Protein AF-A0A7V8JIQ3-F1 (afdb_monomer_lite)

Structure (mmCIF, N/CA/C/O backbone):
data_AF-A0A7V8JIQ3-F1
#
_entry.id   AF-A0A7V8JIQ3-F1
#
loop_
_atom_site.group_PDB
_atom_site.id
_atom_site.type_symbol
_atom_site.label_atom_id
_atom_site.label_alt_id
_atom_site.label_comp_id
_atom_site.label_asym_id
_atom_site.label_entity_id
_atom_site.label_seq_id
_atom_site.pdbx_PDB_ins_code
_atom_site.Cartn_x
_atom_site.Cartn_y
_atom_site.Cartn_z
_atom_site.occupancy
_atom_site.B_iso_or_equiv
_atom_site.auth_seq_id
_atom_site.auth_comp_id
_atom_site.auth_asym_id
_atom_site.auth_atom_id
_atom_site.pdbx_PDB_model_num
ATOM 1 N N . MET A 1 1 ? 43.168 56.007 46.403 1.00 39.00 1 MET A N 1
ATOM 2 C CA . MET A 1 1 ? 43.952 54.823 45.977 1.00 39.00 1 MET A CA 1
ATOM 3 C C . MET A 1 1 ? 42.943 53.744 45.607 1.00 39.00 1 MET A C 1
ATOM 5 O O . MET A 1 1 ? 42.169 53.380 46.473 1.00 39.00 1 MET A O 1
ATOM 9 N N . ARG A 1 2 ? 42.655 53.545 44.307 1.00 34.22 2 ARG A N 1
ATOM 10 C CA . ARG A 1 2 ? 43.184 52.447 43.452 1.00 34.22 2 ARG A CA 1
ATOM 11 C C . ARG A 1 2 ? 42.888 51.069 44.084 1.00 34.22 2 ARG A C 1
ATOM 13 O O . ARG A 1 2 ? 43.347 50.851 45.189 1.00 34.22 2 ARG A O 1
ATOM 20 N N . LEU A 1 3 ? 42.189 50.108 43.475 1.00 30.83 3 LEU A N 1
ATOM 21 C CA . LEU A 1 3 ? 41.940 49.800 42.061 1.00 30.83 3 LEU A CA 1
ATOM 22 C C . LEU A 1 3 ? 40.731 48.849 41.920 1.00 30.83 3 LEU A C 1
ATOM 24 O O . LEU A 1 3 ? 40.393 48.116 42.843 1.00 30.83 3 LEU A O 1
ATOM 28 N N . HIS A 1 4 ? 40.137 48.879 40.726 1.00 35.62 4 HIS A N 1
ATOM 29 C CA . HIS A 1 4 ? 39.095 47.999 40.197 1.00 35.62 4 HIS A CA 1
ATOM 30 C C . HIS A 1 4 ? 39.450 46.502 40.232 1.00 35.62 4 HIS A C 1
ATOM 32 O O . HIS A 1 4 ? 40.595 46.133 39.983 1.00 35.62 4 HIS A O 1
ATOM 38 N N . GLY A 1 5 ? 38.430 45.653 40.398 1.00 30.41 5 GLY A N 1
ATOM 39 C CA . GLY A 1 5 ? 38.473 44.220 40.100 1.00 30.41 5 GLY A CA 1
ATOM 40 C C . GLY A 1 5 ? 37.258 43.813 39.265 1.00 30.41 5 GLY A C 1
ATOM 41 O O . GLY A 1 5 ? 36.171 43.621 39.797 1.00 30.41 5 GLY A O 1
ATOM 42 N N . PHE A 1 6 ? 37.452 43.749 37.948 1.00 33.34 6 PHE A N 1
ATOM 43 C CA . PHE A 1 6 ? 36.518 43.224 36.951 1.00 33.34 6 PHE A CA 1
ATOM 44 C C . PHE A 1 6 ? 36.363 41.703 37.132 1.00 33.34 6 PHE A C 1
ATOM 46 O O . PHE A 1 6 ? 37.362 40.987 37.145 1.00 33.34 6 PHE A O 1
ATOM 53 N N . VAL A 1 7 ? 35.128 41.202 37.218 1.00 39.03 7 VAL A N 1
ATOM 54 C CA . VAL A 1 7 ? 34.828 39.761 37.159 1.00 39.03 7 VAL A CA 1
ATOM 55 C C . VAL A 1 7 ? 34.500 39.408 35.708 1.00 39.03 7 VAL A C 1
ATOM 57 O O . VAL A 1 7 ? 33.417 39.715 35.211 1.00 39.03 7 VAL A O 1
ATOM 60 N N . ALA A 1 8 ? 35.458 38.797 35.014 1.00 34.97 8 ALA A N 1
ATOM 61 C CA . ALA A 1 8 ? 35.279 38.265 33.669 1.00 34.97 8 ALA A CA 1
ATOM 62 C C . ALA A 1 8 ? 34.504 36.936 33.726 1.00 34.97 8 ALA A C 1
ATOM 64 O O . ALA A 1 8 ? 34.953 35.974 34.346 1.00 34.97 8 ALA A O 1
ATOM 65 N N . HIS A 1 9 ? 33.341 36.883 33.072 1.00 33.09 9 HIS A N 1
ATOM 66 C CA . HIS A 1 9 ? 32.636 35.638 32.773 1.00 33.09 9 HIS A CA 1
ATOM 67 C C . HIS A 1 9 ? 33.259 35.012 31.520 1.00 33.09 9 HIS A C 1
ATOM 69 O O . HIS A 1 9 ? 32.965 35.422 30.399 1.00 33.09 9 HIS A O 1
ATOM 75 N N . SER A 1 10 ? 34.129 34.022 31.709 1.00 35.69 10 SER A N 1
ATOM 76 C CA . SER A 1 10 ? 34.614 33.171 30.622 1.00 35.69 10 SER A CA 1
ATOM 77 C C . SER A 1 10 ? 33.546 32.133 30.281 1.00 35.69 10 SER A C 1
ATOM 79 O O . SER A 1 10 ? 33.377 31.145 30.994 1.00 35.69 10 SER A O 1
ATOM 81 N N . ALA A 1 11 ? 32.819 32.357 29.188 1.00 33.62 11 ALA A N 1
ATOM 82 C CA . ALA A 1 11 ? 31.993 31.337 28.558 1.00 33.62 11 ALA A CA 1
ATOM 83 C C . ALA A 1 11 ? 32.911 30.297 27.893 1.00 33.62 11 ALA A C 1
ATOM 85 O O . ALA A 1 11 ? 33.552 30.571 26.879 1.00 33.62 11 ALA A O 1
ATOM 86 N N . PHE A 1 12 ? 32.998 29.104 28.480 1.00 31.66 12 PHE A N 1
ATOM 87 C CA . PHE A 1 12 ? 33.595 27.940 27.830 1.00 31.66 12 PHE A CA 1
ATOM 88 C C . PHE A 1 12 ? 32.641 27.452 26.732 1.00 31.66 12 PHE A C 1
ATOM 90 O O . PHE A 1 12 ? 31.640 26.796 27.010 1.00 31.66 12 PHE A O 1
ATOM 97 N N . VAL A 1 13 ? 32.949 27.774 25.475 1.00 35.22 13 VAL A N 1
ATOM 98 C CA . VAL A 1 13 ? 32.359 27.104 24.311 1.00 35.22 13 VAL A CA 1
ATOM 99 C C . VAL A 1 13 ? 33.071 25.762 24.162 1.00 35.22 13 VAL A C 1
ATOM 101 O O . VAL A 1 13 ? 34.193 25.686 23.665 1.00 35.22 13 VAL A O 1
ATOM 104 N N . ALA A 1 14 ? 32.436 24.697 24.647 1.00 31.36 14 ALA A N 1
ATOM 105 C CA . ALA A 1 14 ? 32.876 23.335 24.393 1.00 31.36 14 ALA A CA 1
ATOM 106 C C . ALA A 1 14 ? 32.576 22.983 22.926 1.00 31.36 14 ALA A C 1
ATOM 108 O O . ALA A 1 14 ? 31.446 22.658 22.569 1.00 31.36 14 ALA A O 1
ATOM 109 N N . PHE A 1 15 ? 33.594 23.057 22.069 1.00 31.73 15 PHE A N 1
ATOM 110 C CA . PHE A 1 15 ? 33.563 22.424 20.753 1.00 31.73 15 PHE A CA 1
ATOM 111 C C . PHE A 1 15 ? 33.629 20.906 20.948 1.00 31.73 15 PHE A C 1
ATOM 113 O O . PHE A 1 15 ? 34.700 20.338 21.161 1.00 31.73 15 PHE A O 1
ATOM 120 N N . ALA A 1 16 ? 32.475 20.241 20.891 1.00 34.62 16 ALA A N 1
ATOM 121 C CA . ALA A 1 16 ? 32.425 18.799 20.724 1.00 34.62 16 ALA A CA 1
ATOM 122 C C . ALA A 1 16 ? 32.855 18.470 19.286 1.00 34.62 16 ALA A C 1
ATOM 124 O O . ALA A 1 16 ? 32.097 18.655 18.335 1.00 34.62 16 ALA A O 1
ATOM 125 N N . PHE A 1 17 ? 34.092 18.001 19.126 1.00 33.41 17 PHE A N 1
ATOM 126 C CA . PHE A 1 17 ? 34.513 17.291 17.924 1.00 33.41 17 PHE A CA 1
ATOM 127 C C . PHE A 1 17 ? 33.683 16.006 17.827 1.00 33.41 17 PHE A C 1
ATOM 129 O O . PHE A 1 17 ? 33.948 15.033 18.531 1.00 33.41 17 PHE A O 1
ATOM 136 N N . VAL A 1 18 ? 32.660 16.011 16.970 1.00 38.38 18 VAL A N 1
ATOM 137 C CA . VAL A 1 18 ? 31.993 14.785 16.527 1.00 38.38 18 VAL A CA 1
ATOM 138 C C . VAL A 1 18 ? 32.979 14.068 15.615 1.00 38.38 18 VAL A C 1
ATOM 140 O O . VAL A 1 18 ? 33.124 14.384 14.436 1.00 38.38 18 VAL A O 1
ATOM 143 N N . SER A 1 19 ? 33.723 13.132 16.189 1.00 33.78 19 SER A N 1
ATOM 144 C CA . SER A 1 19 ? 34.455 12.137 15.427 1.00 33.78 19 SER A CA 1
ATOM 145 C C . SER A 1 19 ? 33.439 11.331 14.619 1.00 33.78 19 SER A C 1
ATOM 147 O O . SER A 1 19 ? 32.554 10.684 15.178 1.00 33.78 19 SER A O 1
ATOM 149 N N . ALA A 1 20 ? 33.566 11.390 13.292 1.00 36.44 20 ALA A N 1
ATOM 150 C CA . ALA A 1 20 ? 32.884 10.508 12.358 1.00 36.44 20 ALA A CA 1
ATOM 151 C C . ALA A 1 20 ? 33.397 9.077 12.577 1.00 36.44 20 ALA A C 1
ATOM 153 O O . ALA A 1 20 ? 34.266 8.577 11.866 1.00 36.44 20 ALA A O 1
ATOM 154 N N . GLY A 1 21 ? 32.905 8.434 13.633 1.00 32.94 21 GLY A N 1
ATOM 155 C CA . GLY A 1 21 ? 32.971 6.995 13.761 1.00 32.94 21 GLY A CA 1
ATOM 156 C C . GLY A 1 21 ? 32.093 6.423 12.663 1.00 32.94 21 GLY A C 1
ATOM 157 O O . GLY A 1 21 ? 30.888 6.664 12.660 1.00 32.94 21 GLY A O 1
ATOM 158 N N . SER A 1 22 ? 32.699 5.701 11.724 1.00 36.72 22 SER A N 1
ATOM 159 C CA . SER A 1 22 ? 31.987 4.840 10.790 1.00 36.72 22 SER A CA 1
ATOM 160 C C . SER A 1 22 ? 31.140 3.867 11.605 1.00 36.72 22 SER A C 1
ATOM 162 O O . SER A 1 22 ? 31.623 2.832 12.066 1.00 36.72 22 SER A O 1
ATOM 164 N N . THR A 1 23 ? 29.884 4.228 11.845 1.00 35.25 23 THR A N 1
ATOM 165 C CA . THR A 1 23 ? 28.885 3.324 12.383 1.00 35.25 23 THR A CA 1
ATOM 166 C C . THR A 1 23 ? 28.730 2.222 11.349 1.00 35.25 23 THR A C 1
ATOM 168 O O . THR A 1 23 ? 28.270 2.449 10.231 1.00 35.25 23 THR A O 1
ATOM 171 N N . LEU A 1 24 ? 29.195 1.021 11.695 1.00 35.50 24 LEU A N 1
ATOM 172 C CA . LEU A 1 24 ? 28.844 -0.194 10.974 1.00 35.50 24 LEU A CA 1
ATOM 173 C C . LEU A 1 24 ? 27.316 -0.229 10.917 1.00 35.50 24 LEU A C 1
ATOM 175 O O . LEU A 1 24 ? 26.660 -0.430 11.938 1.00 35.50 24 LEU A O 1
ATOM 179 N N . ALA A 1 25 ? 26.763 0.084 9.744 1.00 40.66 25 ALA A N 1
ATOM 180 C CA . ALA A 1 25 ? 25.330 0.123 9.533 1.00 40.66 25 ALA A CA 1
ATOM 181 C C . ALA A 1 25 ? 24.760 -1.239 9.932 1.00 40.66 25 ALA A C 1
ATOM 183 O O . ALA A 1 25 ? 25.227 -2.273 9.446 1.00 40.66 25 ALA A O 1
ATOM 184 N N . ALA A 1 26 ? 23.779 -1.234 10.836 1.00 41.09 26 ALA A N 1
ATOM 185 C CA . ALA A 1 26 ? 23.043 -2.437 11.184 1.00 41.09 26 ALA A CA 1
ATOM 186 C C . ALA A 1 26 ? 22.574 -3.139 9.891 1.00 41.09 26 ALA A C 1
ATOM 188 O O . ALA A 1 26 ? 22.238 -2.451 8.917 1.00 41.09 26 ALA A O 1
ATOM 189 N N . PRO A 1 27 ? 22.572 -4.484 9.843 1.00 44.41 27 PRO A N 1
ATOM 190 C CA . PRO A 1 27 ? 22.141 -5.214 8.659 1.00 44.41 27 PRO A CA 1
ATOM 191 C C . PRO A 1 27 ? 20.738 -4.747 8.255 1.00 44.41 27 PRO A C 1
ATOM 193 O O . PRO A 1 27 ? 19.785 -4.849 9.027 1.00 44.41 27 PRO A O 1
ATOM 196 N N . ARG A 1 28 ? 20.622 -4.178 7.049 1.00 52.56 28 ARG A N 1
ATOM 197 C CA . ARG A 1 28 ? 19.348 -3.679 6.521 1.00 52.56 28 ARG A CA 1
ATOM 198 C C . ARG A 1 28 ? 18.382 -4.853 6.373 1.00 52.56 28 ARG A C 1
ATOM 200 O O . ARG A 1 28 ? 18.661 -5.804 5.645 1.00 52.56 28 ARG A O 1
ATOM 207 N N . VAL A 1 29 ? 17.243 -4.782 7.058 1.00 63.47 29 VAL A N 1
ATOM 208 C CA . VAL A 1 29 ? 16.165 -5.772 6.943 1.00 63.47 29 VAL A CA 1
ATOM 209 C C . VAL A 1 29 ? 15.256 -5.355 5.785 1.00 63.47 29 VAL A C 1
ATOM 211 O O . VAL A 1 29 ? 14.253 -4.675 5.985 1.00 63.47 29 VAL A O 1
ATOM 214 N N . GLY A 1 30 ? 15.628 -5.738 4.565 1.00 72.56 30 GLY A N 1
ATOM 215 C CA . GLY A 1 30 ? 14.841 -5.492 3.353 1.00 72.56 30 GLY A CA 1
ATOM 216 C C . GLY A 1 30 ? 15.691 -5.076 2.148 1.00 72.56 30 GLY A C 1
ATOM 217 O O . GLY A 1 30 ? 16.905 -4.901 2.282 1.00 72.56 30 GLY A O 1
ATOM 218 N N . PRO A 1 31 ? 15.073 -4.925 0.961 1.00 85.19 31 PRO A N 1
ATOM 219 C CA . PRO A 1 31 ? 15.768 -4.418 -0.218 1.00 85.19 31 PRO A CA 1
ATOM 220 C C . PRO A 1 31 ? 16.254 -2.967 0.007 1.00 85.19 31 PRO A C 1
ATOM 222 O O . PRO A 1 31 ? 15.678 -2.252 0.827 1.00 85.19 31 PRO A O 1
ATOM 225 N N . PRO A 1 32 ? 17.311 -2.511 -0.688 1.00 88.31 32 PRO A N 1
ATOM 226 C CA . PRO A 1 32 ? 17.806 -1.138 -0.606 1.00 88.31 32 PRO A CA 1
ATOM 227 C C . PRO A 1 32 ? 16.821 -0.141 -1.246 1.00 88.31 32 PRO A C 1
ATOM 229 O O . PRO A 1 32 ? 15.883 -0.568 -1.928 1.00 88.31 32 PRO A O 1
ATOM 232 N N . PRO A 1 33 ? 17.046 1.174 -1.061 1.00 91.81 33 PRO A N 1
ATOM 233 C CA . PRO A 1 33 ? 16.274 2.201 -1.757 1.00 91.81 33 PRO A CA 1
ATOM 234 C C . PRO A 1 33 ? 16.517 2.220 -3.274 1.00 91.81 33 PRO A C 1
ATOM 236 O O . PRO A 1 33 ? 17.445 1.575 -3.765 1.00 91.81 33 PRO A O 1
ATOM 239 N N . GLY A 1 34 ? 15.677 2.970 -3.991 1.00 92.56 34 GLY A N 1
ATOM 240 C CA . GLY A 1 34 ? 15.725 3.205 -5.439 1.00 92.56 34 GLY A CA 1
ATOM 241 C C . GLY A 1 34 ? 14.527 2.597 -6.175 1.00 92.56 34 GLY A C 1
ATOM 242 O O . GLY A 1 34 ? 14.165 1.444 -5.923 1.00 92.56 34 GLY A O 1
ATOM 243 N N . ASP A 1 35 ? 13.895 3.353 -7.072 1.00 93.75 35 ASP A N 1
ATOM 244 C CA . ASP A 1 35 ? 12.695 2.917 -7.797 1.00 93.75 35 ASP A CA 1
ATOM 245 C C . ASP A 1 35 ? 13.052 2.170 -9.093 1.00 93.75 35 ASP A C 1
ATOM 247 O O . ASP A 1 35 ? 13.255 2.752 -10.162 1.00 93.75 35 ASP A O 1
ATOM 251 N N . LEU A 1 36 ? 13.137 0.842 -8.980 1.00 94.19 36 LEU A N 1
ATOM 252 C CA . LEU A 1 36 ? 13.494 -0.044 -10.085 1.00 94.19 36 LEU A CA 1
ATOM 253 C C . LEU A 1 36 ? 12.470 -0.007 -11.226 1.00 94.19 36 LEU A C 1
ATOM 255 O O . LEU A 1 36 ? 12.861 -0.085 -12.392 1.00 94.19 36 LEU A O 1
ATOM 259 N N . ILE A 1 37 ? 11.176 0.087 -10.903 1.00 93.31 37 ILE A N 1
ATOM 260 C CA . ILE A 1 37 ? 10.111 0.052 -11.908 1.00 93.31 37 ILE A CA 1
ATOM 261 C C . ILE A 1 37 ? 10.084 1.379 -12.666 1.00 93.31 37 ILE A C 1
ATOM 263 O O . ILE A 1 37 ? 10.083 1.355 -13.896 1.00 93.31 37 ILE A O 1
ATOM 267 N N . SER A 1 38 ? 10.171 2.519 -11.974 1.00 93.38 38 SER A N 1
ATOM 268 C CA . SER A 1 38 ? 10.233 3.834 -12.627 1.00 93.38 38 SER A CA 1
ATOM 269 C C . SER A 1 38 ? 11.461 3.992 -13.517 1.00 93.38 38 SER A C 1
ATOM 271 O O . SER A 1 38 ? 11.331 4.409 -14.670 1.00 93.38 38 SER A O 1
ATOM 273 N N . ALA A 1 39 ? 12.640 3.568 -13.052 1.00 93.00 39 ALA A N 1
ATOM 274 C CA . ALA A 1 39 ? 13.851 3.582 -13.872 1.00 93.00 39 ALA A CA 1
ATOM 275 C C . ALA A 1 39 ? 13.719 2.688 -15.123 1.00 93.00 39 ALA A C 1
ATOM 277 O O . ALA A 1 39 ? 14.183 3.041 -16.209 1.00 93.00 39 ALA A O 1
ATOM 278 N N . TRP A 1 40 ? 13.054 1.536 -15.014 1.00 91.81 40 TRP A N 1
ATOM 279 C CA . TRP A 1 40 ? 12.795 0.665 -16.161 1.00 91.81 40 TRP A CA 1
ATOM 280 C C . TRP A 1 40 ? 11.778 1.254 -17.145 1.00 91.81 40 TRP A C 1
ATOM 282 O O . TRP A 1 40 ? 12.050 1.284 -18.350 1.00 91.81 40 TRP A O 1
ATOM 292 N N . ILE A 1 41 ? 10.652 1.789 -16.662 1.00 90.69 41 ILE A N 1
ATOM 293 C CA . ILE A 1 41 ? 9.638 2.428 -17.513 1.00 90.69 41 ILE A CA 1
ATOM 294 C C . ILE A 1 41 ? 10.198 3.658 -18.228 1.00 90.69 41 ILE A C 1
ATOM 296 O O . ILE A 1 41 ? 9.953 3.814 -19.423 1.00 90.69 41 ILE A O 1
ATOM 300 N N . LYS A 1 42 ? 11.024 4.474 -17.563 1.00 91.12 42 LYS A N 1
ATOM 301 C CA . LYS A 1 42 ? 11.722 5.614 -18.180 1.00 91.12 42 LYS A CA 1
ATOM 302 C C . LYS A 1 42 ? 12.463 5.206 -19.458 1.00 91.12 42 LYS A C 1
ATOM 304 O O . LYS A 1 42 ? 12.284 5.822 -20.509 1.00 91.12 42 LYS A O 1
ATOM 309 N N . HIS A 1 43 ? 13.250 4.129 -19.415 1.00 89.19 43 HIS A N 1
ATOM 310 C CA . HIS A 1 43 ? 13.947 3.640 -20.611 1.00 89.19 43 HIS A CA 1
ATOM 311 C C . HIS A 1 43 ? 13.004 3.006 -21.636 1.00 89.19 43 HIS A C 1
ATOM 313 O O . HIS A 1 43 ? 13.249 3.120 -22.838 1.00 89.19 43 HIS A O 1
ATOM 319 N N . ARG A 1 44 ? 11.917 2.364 -21.194 1.00 86.81 44 ARG A N 1
ATOM 320 C CA . ARG A 1 44 ? 10.892 1.836 -22.105 1.00 86.81 44 ARG A CA 1
ATOM 321 C C . ARG A 1 44 ? 10.144 2.930 -22.854 1.00 86.81 44 ARG A C 1
ATOM 323 O O . ARG A 1 44 ? 9.815 2.709 -24.007 1.00 86.81 44 ARG A O 1
ATOM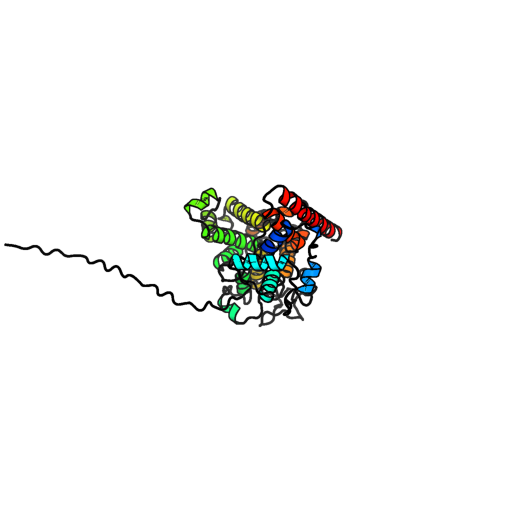 330 N N . LEU A 1 45 ? 9.883 4.084 -22.241 1.00 86.00 45 LEU A N 1
ATOM 331 C CA . LEU A 1 45 ? 9.273 5.232 -22.920 1.00 86.00 45 LEU A CA 1
ATOM 332 C C . LEU A 1 45 ? 10.236 5.861 -23.938 1.00 86.00 45 LEU A C 1
ATOM 334 O O . LEU A 1 45 ? 9.807 6.354 -24.983 1.00 86.00 45 LEU A O 1
ATOM 338 N N . ALA A 1 46 ? 11.545 5.809 -23.681 1.00 84.12 46 ALA A N 1
ATOM 339 C CA . ALA A 1 46 ? 12.557 6.313 -24.608 1.00 84.12 46 ALA A CA 1
ATOM 340 C C . ALA A 1 46 ? 12.709 5.440 -25.871 1.00 84.12 46 ALA A C 1
ATOM 342 O O . ALA A 1 46 ? 12.999 5.960 -26.950 1.00 84.12 46 ALA A O 1
ATOM 343 N N . VAL A 1 47 ? 12.485 4.128 -25.763 1.00 80.12 47 VAL A N 1
ATOM 344 C CA . VAL A 1 47 ? 12.549 3.177 -26.885 1.00 80.12 47 VAL A CA 1
ATOM 345 C C . VAL A 1 47 ? 11.146 2.934 -27.453 1.00 80.12 47 VAL A C 1
ATOM 347 O O . VAL A 1 47 ? 10.146 3.120 -26.773 1.00 80.12 47 VAL A O 1
ATOM 350 N N . ASP A 1 48 ? 11.036 2.575 -28.732 1.00 65.31 48 ASP A N 1
ATOM 351 C CA . ASP A 1 48 ? 9.734 2.233 -29.307 1.00 65.31 48 ASP A CA 1
ATOM 352 C C . ASP A 1 48 ? 9.172 0.972 -28.626 1.00 65.31 48 ASP A C 1
ATOM 354 O O . ASP A 1 48 ? 9.838 -0.071 -28.594 1.00 65.31 48 ASP A O 1
ATOM 358 N N . ALA A 1 49 ? 7.969 1.081 -28.055 1.00 54.28 49 ALA A N 1
ATOM 359 C CA . ALA A 1 49 ? 7.366 0.078 -27.171 1.00 54.28 49 ALA A CA 1
ATOM 360 C C . ALA A 1 49 ? 7.195 -1.298 -27.844 1.00 54.28 49 ALA A C 1
ATOM 362 O O . ALA A 1 49 ? 7.154 -2.324 -27.164 1.00 54.28 49 ALA A O 1
ATOM 363 N N . ASP A 1 50 ? 7.165 -1.326 -29.177 1.00 58.38 50 ASP A N 1
ATOM 364 C CA . ASP A 1 50 ? 6.992 -2.536 -29.983 1.00 58.38 50 ASP A CA 1
ATOM 365 C C . ASP A 1 50 ? 8.241 -3.446 -29.985 1.00 58.38 50 ASP A C 1
ATOM 367 O O . ASP A 1 50 ? 8.164 -4.608 -30.387 1.00 58.38 50 ASP A O 1
ATOM 371 N N . ARG A 1 51 ? 9.401 -2.957 -29.512 1.00 56.31 51 ARG A N 1
ATOM 372 C CA . ARG A 1 51 ? 10.657 -3.734 -29.444 1.00 56.31 51 ARG A CA 1
ATOM 373 C C . ARG A 1 51 ? 10.861 -4.520 -28.147 1.00 56.31 51 ARG A C 1
ATOM 375 O O . ARG A 1 51 ? 11.732 -5.388 -28.117 1.00 56.31 51 ARG A O 1
ATOM 382 N N . ASP A 1 52 ? 10.087 -4.243 -27.101 1.00 60.44 52 ASP A N 1
ATOM 383 C CA . ASP A 1 52 ? 10.144 -4.976 -25.832 1.00 60.44 52 ASP A CA 1
ATOM 384 C C . ASP A 1 52 ? 8.721 -5.149 -25.278 1.00 60.44 52 ASP A C 1
ATOM 386 O O . ASP A 1 52 ? 8.194 -4.226 -24.663 1.00 60.44 52 ASP A O 1
ATOM 390 N N . PRO A 1 53 ? 8.039 -6.283 -25.510 1.00 61.50 53 PRO A N 1
ATOM 391 C CA . PRO A 1 53 ? 6.664 -6.452 -25.062 1.00 61.50 53 PRO A CA 1
ATOM 392 C C . PRO A 1 53 ? 6.569 -6.414 -23.530 1.00 61.50 53 PRO A C 1
ATOM 394 O O . PRO A 1 53 ? 7.326 -7.066 -22.815 1.00 61.50 53 PRO A O 1
ATOM 397 N N . LEU A 1 54 ? 5.597 -5.654 -23.028 1.00 67.25 54 LEU A N 1
ATOM 398 C CA . LEU A 1 54 ? 5.262 -5.558 -21.603 1.00 67.25 54 LEU A CA 1
ATOM 399 C C . LEU A 1 54 ? 4.978 -6.944 -20.999 1.00 67.25 54 LEU A C 1
ATOM 401 O O . LEU A 1 54 ? 4.171 -7.716 -21.537 1.00 67.25 54 LEU A O 1
ATOM 405 N N . ILE A 1 55 ? 5.611 -7.242 -19.864 1.00 80.62 55 ILE A N 1
ATOM 406 C CA . ILE A 1 55 ? 5.526 -8.540 -19.189 1.00 80.62 55 ILE A CA 1
ATOM 407 C C . ILE A 1 55 ? 4.166 -8.641 -18.492 1.00 80.62 55 ILE A C 1
ATOM 409 O O . ILE A 1 55 ? 3.778 -7.755 -17.745 1.00 80.62 55 ILE A O 1
ATOM 413 N N . ALA A 1 56 ? 3.420 -9.719 -18.740 1.00 86.75 56 ALA A N 1
ATOM 414 C CA . ALA A 1 56 ? 2.175 -9.959 -18.011 1.00 86.75 56 ALA A CA 1
ATOM 415 C C . ALA A 1 56 ? 2.462 -10.248 -16.527 1.00 86.75 56 ALA A C 1
ATOM 417 O O . ALA A 1 56 ? 3.363 -11.038 -16.225 1.00 86.75 56 ALA A O 1
ATOM 418 N N . ASP A 1 57 ? 1.663 -9.701 -15.612 1.00 90.44 57 ASP A N 1
ATOM 419 C CA . ASP A 1 57 ? 1.855 -9.862 -14.164 1.00 90.44 57 ASP A CA 1
ATOM 420 C C . ASP A 1 57 ? 1.871 -11.336 -13.737 1.00 90.44 57 ASP A C 1
ATOM 422 O O . ASP A 1 57 ? 2.703 -11.753 -12.933 1.00 90.44 57 ASP A O 1
ATOM 426 N N . ALA A 1 58 ? 1.027 -12.168 -14.355 1.00 90.06 58 ALA A N 1
ATOM 427 C CA . ALA A 1 58 ? 1.006 -13.606 -14.102 1.00 90.06 58 ALA A CA 1
ATOM 428 C C . ALA A 1 58 ? 2.339 -14.283 -14.465 1.00 90.06 58 ALA A C 1
ATOM 430 O O . ALA A 1 58 ? 2.803 -15.176 -13.754 1.00 90.06 58 ALA A O 1
ATOM 431 N N . ARG A 1 59 ? 2.981 -13.861 -15.563 1.00 90.56 59 ARG A N 1
ATOM 432 C CA . ARG A 1 59 ? 4.294 -14.382 -15.9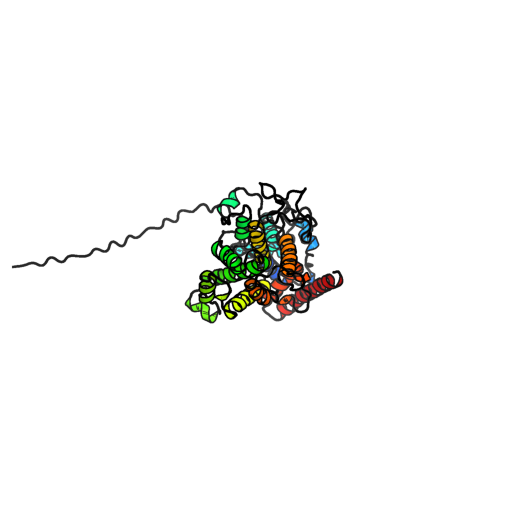64 1.00 90.56 59 ARG A CA 1
ATOM 433 C C . ARG A 1 59 ? 5.370 -13.918 -14.991 1.00 90.56 59 ARG A C 1
ATOM 435 O O . ARG A 1 59 ? 6.147 -14.743 -14.524 1.00 90.56 59 ARG A O 1
ATOM 442 N N . LEU A 1 60 ? 5.369 -12.630 -14.649 1.00 91.19 60 LEU A N 1
ATOM 443 C CA . LEU A 1 60 ? 6.308 -12.080 -13.678 1.00 91.19 60 LEU A CA 1
ATOM 444 C C . LEU A 1 60 ? 6.201 -12.802 -12.328 1.00 91.19 60 LEU A C 1
ATOM 446 O O . LEU A 1 60 ? 7.206 -13.225 -11.765 1.00 91.19 60 LEU A O 1
ATOM 450 N N . THR A 1 61 ? 4.977 -12.998 -11.842 1.00 92.56 61 THR A N 1
ATOM 451 C CA . THR A 1 61 ? 4.706 -13.691 -10.581 1.00 92.56 61 THR A CA 1
ATOM 452 C C . THR A 1 61 ? 5.249 -15.121 -10.621 1.00 92.56 61 THR A C 1
ATOM 454 O O . THR A 1 61 ? 5.978 -15.516 -9.715 1.00 92.56 61 THR A O 1
ATOM 457 N N . ASN A 1 62 ? 4.993 -15.882 -11.694 1.00 92.81 62 ASN A N 1
ATOM 458 C CA . ASN A 1 62 ? 5.554 -17.231 -11.877 1.00 92.81 62 ASN A CA 1
ATOM 459 C C . ASN A 1 62 ? 7.092 -17.261 -11.786 1.00 92.81 62 ASN A C 1
ATOM 461 O O . ASN A 1 62 ? 7.658 -18.188 -11.197 1.00 92.81 62 ASN A O 1
ATOM 465 N N . ASP A 1 63 ? 7.753 -16.242 -12.338 1.00 92.50 63 ASP A N 1
ATOM 466 C CA . ASP A 1 63 ? 9.213 -16.131 -12.358 1.00 92.50 63 ASP A CA 1
ATOM 467 C C . ASP A 1 63 ? 9.805 -15.675 -11.010 1.00 92.50 63 ASP A C 1
ATOM 469 O O . ASP A 1 63 ? 10.982 -15.932 -10.754 1.00 92.50 63 ASP A O 1
ATOM 473 N N . ILE A 1 64 ? 9.021 -15.024 -10.139 1.00 92.94 64 ILE A N 1
ATOM 474 C CA . ILE A 1 64 ? 9.489 -14.472 -8.854 1.00 92.94 64 ILE A CA 1
ATOM 475 C C . ILE A 1 64 ? 9.140 -15.369 -7.664 1.00 92.94 64 ILE A C 1
ATOM 477 O O . ILE A 1 64 ? 9.965 -15.505 -6.762 1.00 92.94 64 ILE A O 1
ATOM 481 N N . VAL A 1 65 ? 7.963 -15.999 -7.625 1.00 94.06 65 VAL A N 1
ATOM 482 C CA . VAL A 1 65 ? 7.516 -16.805 -6.470 1.00 94.06 65 VAL A CA 1
ATOM 483 C C . VAL A 1 65 ? 7.455 -18.299 -6.780 1.00 94.06 65 VAL A C 1
ATOM 485 O O . VAL A 1 65 ? 7.331 -18.703 -7.937 1.00 94.06 65 VAL A O 1
ATOM 488 N N . LEU A 1 66 ? 7.572 -19.145 -5.747 1.00 94.38 66 LEU A N 1
ATOM 489 C CA . LEU A 1 66 ? 7.565 -20.605 -5.918 1.00 94.38 66 LEU A CA 1
ATOM 490 C C . LEU A 1 66 ? 6.217 -21.150 -6.406 1.00 94.38 66 LEU A C 1
ATOM 492 O O . LEU A 1 66 ? 6.206 -22.004 -7.292 1.00 94.38 66 LEU A O 1
ATOM 496 N N . SER A 1 67 ? 5.109 -20.675 -5.835 1.00 94.69 67 SER A N 1
ATOM 497 C CA . SER A 1 67 ? 3.758 -21.155 -6.132 1.00 94.69 67 SER A CA 1
ATOM 498 C C . SER A 1 67 ? 2.773 -19.981 -6.166 1.00 94.69 67 SER A C 1
ATOM 500 O O . SER A 1 67 ? 2.256 -19.596 -5.123 1.00 94.69 67 SER A O 1
ATOM 502 N N . PRO A 1 68 ? 2.475 -19.397 -7.340 1.00 92.25 68 PRO A N 1
ATOM 503 C CA . PRO A 1 68 ? 1.619 -18.207 -7.436 1.00 92.25 68 PRO A CA 1
ATOM 504 C C . PRO A 1 68 ? 0.197 -18.359 -6.887 1.00 92.25 68 PRO A C 1
ATOM 506 O O . PRO A 1 68 ? -0.435 -17.359 -6.571 1.00 92.25 68 PRO A O 1
ATOM 509 N N . ALA A 1 69 ? -0.316 -19.589 -6.801 1.00 91.50 69 ALA A N 1
ATOM 510 C CA . ALA A 1 69 ? -1.637 -19.869 -6.238 1.00 91.50 69 ALA A CA 1
ATOM 511 C C . ALA A 1 69 ? -1.631 -19.969 -4.700 1.00 91.50 69 ALA A C 1
ATOM 513 O O . ALA A 1 69 ? -2.695 -19.961 -4.088 1.00 91.50 69 ALA A O 1
ATOM 514 N N . ASP A 1 70 ? -0.457 -20.094 -4.077 1.00 94.94 70 ASP A N 1
ATOM 515 C CA . ASP A 1 70 ? -0.313 -20.182 -2.626 1.00 94.94 70 ASP A CA 1
ATOM 516 C C . ASP A 1 70 ? -0.129 -18.781 -2.028 1.00 94.94 70 ASP A C 1
ATOM 518 O O . ASP A 1 70 ? 0.850 -18.089 -2.305 1.00 94.94 70 ASP A O 1
ATOM 522 N N . ILE A 1 71 ? -1.058 -18.372 -1.164 1.00 95.69 71 ILE A N 1
ATOM 523 C CA . ILE A 1 71 ? -1.061 -17.052 -0.516 1.00 95.69 71 ILE A CA 1
ATOM 524 C C . ILE A 1 71 ? 0.119 -16.850 0.451 1.00 95.69 71 ILE A C 1
ATOM 526 O O . ILE A 1 71 ? 0.425 -15.709 0.810 1.00 95.69 71 ILE A O 1
ATOM 530 N N . TYR A 1 72 ? 0.788 -17.941 0.843 1.00 95.19 72 TYR A N 1
ATOM 531 C CA . TYR A 1 72 ? 1.964 -17.986 1.71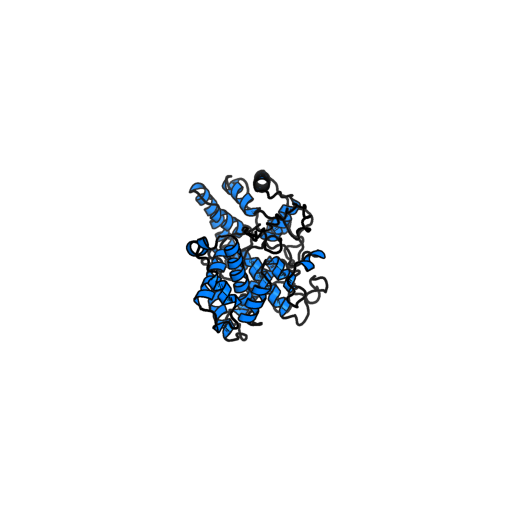7 1.00 95.19 72 TYR A CA 1
ATOM 532 C C . TYR A 1 72 ? 3.272 -18.236 0.954 1.00 95.19 72 TYR A C 1
ATOM 534 O O . TYR A 1 72 ? 4.321 -18.455 1.571 1.00 95.19 72 TYR A O 1
ATOM 542 N N . THR A 1 73 ? 3.232 -18.231 -0.384 1.00 93.81 73 THR A N 1
ATOM 543 C CA . THR A 1 73 ? 4.390 -18.579 -1.210 1.00 93.81 73 THR A CA 1
ATOM 544 C C . THR A 1 73 ? 5.601 -17.694 -0.900 1.00 93.81 73 THR A C 1
ATOM 546 O O . THR A 1 73 ? 5.495 -16.468 -0.899 1.00 93.81 73 THR A O 1
ATOM 549 N N . PRO A 1 74 ? 6.797 -18.275 -0.708 1.00 92.19 74 PRO A N 1
ATOM 550 C CA . PRO A 1 74 ? 8.010 -17.483 -0.618 1.00 92.19 74 PRO A CA 1
ATOM 551 C C . PRO A 1 74 ? 8.469 -17.026 -2.012 1.00 92.19 74 PRO A C 1
ATOM 553 O O . PRO A 1 74 ? 8.148 -17.632 -3.045 1.00 92.19 74 PRO A O 1
ATOM 556 N N . VAL A 1 75 ? 9.297 -15.983 -2.014 1.00 91.56 75 VAL A N 1
ATOM 557 C CA . VAL A 1 75 ? 10.079 -15.556 -3.181 1.00 91.56 75 VAL A CA 1
ATOM 558 C C . VAL A 1 75 ? 11.136 -16.619 -3.501 1.00 91.56 75 VAL A C 1
ATOM 560 O O . VAL A 1 75 ? 11.729 -17.223 -2.602 1.00 91.56 75 VAL A O 1
ATOM 563 N N . ARG A 1 76 ? 11.377 -16.865 -4.789 1.00 91.06 76 ARG A N 1
ATOM 564 C CA . ARG A 1 76 ? 12.418 -17.776 -5.276 1.00 91.06 76 ARG A CA 1
ATOM 565 C C . ARG A 1 76 ? 13.799 -17.285 -4.846 1.00 91.06 76 ARG A C 1
ATOM 567 O O . ARG A 1 76 ? 14.098 -16.097 -4.877 1.00 91.06 76 ARG A O 1
ATOM 574 N N . SER A 1 77 ? 14.678 -18.226 -4.514 1.00 85.81 77 SER A N 1
ATOM 575 C CA . SER A 1 77 ? 16.093 -17.930 -4.256 1.00 85.81 77 SER A CA 1
ATOM 576 C C . SER A 1 77 ? 16.865 -17.577 -5.530 1.00 85.81 77 SER A C 1
ATOM 578 O O . SER A 1 77 ? 17.878 -16.882 -5.468 1.00 85.81 77 SER A O 1
ATOM 580 N N . VAL A 1 78 ? 16.398 -18.058 -6.686 1.00 88.06 78 VAL A N 1
ATOM 581 C CA . VAL A 1 78 ? 16.972 -17.738 -7.994 1.00 88.06 78 VAL A CA 1
ATOM 582 C C . VAL A 1 78 ? 16.465 -16.361 -8.432 1.00 88.06 78 VAL A C 1
ATOM 584 O O . VAL A 1 78 ? 15.250 -16.183 -8.519 1.00 88.06 78 VAL A O 1
ATOM 587 N N . PRO A 1 79 ? 17.360 -15.401 -8.734 1.00 87.31 79 PRO A N 1
ATOM 588 C CA . PRO A 1 79 ? 16.956 -14.078 -9.189 1.00 87.31 79 PRO A CA 1
ATOM 589 C C . PRO A 1 79 ? 16.162 -14.113 -10.497 1.00 87.31 79 PRO A C 1
ATOM 591 O O . PRO A 1 79 ? 16.446 -14.921 -11.387 1.00 87.31 79 PRO A O 1
ATOM 594 N N . PHE A 1 80 ? 15.243 -13.161 -10.643 1.00 89.25 80 PHE A N 1
ATOM 595 C CA . PHE A 1 80 ? 14.540 -12.898 -11.890 1.00 89.25 80 PHE A CA 1
ATOM 596 C C . PHE A 1 80 ? 15.531 -12.647 -13.038 1.00 89.25 80 PHE A C 1
ATOM 598 O O . PHE A 1 80 ? 16.621 -12.084 -12.864 1.00 89.25 80 PHE A O 1
ATOM 605 N N . SER A 1 81 ? 15.160 -13.077 -14.244 1.00 88.50 81 SER A N 1
ATOM 606 C CA . SER A 1 81 ? 16.023 -12.953 -15.416 1.00 88.50 81 SER A CA 1
ATOM 607 C C . SER A 1 81 ? 15.895 -11.570 -16.058 1.00 88.50 81 SER A C 1
ATOM 609 O O . SER A 1 81 ? 15.234 -11.401 -17.077 1.00 88.50 81 SER A O 1
ATOM 611 N N . PHE A 1 82 ? 16.580 -10.581 -15.482 1.00 88.31 82 PHE A N 1
ATOM 612 C CA . PHE A 1 82 ? 16.739 -9.248 -16.074 1.00 88.31 82 PHE A CA 1
ATOM 613 C C . PHE A 1 82 ? 17.603 -9.336 -17.347 1.00 88.31 82 PHE A C 1
ATOM 615 O O . PHE A 1 82 ? 18.836 -9.369 -17.271 1.00 88.31 82 PHE A O 1
ATOM 622 N N . ARG A 1 83 ? 16.967 -9.456 -18.520 1.00 85.56 83 ARG A N 1
ATOM 623 C CA . ARG A 1 83 ? 17.629 -9.636 -19.827 1.00 85.56 83 ARG A CA 1
ATOM 624 C C . ARG A 1 83 ? 17.320 -8.492 -20.783 1.00 85.56 83 ARG A C 1
ATOM 626 O O . ARG A 1 83 ? 16.182 -8.062 -20.874 1.00 85.56 83 ARG A O 1
ATOM 633 N N . GLY A 1 84 ? 18.306 -8.112 -21.588 1.00 86.69 84 GLY A N 1
ATOM 634 C CA . GLY A 1 84 ? 18.141 -7.110 -22.641 1.00 86.69 84 GLY A CA 1
ATOM 635 C C . GLY A 1 84 ? 18.729 -5.753 -22.268 1.00 86.69 84 GLY A C 1
ATOM 636 O O . GLY A 1 84 ? 19.113 -5.510 -21.126 1.00 86.69 84 GLY A O 1
ATOM 637 N N . VAL A 1 85 ? 18.830 -4.883 -23.274 1.00 88.50 85 VAL A N 1
ATOM 638 C CA . VAL A 1 85 ? 19.512 -3.584 -23.166 1.00 88.50 85 VAL A CA 1
ATOM 639 C C . VAL A 1 85 ? 18.823 -2.629 -22.187 1.00 88.50 85 VAL A C 1
ATOM 641 O O . VAL A 1 85 ? 19.511 -1.892 -21.489 1.00 88.50 85 VAL A O 1
ATOM 644 N N . LEU A 1 86 ? 17.489 -2.686 -22.072 1.00 88.88 86 LEU A N 1
ATOM 645 C CA . LEU A 1 86 ? 16.743 -1.794 -21.180 1.00 88.88 86 LEU A CA 1
ATOM 646 C C . LEU A 1 86 ? 17.115 -2.023 -19.716 1.00 88.88 86 LEU A C 1
ATOM 648 O O . LEU A 1 86 ? 17.455 -1.067 -19.036 1.00 88.88 86 LEU A O 1
ATOM 652 N N . TRP A 1 87 ? 17.158 -3.278 -19.257 1.00 91.12 87 TRP A N 1
ATOM 653 C CA . TRP A 1 87 ? 17.577 -3.593 -17.887 1.00 91.12 87 TRP A CA 1
ATOM 654 C C . TRP A 1 87 ? 19.029 -3.207 -17.603 1.00 91.12 87 TRP A C 1
ATOM 656 O O . TRP A 1 87 ? 19.345 -2.802 -16.487 1.00 91.12 87 TRP A O 1
ATOM 666 N N . THR A 1 88 ? 19.916 -3.308 -18.599 1.00 92.25 88 THR A N 1
ATOM 667 C CA . THR A 1 88 ? 21.292 -2.814 -18.460 1.00 92.25 88 THR A CA 1
ATOM 668 C C . THR A 1 88 ? 21.299 -1.313 -18.192 1.00 92.25 88 THR A C 1
ATOM 670 O O . THR A 1 88 ? 21.960 -0.883 -17.253 1.00 92.25 88 THR A O 1
ATOM 673 N N . HIS A 1 89 ? 20.548 -0.528 -18.971 1.00 93.25 89 HIS A N 1
ATOM 674 C CA . HIS A 1 89 ? 20.437 0.913 -18.744 1.00 93.25 89 HIS A CA 1
ATOM 675 C C . HIS A 1 89 ? 19.787 1.223 -17.394 1.00 93.25 89 HIS A C 1
ATOM 677 O O . HIS A 1 89 ? 20.348 2.002 -16.638 1.00 93.25 89 HIS A O 1
ATOM 683 N N . THR A 1 90 ? 18.713 0.518 -17.023 1.00 93.44 90 THR A N 1
ATOM 684 C CA . THR A 1 90 ? 18.063 0.665 -15.712 1.00 93.44 90 THR A CA 1
ATOM 685 C C . THR A 1 90 ? 19.053 0.504 -14.560 1.00 93.44 90 THR A C 1
ATOM 687 O O . THR A 1 90 ? 19.057 1.310 -13.635 1.00 93.44 90 THR A O 1
ATOM 690 N N . PHE A 1 91 ? 19.914 -0.519 -14.597 1.00 95.31 91 PHE A N 1
ATOM 691 C CA . PHE A 1 91 ? 20.914 -0.709 -13.544 1.00 95.31 91 PHE A CA 1
ATOM 692 C C . PHE A 1 91 ? 22.018 0.352 -13.558 1.00 95.31 91 PHE A C 1
ATOM 694 O O . PHE A 1 91 ? 22.533 0.679 -12.492 1.00 95.31 91 PHE A O 1
ATOM 701 N N . VAL A 1 92 ? 22.383 0.886 -14.727 1.00 94.75 92 VAL A N 1
ATOM 702 C CA . VAL A 1 92 ? 23.348 1.991 -14.837 1.00 94.75 92 VAL A CA 1
ATOM 703 C C . VAL A 1 92 ? 22.763 3.295 -14.292 1.00 94.75 92 VAL A C 1
ATOM 705 O O . VAL A 1 92 ? 23.455 3.984 -13.542 1.00 94.75 92 VAL A O 1
ATOM 708 N N . ASP A 1 93 ? 21.506 3.611 -14.609 1.00 93.69 93 ASP A N 1
ATOM 709 C CA . ASP A 1 93 ? 20.804 4.790 -14.087 1.00 93.69 93 ASP A CA 1
ATOM 710 C C . ASP A 1 93 ? 20.689 4.696 -12.558 1.00 93.69 93 ASP A C 1
ATOM 712 O O . ASP A 1 93 ? 21.181 5.572 -11.854 1.00 93.69 93 ASP A O 1
ATOM 716 N N . LEU A 1 94 ? 20.188 3.573 -12.024 1.00 94.00 94 LEU A N 1
ATOM 717 C CA . LEU A 1 94 ? 20.086 3.367 -10.572 1.00 94.00 94 LEU A CA 1
ATOM 718 C C . LEU A 1 94 ? 21.446 3.438 -9.869 1.00 94.00 94 LEU A C 1
ATOM 720 O O . LEU A 1 94 ? 21.550 3.999 -8.781 1.00 94.00 94 LEU A O 1
ATOM 724 N N . LEU A 1 95 ? 22.505 2.893 -10.478 1.00 94.50 95 LEU A N 1
ATOM 725 C CA . LEU A 1 95 ? 23.864 3.026 -9.953 1.00 94.50 95 LEU A CA 1
ATOM 726 C C . LEU A 1 95 ? 24.306 4.495 -9.901 1.00 94.50 95 LEU A C 1
ATOM 728 O O . LEU A 1 95 ? 24.910 4.906 -8.911 1.00 94.50 95 LEU A O 1
ATOM 732 N N . SER A 1 96 ? 24.010 5.265 -10.949 1.00 93.94 96 SER A N 1
ATOM 733 C CA . SER A 1 96 ? 24.351 6.690 -11.044 1.00 93.94 96 SER A CA 1
ATOM 734 C C . SER A 1 96 ? 23.591 7.528 -10.014 1.00 93.94 96 SER A C 1
ATOM 736 O O . SER A 1 96 ? 24.170 8.443 -9.435 1.00 93.94 96 SER A O 1
ATOM 738 N N . ASP A 1 97 ? 22.352 7.142 -9.705 1.00 90.94 97 ASP A N 1
ATOM 739 C CA . ASP A 1 97 ? 21.519 7.746 -8.660 1.00 90.94 97 ASP A CA 1
ATOM 740 C C . ASP A 1 97 ? 21.930 7.314 -7.233 1.00 90.94 97 ASP A C 1
ATOM 742 O O . ASP A 1 97 ? 21.316 7.712 -6.245 1.00 90.94 97 ASP A O 1
ATOM 746 N N . GLY A 1 98 ? 22.988 6.504 -7.091 1.00 92.00 98 GLY A N 1
ATOM 747 C CA . GLY A 1 98 ? 23.511 6.059 -5.795 1.00 92.00 98 GLY A CA 1
ATOM 748 C C . GLY A 1 98 ? 22.815 4.822 -5.218 1.00 92.00 98 GLY A C 1
ATOM 749 O O . GLY A 1 98 ? 23.029 4.478 -4.052 1.00 92.00 98 GLY A O 1
ATOM 750 N N . TYR A 1 99 ? 22.030 4.114 -6.029 1.00 91.44 99 TYR A N 1
ATOM 751 C CA . TYR A 1 99 ? 21.278 2.915 -5.664 1.00 91.44 99 TYR A CA 1
ATOM 752 C C . TYR A 1 99 ? 21.797 1.674 -6.416 1.00 91.44 99 TYR A C 1
ATOM 754 O O . TYR A 1 99 ? 21.138 1.159 -7.319 1.00 91.44 99 TYR A O 1
ATOM 762 N N . PRO A 1 100 ? 22.986 1.138 -6.085 1.00 91.56 100 PRO A N 1
ATOM 763 C CA . PRO A 1 100 ? 23.527 -0.027 -6.779 1.00 91.56 100 PRO A CA 1
ATOM 764 C C . PRO A 1 100 ? 22.685 -1.286 -6.515 1.00 91.56 100 PRO A C 1
ATOM 766 O O . PRO A 1 100 ? 22.636 -1.800 -5.394 1.00 91.56 100 PRO A O 1
ATOM 769 N N . PHE A 1 101 ? 22.079 -1.841 -7.567 1.00 92.50 101 PHE A N 1
ATOM 770 C CA . PHE A 1 101 ? 21.328 -3.096 -7.499 1.00 92.50 101 PHE A CA 1
ATOM 771 C C . PHE A 1 101 ? 22.121 -4.277 -8.066 1.00 92.50 101 PHE A C 1
ATOM 773 O O . PHE A 1 101 ? 22.508 -4.299 -9.233 1.00 92.50 101 PHE A O 1
ATOM 780 N N . SER A 1 102 ? 22.282 -5.332 -7.261 1.00 92.12 102 SER A N 1
ATOM 781 C CA . SER A 1 102 ? 22.550 -6.669 -7.806 1.00 92.12 102 SER A CA 1
ATOM 782 C C . SER A 1 102 ? 21.256 -7.270 -8.368 1.00 92.12 102 SER A C 1
ATOM 784 O O . SER A 1 102 ? 20.165 -6.887 -7.952 1.00 92.12 102 SER A O 1
ATOM 786 N N . ARG A 1 103 ? 21.335 -8.284 -9.241 1.00 92.06 103 ARG A N 1
ATOM 787 C CA . ARG A 1 103 ? 20.128 -8.983 -9.738 1.00 92.06 103 ARG A CA 1
ATOM 788 C C . ARG A 1 103 ? 19.288 -9.599 -8.615 1.00 92.06 103 ARG A C 1
ATOM 790 O O . ARG A 1 103 ? 18.062 -9.569 -8.675 1.00 92.06 103 ARG A O 1
ATOM 797 N N . SER A 1 104 ? 19.935 -10.153 -7.589 1.00 91.62 104 SER A N 1
ATOM 798 C CA . SER A 1 104 ? 19.235 -10.709 -6.423 1.00 91.62 104 SER A CA 1
ATOM 799 C C . SER A 1 104 ? 18.475 -9.611 -5.683 1.00 91.62 104 SER A C 1
ATOM 801 O O . SER A 1 104 ? 17.276 -9.715 -5.448 1.00 91.62 104 SER A O 1
ATOM 803 N N . THR A 1 105 ? 19.155 -8.498 -5.425 1.00 91.50 105 THR A N 1
ATOM 804 C CA . THR A 1 105 ? 18.587 -7.331 -4.755 1.00 91.50 105 THR A CA 1
ATOM 805 C C . THR A 1 105 ? 17.450 -6.694 -5.556 1.00 91.50 105 THR A C 1
ATOM 807 O O . THR A 1 105 ? 16.429 -6.334 -4.982 1.00 91.50 105 THR A O 1
ATOM 810 N N . ALA A 1 106 ? 17.588 -6.616 -6.881 1.00 93.88 106 ALA A N 1
ATOM 811 C CA . ALA A 1 106 ? 16.550 -6.130 -7.784 1.00 93.88 106 ALA A CA 1
ATOM 812 C C . ALA A 1 106 ? 15.321 -7.047 -7.779 1.00 93.88 106 ALA A C 1
ATOM 814 O O . ALA A 1 106 ? 14.196 -6.565 -7.749 1.00 93.88 106 ALA A O 1
ATOM 815 N N . THR A 1 107 ? 15.525 -8.369 -7.732 1.00 93.88 107 THR A N 1
ATOM 816 C CA . THR A 1 107 ? 14.424 -9.340 -7.592 1.00 93.88 107 THR A CA 1
ATOM 817 C C . THR A 1 107 ? 13.683 -9.135 -6.275 1.00 93.88 107 THR A C 1
ATOM 819 O O . THR A 1 107 ? 12.458 -9.146 -6.255 1.00 93.88 107 THR A O 1
ATOM 822 N N . GLN A 1 108 ? 14.412 -8.918 -5.176 1.00 92.50 108 GLN A N 1
ATOM 823 C CA . GLN A 1 108 ? 13.811 -8.668 -3.866 1.00 92.50 108 GLN A CA 1
ATOM 824 C C . GLN A 1 108 ? 13.052 -7.338 -3.823 1.00 92.50 108 GLN A C 1
ATOM 826 O O . GLN A 1 108 ? 11.963 -7.300 -3.264 1.00 92.50 108 GLN A O 1
ATOM 831 N N . ALA A 1 109 ? 13.594 -6.271 -4.419 1.00 93.12 109 ALA A N 1
ATOM 832 C CA . ALA A 1 109 ? 12.904 -4.985 -4.526 1.00 93.12 109 ALA A CA 1
ATOM 833 C C . ALA A 1 109 ? 11.630 -5.104 -5.367 1.00 93.12 109 ALA A C 1
ATOM 835 O O . ALA A 1 109 ? 10.569 -4.700 -4.911 1.00 93.12 109 ALA A O 1
ATOM 836 N N . LEU A 1 110 ? 11.704 -5.767 -6.524 1.00 94.06 110 LEU A N 1
ATOM 837 C CA . LEU A 1 110 ? 10.541 -6.000 -7.377 1.00 94.06 110 LEU A CA 1
ATOM 838 C C . LEU A 1 110 ? 9.462 -6.825 -6.662 1.00 94.06 110 LEU A C 1
ATOM 840 O O . LEU A 1 110 ? 8.285 -6.480 -6.702 1.00 94.06 110 LEU A O 1
ATOM 844 N N . ALA A 1 111 ? 9.864 -7.888 -5.961 1.00 94.69 111 ALA A N 1
ATOM 845 C CA . ALA A 1 111 ? 8.955 -8.686 -5.148 1.00 94.69 111 ALA A CA 1
ATOM 846 C C . ALA A 1 111 ? 8.336 -7.869 -4.001 1.00 94.69 111 ALA A C 1
ATOM 848 O O . ALA A 1 111 ? 7.171 -8.072 -3.673 1.00 94.69 111 ALA A O 1
ATOM 849 N N . TRP A 1 112 ? 9.098 -6.967 -3.380 1.00 94.69 112 TRP A N 1
ATOM 850 C CA . TRP A 1 112 ? 8.624 -6.105 -2.298 1.00 94.69 112 TRP A CA 1
ATOM 851 C C . TRP A 1 112 ? 7.589 -5.097 -2.793 1.00 94.69 112 TRP A C 1
ATOM 853 O O . TRP A 1 112 ? 6.479 -5.053 -2.268 1.00 94.69 112 TRP A O 1
ATOM 863 N N . ASP A 1 113 ? 7.927 -4.350 -3.842 1.00 94.38 113 ASP A N 1
ATOM 864 C CA . ASP A 1 113 ? 7.090 -3.286 -4.398 1.00 94.38 113 ASP A CA 1
ATOM 865 C C . ASP A 1 113 ? 5.785 -3.841 -4.965 1.00 94.38 113 ASP A C 1
ATOM 867 O O . ASP A 1 113 ? 4.716 -3.270 -4.786 1.00 94.38 113 ASP A O 1
ATOM 871 N N . LEU A 1 114 ? 5.843 -5.011 -5.596 1.00 94.62 114 LEU A N 1
ATOM 872 C CA . LEU A 1 114 ? 4.652 -5.671 -6.112 1.00 94.62 114 LEU A CA 1
ATOM 873 C C . LEU A 1 114 ? 3.908 -6.477 -5.044 1.00 94.62 114 LEU A C 1
ATOM 875 O O . LEU A 1 114 ? 2.895 -7.091 -5.352 1.00 94.62 114 LEU A O 1
ATOM 879 N N . GLY A 1 115 ? 4.363 -6.499 -3.792 1.00 95.12 115 GLY A N 1
ATOM 880 C CA . GLY A 1 115 ? 3.652 -7.154 -2.698 1.00 95.12 115 GLY A CA 1
ATOM 881 C C . GLY A 1 115 ? 3.695 -8.686 -2.706 1.00 95.12 115 GLY A C 1
ATOM 882 O O . GLY A 1 115 ? 2.813 -9.350 -2.162 1.00 95.12 115 GLY A O 1
ATOM 883 N N . MET A 1 116 ? 4.719 -9.268 -3.319 1.00 95.31 116 MET A N 1
ATOM 884 C CA . MET A 1 116 ? 4.982 -10.711 -3.358 1.00 95.31 116 MET A CA 1
ATOM 885 C C . MET A 1 116 ? 5.770 -11.205 -2.131 1.00 95.31 116 MET A C 1
ATOM 887 O O . MET A 1 116 ? 6.225 -12.346 -2.104 1.00 95.31 116 MET A O 1
ATOM 891 N N . THR A 1 117 ? 5.974 -10.349 -1.126 1.00 94.44 117 THR A N 1
ATOM 892 C CA . THR A 1 117 ? 6.728 -10.674 0.094 1.00 94.44 117 THR A CA 1
ATOM 893 C C . THR A 1 117 ? 5.813 -10.760 1.315 1.00 94.44 117 THR A C 1
ATOM 895 O O . THR A 1 117 ? 4.721 -10.197 1.340 1.00 94.44 117 THR A O 1
ATOM 898 N N . ASN A 1 118 ? 6.260 -11.450 2.362 1.00 93.06 118 ASN A N 1
ATOM 899 C CA . ASN A 1 118 ? 5.458 -11.685 3.569 1.00 93.06 118 ASN A CA 1
ATOM 900 C C . ASN A 1 118 ? 5.746 -10.607 4.627 1.00 93.06 118 ASN A C 1
ATOM 902 O O . ASN A 1 118 ? 6.730 -9.870 4.520 1.00 93.06 118 ASN A O 1
ATOM 906 N N . GLY A 1 119 ? 4.907 -10.499 5.659 1.00 83.56 119 GLY A N 1
ATOM 907 C CA . GLY A 1 119 ? 5.101 -9.556 6.769 1.00 83.56 119 GLY A CA 1
ATOM 908 C C . GLY A 1 119 ? 6.364 -9.864 7.575 1.00 83.56 119 GLY A C 1
ATOM 909 O O . GLY A 1 119 ? 7.075 -8.952 7.991 1.00 83.56 119 GLY A O 1
ATOM 910 N N . TYR A 1 120 ? 6.683 -11.152 7.718 1.00 75.81 120 TYR A N 1
ATOM 911 C CA . TYR A 1 120 ? 7.862 -11.655 8.415 1.00 75.81 120 TYR A CA 1
ATOM 912 C C . TYR A 1 120 ? 8.721 -12.534 7.489 1.00 75.81 120 TYR A C 1
ATOM 914 O O . TYR A 1 120 ? 8.329 -13.656 7.171 1.00 75.81 120 TYR A O 1
ATOM 922 N N . PRO A 1 121 ? 9.917 -12.084 7.061 1.00 60.78 121 PRO A N 1
ATOM 923 C CA . PRO A 1 121 ? 10.780 -12.874 6.180 1.00 60.78 121 PRO A CA 1
ATOM 924 C C . PRO A 1 121 ? 11.544 -14.003 6.903 1.00 60.78 121 PRO A C 1
ATOM 926 O O . PRO A 1 121 ? 12.447 -14.594 6.318 1.00 60.78 121 PRO A O 1
ATOM 929 N N . GLY A 1 122 ? 11.231 -14.315 8.168 1.00 56.78 122 GLY A N 1
ATOM 930 C CA . GLY A 1 122 ? 11.900 -15.388 8.918 1.00 56.78 122 GLY A CA 1
ATOM 931 C C . GLY A 1 122 ? 13.282 -15.036 9.482 1.00 56.78 122 GLY A C 1
ATOM 932 O O . GLY A 1 122 ? 13.917 -15.892 10.092 1.00 56.78 122 GLY A O 1
ATOM 933 N N . ALA A 1 123 ? 13.766 -13.802 9.299 1.00 53.59 123 ALA A N 1
ATOM 934 C CA . ALA A 1 123 ? 15.038 -13.351 9.861 1.00 53.59 123 ALA A CA 1
ATOM 935 C C . ALA A 1 123 ? 14.863 -12.932 11.333 1.00 53.59 123 ALA A C 1
ATOM 937 O O . ALA A 1 123 ? 14.122 -11.993 11.642 1.00 53.59 123 ALA A O 1
ATOM 938 N N . VAL A 1 124 ? 15.567 -13.636 12.222 1.00 45.09 124 VAL A N 1
ATOM 939 C CA . VAL A 1 124 ? 15.500 -13.533 13.693 1.00 45.09 124 VAL A CA 1
ATOM 940 C C . VAL A 1 124 ? 15.759 -12.105 14.210 1.00 45.09 124 VAL A C 1
ATOM 942 O O . VAL A 1 124 ? 15.114 -11.685 15.166 1.00 45.09 124 VAL A O 1
ATOM 945 N N . ASP A 1 125 ? 16.582 -11.309 13.520 1.00 46.97 125 ASP A N 1
ATOM 946 C CA . ASP A 1 125 ? 16.941 -9.941 13.941 1.00 46.97 125 ASP A CA 1
ATOM 947 C C . ASP A 1 125 ? 15.886 -8.867 13.625 1.00 46.97 125 ASP A C 1
ATOM 949 O O . ASP A 1 125 ? 15.977 -7.728 14.081 1.00 46.97 125 ASP A O 1
ATOM 953 N N . SER A 1 126 ? 14.836 -9.203 12.869 1.00 48.25 126 SER A N 1
ATOM 954 C CA . SER A 1 126 ? 13.800 -8.231 12.485 1.00 48.25 126 SER A CA 1
ATOM 955 C C . SER A 1 126 ? 12.838 -7.855 13.622 1.00 48.25 126 SER A C 1
ATOM 957 O O . SER A 1 126 ? 12.104 -6.871 13.492 1.00 48.25 126 SER A O 1
ATOM 959 N N . ALA A 1 127 ? 12.857 -8.604 14.732 1.00 50.88 127 ALA A N 1
ATOM 960 C CA . ALA A 1 127 ? 12.006 -8.380 15.899 1.00 50.88 127 ALA A CA 1
ATOM 961 C C . ALA A 1 127 ? 12.438 -7.170 16.746 1.00 50.88 127 ALA A C 1
ATOM 963 O O . ALA A 1 127 ? 11.599 -6.569 17.403 1.00 50.88 127 ALA A O 1
ATOM 964 N N . HIS A 1 128 ? 13.717 -6.774 16.718 1.00 50.53 128 HIS A N 1
ATOM 965 C CA . HIS A 1 128 ? 14.233 -5.687 17.571 1.00 50.53 128 HIS A CA 1
ATOM 966 C C . HIS A 1 128 ? 13.856 -4.276 17.090 1.00 50.53 128 HIS A C 1
ATOM 968 O O . HIS A 1 128 ? 14.027 -3.312 17.828 1.00 50.53 128 HIS A O 1
ATOM 974 N N . LEU A 1 129 ? 13.327 -4.149 15.868 1.00 60.38 129 LEU A N 1
ATOM 975 C CA . LEU A 1 129 ? 12.853 -2.878 15.300 1.00 60.38 129 LEU A CA 1
ATOM 976 C C . LEU A 1 129 ? 11.322 -2.791 15.229 1.00 60.38 129 LEU A C 1
ATOM 978 O O . LEU A 1 129 ? 10.786 -1.798 14.743 1.00 60.38 129 LEU A O 1
ATOM 982 N N . ALA A 1 130 ? 10.613 -3.841 15.646 1.00 67.94 130 ALA A N 1
ATOM 983 C CA . ALA A 1 130 ? 9.162 -3.881 15.589 1.00 67.94 130 ALA A CA 1
ATOM 984 C C . ALA A 1 130 ? 8.559 -3.177 16.819 1.00 67.94 130 ALA A C 1
ATOM 986 O O . ALA A 1 130 ? 8.970 -3.483 17.938 1.00 67.94 130 ALA A O 1
ATOM 987 N N . PRO A 1 131 ? 7.576 -2.277 16.642 1.00 77.38 131 PRO A N 1
ATOM 988 C CA . PRO A 1 131 ? 6.771 -1.754 17.743 1.00 77.38 131 PRO A CA 1
ATOM 989 C C . PRO A 1 131 ? 6.180 -2.857 18.622 1.00 77.38 131 PRO A C 1
ATOM 991 O O . PRO A 1 131 ? 5.682 -3.854 18.094 1.00 77.38 131 PRO A O 1
ATOM 994 N N . ASP A 1 132 ? 6.158 -2.671 19.940 1.00 80.19 132 ASP A N 1
ATOM 995 C CA . ASP A 1 132 ? 5.457 -3.604 20.822 1.00 80.19 132 ASP A CA 1
ATOM 996 C C . ASP A 1 132 ? 3.998 -3.176 20.949 1.00 80.19 132 ASP A C 1
ATOM 998 O O . ASP A 1 132 ? 3.671 -2.244 21.673 1.00 80.19 132 ASP A O 1
ATOM 1002 N N . LEU A 1 133 ? 3.103 -3.870 20.247 1.00 80.75 133 LEU A N 1
ATOM 1003 C CA . LEU A 1 133 ? 1.660 -3.637 20.320 1.00 80.75 133 LEU A CA 1
ATOM 1004 C C . LEU A 1 133 ? 0.928 -4.547 21.317 1.00 80.75 133 LEU A C 1
ATOM 1006 O O . LEU A 1 133 ? -0.300 -4.485 21.394 1.00 80.75 133 LEU A O 1
ATOM 1010 N N . GLY A 1 134 ? 1.641 -5.381 22.079 1.00 79.56 134 GLY A N 1
ATOM 1011 C CA . GLY A 1 134 ? 1.037 -6.408 22.934 1.00 79.56 134 GLY A CA 1
ATOM 1012 C C . GLY A 1 134 ? 0.484 -7.615 22.162 1.00 79.56 134 GLY A C 1
ATOM 1013 O O . GLY A 1 134 ? -0.166 -8.475 22.749 1.00 79.56 134 GLY A O 1
ATOM 1014 N N . ALA A 1 135 ? 0.752 -7.698 20.855 1.00 83.81 135 ALA A N 1
ATOM 1015 C CA . ALA A 1 135 ? 0.418 -8.833 20.001 1.00 83.81 135 ALA A CA 1
ATOM 1016 C C . ALA A 1 135 ? 1.639 -9.238 19.174 1.00 83.81 135 ALA A C 1
ATOM 1018 O O . ALA A 1 135 ? 2.286 -8.392 18.553 1.00 83.81 135 ALA A O 1
ATOM 1019 N N . ARG A 1 136 ? 1.936 -10.545 19.164 1.00 80.50 136 ARG A N 1
ATOM 1020 C CA . ARG A 1 136 ? 3.221 -11.113 18.715 1.00 80.50 136 ARG A CA 1
ATOM 1021 C C . ARG A 1 136 ? 3.669 -10.625 17.334 1.00 80.50 136 ARG A C 1
ATOM 1023 O O . ARG A 1 136 ? 4.854 -10.382 17.142 1.00 80.50 136 ARG A O 1
ATOM 1030 N N . TRP A 1 137 ? 2.737 -10.484 16.393 1.00 89.44 137 TRP A N 1
ATOM 1031 C CA . TRP A 1 137 ? 3.048 -10.178 14.992 1.00 89.44 137 TRP A CA 1
ATOM 1032 C C . TRP A 1 137 ? 2.658 -8.770 14.547 1.00 89.44 137 TRP A C 1
ATOM 1034 O O . TRP A 1 137 ? 3.157 -8.292 13.527 1.00 89.44 137 TRP A O 1
ATOM 1044 N N . ALA A 1 138 ? 1.840 -8.068 15.334 1.00 92.31 138 ALA A N 1
ATOM 1045 C CA . ALA A 1 138 ? 1.316 -6.761 14.957 1.00 92.31 138 ALA A CA 1
ATOM 1046 C C . ALA A 1 138 ? 2.436 -5.725 14.751 1.00 92.31 138 ALA A C 1
ATOM 1048 O O . ALA A 1 138 ? 2.399 -4.941 13.803 1.00 92.31 138 ALA A O 1
ATOM 1049 N N . GLY A 1 139 ? 3.486 -5.779 15.575 1.00 91.38 139 GLY A N 1
ATOM 1050 C CA . GLY A 1 139 ? 4.667 -4.929 15.428 1.00 91.38 139 GLY A CA 1
ATOM 1051 C C . GLY A 1 139 ? 5.392 -5.112 14.096 1.00 91.38 139 GLY A C 1
ATOM 1052 O O . GLY A 1 139 ? 5.753 -4.140 13.437 1.00 91.38 139 GLY A O 1
ATOM 1053 N N . THR A 1 140 ? 5.592 -6.357 13.655 1.00 89.75 140 THR A N 1
ATOM 1054 C CA . THR A 1 140 ? 6.280 -6.637 12.386 1.00 89.75 140 THR A CA 1
ATOM 1055 C C . THR A 1 140 ? 5.483 -6.103 11.196 1.00 89.75 140 THR A C 1
ATOM 1057 O O . THR A 1 140 ? 6.064 -5.528 10.274 1.00 89.75 140 THR A O 1
ATOM 1060 N N . GLN A 1 141 ? 4.157 -6.239 11.248 1.00 93.81 141 GLN A N 1
ATOM 1061 C CA . GLN A 1 141 ? 3.247 -5.709 10.235 1.00 93.81 141 GLN A CA 1
ATOM 1062 C C . GLN A 1 141 ? 3.326 -4.175 10.162 1.00 93.81 141 GLN A C 1
ATOM 1064 O O . GLN A 1 141 ? 3.493 -3.631 9.071 1.00 93.81 141 GLN A O 1
ATOM 1069 N N . LEU A 1 142 ? 3.297 -3.478 11.309 1.00 94.00 142 LEU A N 1
ATOM 1070 C CA . LEU A 1 142 ? 3.460 -2.018 11.363 1.00 94.00 142 LEU A CA 1
ATOM 1071 C C . LEU A 1 142 ? 4.828 -1.550 10.865 1.00 94.00 142 LEU A C 1
ATOM 1073 O O . LEU A 1 142 ? 4.907 -0.603 10.084 1.00 94.00 142 LEU A O 1
ATOM 1077 N N . ALA A 1 143 ? 5.900 -2.229 11.278 1.00 92.00 143 ALA A N 1
ATOM 1078 C CA . ALA A 1 143 ? 7.253 -1.895 10.846 1.00 92.00 143 ALA A CA 1
ATOM 1079 C C . ALA A 1 143 ? 7.411 -2.037 9.326 1.00 92.00 143 ALA A C 1
ATOM 1081 O O . ALA A 1 143 ? 8.101 -1.241 8.689 1.00 92.00 143 ALA A O 1
ATOM 1082 N N . LYS A 1 144 ? 6.749 -3.036 8.728 1.00 92.88 144 LYS A N 1
ATOM 1083 C CA . LYS A 1 144 ? 6.712 -3.203 7.273 1.00 92.88 144 LYS A CA 1
ATOM 1084 C C . LYS A 1 144 ? 5.854 -2.136 6.590 1.00 92.88 144 LYS A C 1
ATOM 1086 O O . LYS A 1 144 ? 6.264 -1.601 5.567 1.00 92.88 144 LYS A O 1
ATOM 1091 N N . ALA A 1 145 ? 4.707 -1.791 7.172 1.00 95.19 145 ALA A N 1
ATOM 1092 C CA . ALA A 1 145 ? 3.855 -0.710 6.680 1.00 95.19 145 ALA A CA 1
ATOM 1093 C C . ALA A 1 145 ? 4.492 0.684 6.830 1.00 95.19 145 ALA A C 1
ATOM 1095 O O . ALA A 1 145 ? 4.018 1.639 6.219 1.00 95.19 145 ALA A O 1
ATOM 1096 N N . GLY A 1 146 ? 5.536 0.812 7.655 1.00 94.44 146 GLY A N 1
ATOM 1097 C CA . GLY A 1 146 ? 6.178 2.088 7.944 1.00 94.44 146 GLY A CA 1
ATOM 1098 C C . GLY A 1 146 ? 5.246 3.042 8.679 1.00 94.44 146 GLY A C 1
ATOM 1099 O O . GLY A 1 146 ? 5.155 4.195 8.282 1.00 94.44 146 GLY A O 1
ATOM 1100 N N . VAL A 1 147 ? 4.513 2.555 9.687 1.00 96.44 147 VAL A N 1
ATOM 1101 C CA . VAL A 1 147 ? 3.624 3.373 10.529 1.00 96.44 147 VAL A CA 1
ATOM 1102 C C . VAL A 1 147 ? 4.064 3.288 11.985 1.00 96.44 147 VAL A C 1
ATOM 1104 O O . VAL A 1 147 ? 4.263 2.190 12.507 1.00 96.44 147 VAL A O 1
ATOM 1107 N N . THR A 1 148 ? 4.189 4.442 12.646 1.00 95.25 148 THR A N 1
ATOM 1108 C CA . THR A 1 148 ? 4.559 4.503 14.065 1.00 95.25 148 THR A CA 1
ATOM 1109 C C . THR A 1 148 ? 3.535 3.822 14.961 1.00 95.25 148 THR A C 1
ATOM 1111 O O . THR A 1 148 ? 2.323 3.878 14.733 1.00 95.25 148 THR A O 1
ATOM 1114 N N . GLU A 1 149 ? 4.019 3.270 16.073 1.00 95.19 149 GLU A N 1
ATOM 1115 C CA . GLU A 1 149 ? 3.162 2.719 17.122 1.00 95.19 149 GLU A CA 1
ATOM 1116 C C . GLU A 1 149 ? 2.137 3.739 17.631 1.00 95.19 149 GLU A C 1
ATOM 1118 O O . GLU A 1 149 ? 0.963 3.413 17.799 1.00 95.19 149 GLU A O 1
ATOM 1123 N N . ALA A 1 150 ? 2.571 4.984 17.852 1.00 96.38 150 ALA A N 1
ATOM 1124 C CA . ALA A 1 150 ? 1.731 6.038 18.407 1.00 96.38 150 ALA A CA 1
ATOM 1125 C C . ALA A 1 150 ? 0.533 6.344 17.496 1.00 96.38 150 ALA A C 1
ATOM 1127 O O . ALA A 1 150 ? -0.607 6.361 17.969 1.00 96.38 150 ALA A O 1
ATOM 1128 N N . ILE A 1 151 ? 0.774 6.529 16.193 1.00 97.81 151 ILE A N 1
ATOM 1129 C CA . ILE A 1 151 ? -0.287 6.769 15.206 1.00 97.81 151 ILE A CA 1
ATOM 1130 C C . ILE A 1 151 ? -1.189 5.541 15.096 1.00 97.81 151 ILE A C 1
ATOM 1132 O O . ILE A 1 151 ? -2.415 5.673 15.139 1.00 97.81 151 ILE A O 1
ATOM 1136 N N . ALA A 1 152 ? -0.602 4.344 15.027 1.00 96.38 152 ALA A N 1
ATOM 1137 C CA . ALA A 1 152 ? -1.368 3.114 14.915 1.00 96.38 152 ALA A CA 1
ATOM 1138 C C . ALA A 1 152 ? -2.307 2.912 16.117 1.00 96.38 152 ALA A C 1
ATOM 1140 O O . ALA A 1 152 ? -3.499 2.669 15.924 1.00 96.38 152 ALA A O 1
ATOM 1141 N N . ARG A 1 153 ? -1.816 3.070 17.352 1.00 95.50 153 ARG A N 1
ATOM 1142 C CA . ARG A 1 153 ? -2.639 2.977 18.570 1.00 95.50 153 ARG A CA 1
ATOM 1143 C C . ARG A 1 153 ? -3.712 4.056 18.624 1.00 95.50 153 ARG A C 1
ATOM 1145 O O . ARG A 1 153 ? -4.844 3.763 19.004 1.00 95.50 153 ARG A O 1
ATOM 1152 N N . LYS A 1 154 ? -3.379 5.290 18.235 1.00 96.62 154 LYS A N 1
ATOM 1153 C CA . LYS A 1 154 ? -4.342 6.395 18.214 1.00 96.62 154 LYS A CA 1
ATOM 1154 C C . LYS A 1 154 ? -5.493 6.103 17.255 1.00 96.62 154 LYS A C 1
ATOM 1156 O O . LYS A 1 154 ? -6.648 6.204 17.657 1.00 96.62 154 LYS A O 1
ATOM 1161 N N . ALA A 1 155 ? -5.196 5.688 16.027 1.00 95.62 155 ALA A N 1
ATOM 1162 C CA . ALA A 1 155 ? -6.218 5.434 15.019 1.00 95.62 155 ALA A CA 1
ATOM 1163 C C . ALA A 1 155 ? -7.173 4.292 15.415 1.00 95.62 155 ALA A C 1
ATOM 1165 O O . ALA A 1 155 ? -8.389 4.470 15.332 1.00 95.62 155 ALA A O 1
ATOM 1166 N N . ILE A 1 156 ? -6.660 3.157 15.915 1.00 93.25 156 ILE A N 1
ATOM 1167 C CA . ILE A 1 156 ? -7.529 2.057 16.374 1.00 93.25 156 ILE A CA 1
ATOM 1168 C C . ILE A 1 156 ? -8.295 2.413 17.653 1.00 93.25 156 ILE A C 1
ATOM 1170 O O . ILE A 1 156 ? -9.448 2.016 17.804 1.00 93.25 156 ILE A O 1
ATOM 1174 N N . GLY A 1 157 ? -7.699 3.207 18.549 1.00 93.00 157 GLY A N 1
ATOM 1175 C CA . GLY A 1 157 ? -8.374 3.718 19.743 1.00 93.00 157 GLY A CA 1
ATOM 1176 C C . GLY A 1 157 ? -9.560 4.628 19.409 1.00 93.00 157 GLY A C 1
ATOM 1177 O O . GLY A 1 157 ? -10.613 4.505 20.027 1.00 93.00 157 GLY A O 1
ATOM 1178 N N . LEU A 1 158 ? -9.419 5.494 18.398 1.00 92.44 158 LEU A N 1
ATOM 1179 C CA . LEU A 1 158 ? -10.488 6.391 17.941 1.00 92.44 158 LEU A CA 1
ATOM 1180 C C . LEU A 1 158 ? -11.601 5.657 17.182 1.00 92.44 158 LEU A C 1
ATOM 1182 O O . LEU A 1 158 ? -12.776 5.980 17.360 1.00 92.44 158 LEU A O 1
ATOM 1186 N N . ALA A 1 159 ? -11.243 4.694 16.329 1.00 88.31 159 ALA A N 1
ATOM 1187 C CA . ALA A 1 159 ? -12.206 3.934 15.531 1.00 88.31 159 ALA A CA 1
ATOM 1188 C C . ALA A 1 159 ? -12.951 2.865 16.352 1.00 88.31 159 ALA A C 1
ATOM 1190 O O . ALA A 1 159 ? -14.101 2.539 16.056 1.00 88.31 159 ALA A O 1
ATOM 1191 N N . GLY A 1 160 ? -12.304 2.332 17.390 1.00 83.44 160 GLY A N 1
ATOM 1192 C CA . GLY A 1 160 ? -12.774 1.182 18.151 1.00 83.44 160 GLY A CA 1
ATOM 1193 C C . GLY A 1 160 ? -12.340 -0.150 17.531 1.00 83.44 160 GLY A C 1
ATOM 1194 O O . GLY A 1 160 ? -12.030 -0.252 16.344 1.00 83.44 160 GLY A O 1
ATOM 1195 N N . GLN A 1 161 ? -12.339 -1.204 18.351 1.00 76.56 161 GLN A N 1
ATOM 1196 C CA . GLN A 1 161 ? -11.789 -2.512 17.971 1.00 76.56 161 GLN A CA 1
ATOM 1197 C C . GLN A 1 161 ? -12.504 -3.154 16.767 1.00 76.56 161 GLN A C 1
ATOM 1199 O O . GLN A 1 161 ? -11.864 -3.855 15.995 1.00 76.56 161 GLN A O 1
ATOM 1204 N N . GLY A 1 162 ? -13.796 -2.889 16.551 1.00 80.00 162 GLY A N 1
ATOM 1205 C CA . GLY A 1 162 ? -14.564 -3.473 15.440 1.00 80.00 162 GLY A CA 1
ATOM 1206 C C . GLY A 1 162 ? -14.312 -2.852 14.058 1.00 80.00 162 GLY A C 1
ATOM 1207 O O . GLY A 1 162 ? -14.723 -3.435 13.061 1.00 80.00 162 GLY A O 1
ATOM 1208 N N . ALA A 1 163 ? -13.638 -1.700 13.979 1.00 87.25 163 ALA A N 1
ATOM 1209 C CA . ALA A 1 163 ? -13.496 -0.908 12.751 1.00 87.25 163 ALA A CA 1
ATOM 1210 C C . ALA A 1 163 ? -12.037 -0.822 12.273 1.00 87.25 163 ALA A C 1
ATOM 1212 O O . ALA A 1 163 ? -11.549 0.228 11.856 1.00 87.25 163 ALA A O 1
ATOM 1213 N N . TYR A 1 164 ? -11.302 -1.926 12.377 1.00 91.31 164 TYR A N 1
ATOM 1214 C CA . TYR A 1 164 ? -9.863 -1.954 12.129 1.00 91.31 164 TYR A CA 1
ATOM 1215 C C . TYR A 1 164 ? -9.463 -1.684 10.672 1.00 91.31 164 TYR A C 1
ATOM 1217 O O . TYR A 1 164 ? -8.441 -1.041 10.441 1.00 91.31 164 TYR A O 1
ATOM 1225 N N . ALA A 1 165 ? -10.257 -2.101 9.682 1.00 92.12 165 ALA A N 1
ATOM 1226 C CA . ALA A 1 165 ? -9.972 -1.775 8.285 1.00 92.12 165 ALA A CA 1
ATOM 1227 C C . ALA A 1 165 ? -10.134 -0.264 8.046 1.00 92.12 165 ALA A C 1
ATOM 1229 O O . ALA A 1 165 ? -9.294 0.372 7.412 1.00 92.12 165 ALA A O 1
ATOM 1230 N N . VAL A 1 166 ? -11.159 0.346 8.648 1.00 91.44 166 VAL A N 1
ATOM 1231 C CA . VAL A 1 166 ? -11.369 1.802 8.629 1.00 91.44 166 VAL A CA 1
ATOM 1232 C C . VAL A 1 166 ? -10.224 2.530 9.339 1.00 91.44 166 VAL A C 1
ATOM 1234 O O . VAL A 1 166 ? -9.653 3.463 8.777 1.00 91.44 166 VAL A O 1
ATOM 1237 N N . ALA A 1 167 ? -9.834 2.082 10.535 1.00 94.56 167 ALA A N 1
ATOM 1238 C CA . ALA A 1 167 ? -8.736 2.663 11.307 1.00 94.56 167 ALA A CA 1
ATOM 1239 C C . ALA A 1 167 ? -7.411 2.678 10.527 1.00 94.56 167 ALA A C 1
ATOM 1241 O O . ALA A 1 167 ? -6.671 3.658 10.593 1.00 94.56 167 ALA A O 1
ATOM 1242 N N . ALA A 1 168 ? -7.129 1.616 9.764 1.00 97.06 168 ALA A N 1
ATOM 1243 C CA . ALA A 1 168 ? -5.881 1.468 9.020 1.00 97.06 168 ALA A CA 1
ATOM 1244 C C . ALA A 1 168 ? -5.685 2.565 7.967 1.00 97.06 168 ALA A C 1
ATOM 1246 O O . ALA A 1 168 ? -4.579 3.084 7.824 1.00 97.06 168 ALA A O 1
ATOM 1247 N N . ASN A 1 169 ? -6.764 2.978 7.297 1.00 96.69 169 ASN A N 1
ATOM 1248 C CA . ASN A 1 169 ? -6.728 4.088 6.344 1.00 96.69 169 ASN A CA 1
ATOM 1249 C C . ASN A 1 169 ? -6.275 5.385 7.022 1.00 96.69 169 ASN A C 1
ATOM 1251 O O . ASN A 1 169 ? -5.388 6.074 6.526 1.00 96.69 169 ASN A O 1
ATOM 1255 N N . TYR A 1 170 ? -6.843 5.708 8.185 1.00 97.12 170 TYR A N 1
ATOM 1256 C CA . TYR A 1 170 ? -6.479 6.925 8.912 1.00 97.12 170 TYR A CA 1
ATOM 1257 C C . TYR A 1 170 ? -5.071 6.863 9.494 1.00 97.12 170 TYR A C 1
ATOM 1259 O O . TYR A 1 170 ? -4.366 7.865 9.456 1.00 97.12 170 TYR A O 1
ATOM 1267 N N . ALA A 1 171 ? -4.637 5.703 9.987 1.00 98.00 171 ALA A N 1
ATOM 1268 C CA . ALA A 1 171 ? -3.272 5.529 10.471 1.00 98.00 171 ALA A CA 1
ATOM 1269 C C . ALA A 1 171 ? -2.244 5.812 9.366 1.00 98.00 171 ALA A C 1
ATOM 1271 O O . ALA A 1 171 ? -1.314 6.588 9.572 1.00 98.00 171 ALA A O 1
ATOM 1272 N N . VAL A 1 172 ? -2.446 5.239 8.175 1.00 98.19 172 VAL A N 1
ATOM 1273 C CA . VAL A 1 172 ? -1.565 5.484 7.027 1.00 98.19 172 VAL A CA 1
ATOM 1274 C C . VAL A 1 172 ? -1.663 6.935 6.556 1.00 98.19 172 VAL A C 1
ATOM 1276 O O . VAL A 1 172 ? -0.632 7.556 6.333 1.00 98.19 172 VAL A O 1
ATOM 1279 N N . ALA A 1 173 ? -2.862 7.518 6.481 1.00 98.12 173 ALA A N 1
ATOM 1280 C CA . ALA A 1 173 ? -3.041 8.917 6.085 1.00 98.12 173 ALA A CA 1
ATOM 1281 C C . ALA A 1 173 ? -2.303 9.905 7.004 1.00 98.12 173 ALA A C 1
ATOM 1283 O O . ALA A 1 173 ? -1.663 10.842 6.532 1.00 98.12 173 ALA A O 1
ATOM 1284 N N . VAL A 1 174 ? -2.382 9.697 8.323 1.00 98.56 174 VAL A N 1
ATOM 1285 C CA . VAL A 1 174 ? -1.675 10.533 9.303 1.00 98.56 174 VAL A CA 1
ATOM 1286 C C . VAL A 1 174 ? -0.170 10.321 9.199 1.00 98.56 174 VAL A C 1
ATOM 1288 O O . VAL A 1 174 ? 0.575 11.294 9.265 1.00 98.56 174 VAL A O 1
ATOM 1291 N N . GLN A 1 175 ? 0.282 9.080 8.999 1.00 98.25 175 GLN A N 1
ATOM 1292 C CA . GLN A 1 175 ? 1.702 8.796 8.808 1.00 98.25 175 GLN A CA 1
ATOM 1293 C C . GLN A 1 175 ? 2.252 9.473 7.546 1.00 98.25 175 GLN A C 1
ATOM 1295 O O . GLN A 1 175 ? 3.259 10.157 7.646 1.00 98.25 175 GLN A O 1
ATOM 1300 N N . ILE A 1 176 ? 1.555 9.383 6.408 1.00 97.38 176 ILE A N 1
ATOM 1301 C CA . ILE A 1 176 ? 1.910 10.092 5.166 1.00 97.38 176 ILE A CA 1
ATOM 1302 C C . ILE A 1 176 ? 2.069 11.594 5.420 1.00 97.38 176 ILE A C 1
ATOM 1304 O O . ILE A 1 176 ? 3.026 12.206 4.953 1.00 97.38 176 ILE A O 1
ATOM 1308 N N . LEU A 1 177 ? 1.134 12.203 6.156 1.00 98.00 177 LEU A N 1
ATOM 1309 C CA . LEU A 1 177 ? 1.209 13.626 6.477 1.00 98.00 177 LEU A CA 1
ATOM 1310 C C . LEU A 1 177 ? 2.444 13.947 7.327 1.00 98.00 177 LEU A C 1
ATOM 1312 O O . LEU A 1 177 ? 3.125 14.927 7.049 1.00 98.00 177 LEU A O 1
ATOM 1316 N N . VAL A 1 178 ? 2.750 13.123 8.333 1.00 97.94 178 VAL A N 1
ATOM 1317 C CA . VAL A 1 178 ? 3.962 13.268 9.157 1.00 97.94 178 VAL A CA 1
ATOM 1318 C C . VAL A 1 178 ? 5.229 13.129 8.316 1.00 97.94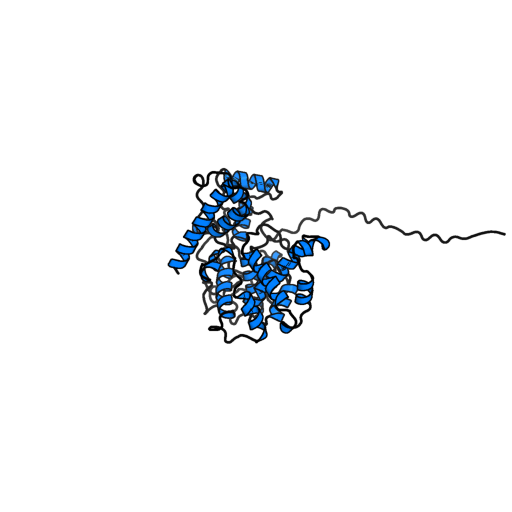 178 VAL A C 1
ATOM 1320 O O . VAL A 1 178 ? 6.122 13.962 8.445 1.00 97.94 178 VAL A O 1
ATOM 1323 N N . ASP A 1 179 ? 5.284 12.128 7.439 1.00 95.31 179 ASP A N 1
ATOM 1324 C CA . ASP A 1 179 ? 6.427 11.879 6.560 1.00 95.31 179 ASP A CA 1
ATOM 1325 C C . ASP A 1 179 ? 6.652 13.089 5.633 1.00 95.31 179 ASP A C 1
ATOM 1327 O O . ASP A 1 179 ? 7.751 13.637 5.587 1.00 95.31 179 ASP A O 1
ATOM 1331 N N . LYS A 1 180 ? 5.590 13.613 4.999 1.00 95.56 180 LYS A N 1
ATOM 1332 C CA . LYS A 1 180 ? 5.673 14.821 4.157 1.00 95.56 180 LYS A CA 1
ATOM 1333 C C . LYS A 1 180 ? 6.091 16.062 4.942 1.00 95.56 180 LYS A C 1
ATOM 1335 O O . LYS A 1 180 ? 6.919 16.824 4.457 1.00 95.56 180 LYS A O 1
ATOM 1340 N N . LEU A 1 181 ? 5.549 16.284 6.141 1.00 97.06 181 LEU A N 1
ATOM 1341 C CA . LEU A 1 181 ? 5.944 17.421 6.986 1.00 97.06 181 LEU A CA 1
ATOM 1342 C C . LEU A 1 181 ? 7.435 17.369 7.350 1.00 97.06 181 LEU A C 1
ATOM 1344 O O . LEU A 1 181 ? 8.056 18.418 7.479 1.00 97.06 181 LEU A O 1
ATOM 1348 N N . ALA A 1 182 ? 8.017 16.174 7.483 1.00 95.69 182 ALA A N 1
ATOM 1349 C CA . ALA A 1 182 ? 9.441 16.001 7.761 1.00 95.69 182 ALA A CA 1
ATOM 1350 C C . ALA A 1 182 ? 10.349 16.264 6.542 1.00 95.69 182 ALA A C 1
ATOM 1352 O O . ALA A 1 182 ? 11.545 16.488 6.721 1.00 95.69 182 ALA A O 1
ATOM 1353 N N . CYS A 1 183 ? 9.806 16.242 5.320 1.00 93.56 183 CYS A N 1
ATOM 1354 C CA . CYS A 1 183 ? 10.560 16.482 4.085 1.00 93.56 183 CYS A CA 1
ATOM 1355 C C . CYS A 1 183 ? 10.708 17.965 3.715 1.00 93.56 183 CYS A C 1
ATOM 1357 O O . CYS A 1 183 ? 11.560 18.286 2.889 1.00 93.56 183 CYS A O 1
ATOM 1359 N N . TYR A 1 184 ? 9.886 18.851 4.283 1.00 95.12 184 TYR A N 1
ATOM 1360 C CA . TYR A 1 184 ? 9.831 20.272 3.922 1.00 95.12 184 TYR A CA 1
ATOM 1361 C C . TYR A 1 184 ? 9.977 21.168 5.146 1.00 95.12 184 TYR A C 1
ATOM 1363 O O . TYR A 1 184 ? 9.552 20.810 6.246 1.00 95.12 184 TYR A O 1
ATOM 1371 N N . GLU A 1 185 ? 10.502 22.375 4.949 1.00 95.94 185 GLU A N 1
ATOM 1372 C CA . GLU A 1 185 ? 10.601 23.357 6.023 1.00 95.94 185 GLU A CA 1
ATOM 1373 C C . GLU A 1 185 ? 9.214 23.875 6.424 1.00 95.94 185 GLU A C 1
ATOM 1375 O O . GLU A 1 185 ? 8.312 24.026 5.596 1.00 95.94 185 GLU A O 1
ATOM 1380 N N . ALA A 1 186 ? 9.036 24.222 7.703 1.00 97.25 186 ALA A N 1
ATOM 1381 C CA . ALA A 1 186 ? 7.729 24.628 8.233 1.00 97.25 186 ALA A CA 1
ATOM 1382 C C . ALA A 1 186 ? 7.120 25.851 7.520 1.00 97.25 186 ALA A C 1
ATOM 1384 O O . ALA A 1 186 ? 5.898 25.990 7.443 1.00 97.25 186 ALA A O 1
ATOM 1385 N N . SER A 1 187 ? 7.955 26.733 6.961 1.00 97.50 187 SER A N 1
ATOM 1386 C CA . SER A 1 187 ? 7.496 27.874 6.161 1.00 97.50 187 SER A CA 1
ATOM 1387 C C . SER A 1 187 ? 6.897 27.483 4.804 1.00 97.50 187 SER A C 1
ATOM 1389 O O . SER A 1 187 ? 6.161 28.279 4.226 1.00 97.50 187 SER A O 1
ATOM 1391 N N . GLU A 1 188 ? 7.198 26.289 4.291 1.00 97.00 188 GLU A N 1
ATOM 1392 C CA . GLU A 1 188 ? 6.720 25.783 2.995 1.00 97.00 188 GLU A CA 1
ATOM 1393 C C . GLU A 1 188 ? 5.398 25.016 3.119 1.00 97.00 188 GLU A C 1
ATOM 1395 O O . GLU A 1 188 ? 4.650 24.887 2.150 1.00 97.00 188 GLU A O 1
ATOM 1400 N N . TRP A 1 189 ? 5.058 24.529 4.314 1.00 96.62 189 TRP A N 1
ATOM 1401 C CA . TRP A 1 189 ? 3.863 23.711 4.519 1.00 96.62 189 TRP A CA 1
ATOM 1402 C C . TRP A 1 189 ? 2.569 24.362 4.004 1.00 96.62 189 TRP A C 1
ATOM 1404 O O . TRP A 1 189 ? 1.818 23.677 3.305 1.00 96.62 189 TRP A O 1
ATOM 1414 N N . PRO A 1 190 ? 2.289 25.664 4.241 1.00 95.44 190 PRO A N 1
ATOM 1415 C CA . PRO A 1 190 ? 1.045 26.270 3.774 1.00 95.44 190 PRO A CA 1
ATOM 1416 C C . PRO A 1 190 ? 0.912 26.317 2.247 1.00 95.44 190 PRO A C 1
ATOM 1418 O O . PRO A 1 190 ? -0.188 26.103 1.739 1.00 95.44 190 PRO A O 1
ATOM 1421 N N . SER A 1 191 ? 2.000 26.577 1.509 1.00 95.19 191 SER A N 1
ATOM 1422 C CA . SER A 1 191 ? 1.966 26.640 0.038 1.00 95.19 191 SER A CA 1
ATOM 1423 C C . SER A 1 191 ? 1.823 25.257 -0.594 1.00 95.19 191 SER A C 1
ATOM 1425 O O . SER A 1 191 ? 1.208 25.130 -1.650 1.00 95.19 191 SER A O 1
ATOM 1427 N N . LEU A 1 192 ? 2.319 24.221 0.084 1.00 92.81 192 LEU A N 1
ATOM 1428 C CA . LEU A 1 192 ? 2.143 22.815 -0.285 1.00 92.81 192 LEU A CA 1
ATOM 1429 C C . LEU A 1 192 ? 0.820 22.219 0.231 1.00 92.81 192 LEU A C 1
ATOM 1431 O O . LEU A 1 192 ? 0.515 21.056 -0.027 1.00 92.81 192 LEU A O 1
ATOM 1435 N N . GLY A 1 193 ? 0.029 22.994 0.981 1.00 95.31 193 GLY A N 1
ATOM 1436 C CA . GLY A 1 193 ? -1.221 22.535 1.583 1.00 95.31 193 GLY A CA 1
ATOM 1437 C C . GLY A 1 193 ? -1.040 21.504 2.704 1.00 95.31 193 GLY A C 1
ATOM 1438 O O . GLY A 1 193 ? -2.002 20.810 3.038 1.00 95.31 193 GLY A O 1
ATOM 1439 N N . LEU A 1 194 ? 0.155 21.393 3.291 1.00 97.31 194 LEU A N 1
ATOM 1440 C CA . LEU A 1 194 ? 0.465 20.528 4.433 1.00 97.31 194 LEU A CA 1
ATOM 1441 C C . LEU A 1 194 ? 0.006 21.183 5.746 1.00 97.31 194 LEU A C 1
ATOM 1443 O O . LEU A 1 194 ? 0.143 22.391 5.939 1.00 97.31 194 LEU A O 1
ATOM 1447 N N . ARG A 1 195 ? -0.600 20.392 6.638 1.00 97.81 195 ARG A N 1
ATOM 1448 C CA . ARG A 1 195 ? -1.329 20.885 7.821 1.00 97.81 195 ARG A CA 1
ATOM 1449 C C . ARG A 1 195 ? -0.940 20.124 9.086 1.00 97.81 195 ARG A C 1
ATOM 1451 O O . ARG A 1 195 ? -1.579 19.137 9.448 1.00 97.81 195 ARG A O 1
ATOM 1458 N N . ASP A 1 196 ? 0.089 20.592 9.783 1.00 97.94 196 ASP A N 1
ATOM 1459 C CA . ASP A 1 196 ? 0.559 19.991 11.038 1.00 97.94 196 ASP A CA 1
ATOM 1460 C C . ASP A 1 196 ? -0.497 20.050 12.156 1.00 97.94 196 ASP A C 1
ATOM 1462 O O . ASP A 1 196 ? -0.635 19.113 12.945 1.00 97.94 196 ASP A O 1
ATOM 1466 N N . ASP A 1 197 ? -1.322 21.100 12.169 1.00 98.25 197 ASP A N 1
ATOM 1467 C CA . ASP A 1 197 ? -2.421 21.279 13.117 1.00 98.25 197 ASP A CA 1
ATOM 1468 C C . ASP A 1 197 ? -3.445 20.127 13.083 1.00 98.25 197 ASP A C 1
ATOM 1470 O O . ASP A 1 197 ? -4.092 19.838 14.094 1.00 98.25 197 ASP A O 1
ATOM 1474 N N . ILE A 1 198 ? -3.580 19.443 11.940 1.00 98.25 198 ILE A N 1
ATOM 1475 C CA . ILE A 1 198 ? -4.425 18.249 11.792 1.00 98.25 198 ILE A CA 1
ATOM 1476 C C . ILE A 1 198 ? -3.790 17.045 12.491 1.00 98.25 198 ILE A C 1
ATOM 1478 O O . ILE A 1 198 ? -4.496 16.336 13.210 1.00 98.25 198 ILE A O 1
ATOM 1482 N N . VAL A 1 199 ? -2.474 16.837 12.349 1.00 98.19 199 VAL A N 1
ATOM 1483 C CA . VAL A 1 199 ? -1.746 15.777 13.074 1.00 98.19 199 VAL A CA 1
ATOM 1484 C C . VAL A 1 199 ? -1.889 15.992 14.576 1.00 98.19 199 VAL A C 1
ATOM 1486 O O . VAL A 1 199 ? -2.257 15.070 15.300 1.00 98.19 199 VAL A O 1
ATOM 1489 N N . GLN A 1 200 ? -1.665 17.223 15.044 1.00 98.25 200 GLN A N 1
ATOM 1490 C CA . GLN A 1 200 ? -1.762 17.559 16.464 1.00 98.25 200 GLN A CA 1
ATOM 1491 C C . GLN A 1 200 ? -3.163 17.269 17.019 1.00 98.25 200 GLN A C 1
ATOM 1493 O O . GLN A 1 200 ? -3.283 16.599 18.045 1.00 98.25 200 GLN A O 1
ATOM 1498 N N . ARG A 1 201 ? -4.231 17.701 16.328 1.00 98.25 201 ARG A N 1
ATOM 1499 C CA . ARG A 1 201 ? -5.615 17.400 16.738 1.00 98.25 201 ARG A CA 1
ATOM 1500 C C . ARG A 1 201 ? -5.921 15.906 16.708 1.00 98.25 201 ARG A C 1
ATOM 1502 O O . ARG A 1 201 ? -6.527 15.407 17.652 1.00 98.25 201 ARG A O 1
ATOM 1509 N N . PHE A 1 202 ? -5.482 15.190 15.671 1.00 98.00 202 PHE A N 1
ATOM 1510 C CA . PHE A 1 202 ? -5.665 13.740 15.570 1.00 98.00 202 PHE A CA 1
ATOM 1511 C C . PHE A 1 202 ? -5.014 13.009 16.747 1.00 98.00 202 PHE A C 1
ATOM 1513 O O . PHE A 1 202 ? -5.643 12.166 17.385 1.00 98.00 202 PHE A O 1
ATOM 1520 N N . MET A 1 203 ? -3.774 13.371 17.078 1.00 98.38 203 MET A N 1
ATOM 1521 C CA . MET A 1 203 ? -3.020 12.750 18.166 1.00 98.38 203 MET A CA 1
ATOM 1522 C C . MET A 1 203 ? -3.529 13.155 19.554 1.00 98.38 203 MET A C 1
ATOM 1524 O O . MET A 1 203 ? -3.507 12.328 20.470 1.00 98.38 203 MET A O 1
ATOM 1528 N N . ALA A 1 204 ? -4.042 14.376 19.714 1.00 98.00 204 ALA A N 1
ATOM 1529 C CA . ALA A 1 204 ? -4.600 14.869 20.972 1.00 98.00 204 ALA A CA 1
ATOM 1530 C C . ALA A 1 204 ? -6.018 14.350 21.269 1.00 98.00 204 ALA A C 1
ATOM 1532 O O . ALA A 1 204 ? -6.405 14.314 22.434 1.00 98.00 204 ALA A O 1
ATOM 1533 N N . ALA A 1 205 ? -6.780 13.929 20.254 1.00 97.06 205 ALA A N 1
ATOM 1534 C CA . ALA A 1 205 ? -8.159 13.490 20.445 1.00 97.06 205 ALA A CA 1
ATOM 1535 C C . ALA A 1 205 ? -8.263 12.229 21.321 1.00 97.06 205 ALA A C 1
ATOM 1537 O O . ALA A 1 205 ? -7.556 11.233 21.112 1.00 97.06 205 ALA A O 1
ATOM 1538 N N . ASN A 1 206 ? -9.181 12.257 22.284 1.00 93.31 206 ASN A N 1
ATOM 1539 C CA . ASN A 1 206 ? -9.541 11.123 23.138 1.00 93.31 206 ASN A CA 1
ATOM 1540 C C . ASN A 1 206 ? -10.691 10.309 22.546 1.00 93.31 206 ASN A C 1
ATOM 1542 O O . ASN A 1 206 ? -10.792 9.106 22.777 1.00 93.31 206 ASN A O 1
ATOM 1546 N N . ALA A 1 207 ? -11.549 10.964 21.768 1.00 89.12 207 ALA A N 1
ATOM 1547 C CA . ALA A 1 207 ? -12.674 10.347 21.091 1.00 89.12 207 ALA A CA 1
ATOM 1548 C C . ALA A 1 207 ? -12.837 10.931 19.690 1.00 89.12 207 ALA A C 1
ATOM 1550 O O . ALA A 1 207 ? -12.539 12.096 19.434 1.00 89.12 207 ALA A O 1
ATOM 1551 N N . LEU A 1 208 ? -13.392 10.136 18.778 1.00 87.56 208 LEU A N 1
ATOM 1552 C CA . LEU A 1 208 ? -13.607 10.565 17.398 1.00 87.56 208 LEU A CA 1
ATOM 1553 C C . LEU A 1 208 ? -14.510 11.807 17.275 1.00 87.56 208 LEU A C 1
ATOM 1555 O O . LEU A 1 208 ? -14.371 12.574 16.325 1.00 87.56 208 LEU A O 1
ATOM 1559 N N . GLY A 1 209 ? -15.427 12.019 18.226 1.00 86.19 209 GLY A N 1
ATOM 1560 C CA . GLY A 1 209 ? -16.303 13.196 18.257 1.00 86.19 209 GLY A CA 1
ATOM 1561 C C . GLY A 1 209 ? -15.561 14.529 18.413 1.00 86.19 209 GLY A C 1
ATOM 1562 O O . GLY A 1 209 ? -16.110 15.565 18.055 1.00 86.19 209 GLY A O 1
ATOM 1563 N N . GLU A 1 210 ? -14.314 14.509 18.889 1.00 92.25 210 GLU A N 1
ATOM 1564 C CA . GLU A 1 210 ? -13.474 15.704 19.051 1.00 92.25 210 GLU A CA 1
ATOM 1565 C C . GLU A 1 210 ? -12.810 16.141 17.734 1.00 92.25 210 GLU A C 1
ATOM 1567 O O . GLU A 1 210 ? -12.381 17.288 17.597 1.00 92.25 210 GLU A O 1
ATOM 1572 N N . LEU A 1 211 ? -12.743 15.246 16.741 1.00 95.00 211 LEU A N 1
ATOM 1573 C CA . LEU A 1 211 ? -12.189 15.551 15.423 1.00 95.00 211 LEU A CA 1
ATOM 1574 C C . LEU A 1 211 ? -13.217 16.245 14.539 1.00 95.00 211 LEU A C 1
ATOM 1576 O O . LEU A 1 211 ? -14.403 15.915 14.559 1.00 95.00 211 LEU A O 1
ATOM 1580 N N . ARG A 1 212 ? -12.767 17.181 13.703 1.00 95.06 212 ARG A N 1
ATOM 1581 C CA . ARG A 1 212 ? -13.630 17.890 12.746 1.00 95.06 212 ARG A CA 1
ATOM 1582 C C . ARG A 1 212 ? -13.798 17.070 11.469 1.00 95.06 212 ARG A C 1
ATOM 1584 O O . ARG A 1 212 ? -12.895 16.332 11.087 1.00 95.06 212 ARG A O 1
ATOM 1591 N N . ASP A 1 213 ? -14.925 17.237 10.771 1.00 93.25 213 ASP A N 1
ATOM 1592 C CA . ASP A 1 213 ? -15.145 16.547 9.485 1.00 93.25 213 ASP A CA 1
ATOM 1593 C C . ASP A 1 213 ? -14.073 16.940 8.474 1.00 93.25 213 ASP A C 1
ATOM 1595 O O . ASP A 1 213 ? -13.564 16.094 7.749 1.00 93.25 213 ASP A O 1
ATOM 1599 N N . TYR A 1 214 ? -13.681 18.215 8.495 1.00 95.62 214 TYR A N 1
ATOM 1600 C CA . TYR A 1 214 ? -12.585 18.733 7.691 1.00 95.62 214 TYR A CA 1
ATOM 1601 C C . TYR A 1 214 ? -11.283 17.943 7.891 1.00 95.62 214 TYR A C 1
ATOM 1603 O O . TYR A 1 214 ? -10.656 17.571 6.905 1.00 95.62 214 TYR A O 1
ATOM 1611 N N . ASP A 1 215 ? -10.905 17.641 9.138 1.00 97.19 215 ASP A N 1
ATOM 1612 C CA . ASP A 1 215 ? -9.663 16.921 9.450 1.00 97.19 215 ASP A CA 1
ATOM 1613 C C . ASP A 1 215 ? -9.704 15.503 8.859 1.00 97.19 215 ASP A C 1
ATOM 1615 O O . ASP A 1 215 ? -8.762 15.054 8.208 1.00 97.19 215 ASP A O 1
ATOM 1619 N N . LEU A 1 216 ? -10.839 14.815 9.021 1.00 95.56 216 LEU A N 1
ATOM 1620 C CA . LEU A 1 216 ? -11.033 13.466 8.495 1.00 95.56 216 LEU A CA 1
ATOM 1621 C C . LEU A 1 216 ? -11.065 13.444 6.960 1.00 95.56 216 LEU A C 1
ATOM 1623 O O . LEU A 1 216 ? -10.471 12.556 6.351 1.00 95.56 216 LEU A O 1
ATOM 1627 N N . ILE A 1 217 ? -11.740 14.411 6.333 1.00 95.50 217 ILE A N 1
ATOM 1628 C CA . ILE A 1 217 ? -11.799 14.552 4.873 1.00 95.50 217 ILE A CA 1
ATOM 1629 C C . ILE A 1 217 ? -10.410 14.850 4.316 1.00 95.50 217 ILE A C 1
ATOM 1631 O O . ILE A 1 217 ? -10.013 14.227 3.336 1.00 95.50 217 ILE A O 1
ATOM 1635 N N . TYR A 1 218 ? -9.665 15.765 4.937 1.00 97.12 218 TYR A N 1
ATOM 1636 C CA . TYR A 1 218 ? -8.309 16.113 4.525 1.00 97.12 218 TYR A CA 1
ATOM 1637 C C . TYR A 1 218 ? -7.404 14.875 4.495 1.00 97.12 218 TYR A C 1
ATOM 1639 O O . TYR A 1 218 ? -6.793 14.586 3.468 1.00 97.12 218 TYR A O 1
ATOM 1647 N N . LEU A 1 219 ? -7.393 14.093 5.581 1.00 97.50 219 LEU A N 1
ATOM 1648 C CA . LEU A 1 219 ? -6.603 12.862 5.673 1.00 97.50 219 LEU A CA 1
ATOM 1649 C C . LEU A 1 219 ? -7.007 11.842 4.597 1.00 97.50 219 LEU A C 1
ATOM 1651 O O . LEU A 1 219 ? -6.150 11.260 3.937 1.00 97.50 219 LEU A O 1
ATOM 1655 N N . MET A 1 220 ? -8.306 11.654 4.360 1.00 95.94 220 MET A N 1
ATOM 1656 C CA . MET A 1 220 ? -8.788 10.731 3.326 1.00 95.94 220 MET A CA 1
ATOM 1657 C C . MET A 1 220 ? -8.485 11.203 1.902 1.00 95.94 220 MET A C 1
ATOM 1659 O O . MET A 1 220 ? -8.210 10.375 1.037 1.00 95.94 220 MET A O 1
ATOM 1663 N N . ARG A 1 221 ? -8.480 12.516 1.641 1.00 94.38 221 ARG A N 1
ATOM 1664 C CA . ARG A 1 221 ? -8.053 13.070 0.347 1.00 94.38 221 ARG A CA 1
ATOM 1665 C C . ARG A 1 221 ? -6.557 12.899 0.120 1.00 94.38 221 ARG A C 1
ATOM 1667 O O . ARG A 1 221 ? -6.167 12.548 -0.988 1.00 94.38 221 ARG A O 1
ATOM 1674 N N . MET A 1 222 ? -5.749 13.082 1.161 1.00 94.81 222 MET A N 1
ATOM 1675 C CA . MET A 1 222 ? -4.315 12.808 1.104 1.00 94.81 222 MET A CA 1
ATOM 1676 C C . MET A 1 222 ? -4.048 11.331 0.800 1.00 94.81 222 MET A C 1
ATOM 1678 O O . MET A 1 222 ? -3.318 11.026 -0.136 1.00 94.81 222 MET A O 1
ATOM 1682 N N . LEU A 1 223 ? -4.720 10.416 1.505 1.00 95.62 223 LEU A N 1
ATOM 1683 C CA . LEU A 1 223 ? -4.622 8.984 1.224 1.00 95.62 223 LEU A CA 1
ATOM 1684 C C . LEU A 1 223 ? -5.083 8.639 -0.197 1.00 95.62 223 LEU A C 1
ATOM 1686 O O . LEU A 1 223 ? -4.432 7.862 -0.883 1.00 95.62 223 LEU A O 1
ATOM 1690 N N . GLN A 1 224 ? -6.196 9.215 -0.657 1.00 93.19 224 GLN A N 1
ATOM 1691 C CA . GLN A 1 224 ? -6.693 9.003 -2.014 1.00 93.19 224 GLN A CA 1
ATOM 1692 C C . GLN A 1 224 ? -5.674 9.433 -3.077 1.00 93.19 224 GLN A C 1
ATOM 1694 O O . GLN A 1 224 ? -5.496 8.716 -4.063 1.00 93.19 224 GLN A O 1
ATOM 1699 N N . ALA A 1 225 ? -5.007 10.573 -2.885 1.00 91.31 225 ALA A N 1
ATOM 1700 C CA . ALA A 1 225 ? -3.938 11.017 -3.773 1.00 91.31 225 ALA A CA 1
ATOM 1701 C C . ALA A 1 225 ? -2.785 10.000 -3.786 1.00 91.31 225 ALA A C 1
ATOM 1703 O O . ALA A 1 225 ? -2.421 9.525 -4.855 1.00 91.31 225 ALA A O 1
ATOM 1704 N N . GLU A 1 226 ? -2.320 9.568 -2.610 1.00 92.94 226 GLU A N 1
ATOM 1705 C CA . GLU A 1 226 ? -1.234 8.584 -2.472 1.00 92.94 226 GLU A CA 1
ATOM 1706 C C . GLU A 1 226 ? -1.576 7.173 -2.971 1.00 92.94 226 GLU A C 1
ATOM 1708 O O . GLU A 1 226 ? -0.691 6.395 -3.313 1.00 92.94 226 GLU A O 1
ATOM 1713 N N . LEU A 1 227 ? -2.857 6.805 -3.013 1.00 91.69 227 LEU A N 1
ATOM 1714 C CA . LEU A 1 227 ? -3.320 5.566 -3.645 1.00 91.69 227 LEU A CA 1
ATOM 1715 C C . LEU A 1 227 ? -3.327 5.661 -5.178 1.00 91.69 227 LEU A C 1
ATOM 1717 O O . LEU A 1 227 ? -3.411 4.638 -5.859 1.00 91.69 227 LEU A O 1
ATOM 1721 N N . SER A 1 228 ? -3.309 6.880 -5.715 1.00 88.94 228 SER A N 1
ATOM 1722 C CA . SER A 1 228 ? -3.402 7.158 -7.151 1.00 88.94 228 SER A CA 1
ATOM 1723 C C . SER A 1 228 ? -2.046 7.333 -7.817 1.00 88.94 228 SER A C 1
ATOM 1725 O O . SER A 1 228 ? -1.979 7.365 -9.041 1.00 88.94 228 SER A O 1
ATOM 1727 N N . THR A 1 229 ? -0.990 7.450 -7.022 1.00 88.12 229 THR A N 1
ATOM 1728 C CA . THR A 1 229 ? 0.383 7.649 -7.466 1.00 88.12 229 THR A CA 1
ATOM 1729 C C . THR A 1 229 ? 1.197 6.392 -7.211 1.00 88.12 229 THR A C 1
ATOM 1731 O O . THR A 1 229 ? 0.949 5.652 -6.256 1.00 88.12 229 THR A O 1
ATOM 1734 N N . TRP A 1 230 ? 2.194 6.150 -8.056 1.00 90.31 230 TRP A N 1
ATOM 1735 C CA . TRP A 1 230 ? 3.228 5.186 -7.728 1.00 90.31 230 TRP A CA 1
ATOM 1736 C C . TRP A 1 230 ? 4.297 5.872 -6.877 1.00 90.31 230 TRP A C 1
ATOM 1738 O O . TRP A 1 230 ? 4.875 6.875 -7.292 1.00 90.31 230 TRP A O 1
ATOM 1748 N N . HIS A 1 231 ? 4.527 5.322 -5.687 1.00 85.94 231 HIS A N 1
ATOM 1749 C CA . HIS A 1 231 ? 5.634 5.667 -4.804 1.00 85.94 231 HIS A CA 1
ATOM 1750 C C . HIS A 1 231 ? 6.260 4.355 -4.330 1.00 85.94 231 HIS A C 1
ATOM 1752 O O . HIS A 1 231 ? 5.620 3.567 -3.627 1.00 85.94 231 HIS A O 1
ATOM 1758 N N . ALA A 1 232 ? 7.492 4.093 -4.760 1.00 87.75 232 ALA A N 1
ATOM 1759 C CA . ALA A 1 232 ? 8.255 2.927 -4.343 1.00 87.75 232 ALA A CA 1
ATOM 1760 C C . ALA A 1 232 ? 9.739 3.260 -4.219 1.00 87.75 232 ALA A C 1
ATOM 1762 O O . ALA A 1 232 ? 10.261 4.179 -4.841 1.00 87.75 232 ALA A O 1
ATOM 1763 N N . GLY A 1 233 ? 10.440 2.467 -3.416 1.00 85.88 233 GLY A N 1
ATOM 1764 C CA . GLY A 1 233 ? 11.886 2.583 -3.266 1.00 85.88 233 GLY A CA 1
ATOM 1765 C C . GLY A 1 233 ? 12.398 3.644 -2.319 1.00 85.88 233 GLY A C 1
ATOM 1766 O O . GLY A 1 233 ? 13.613 3.745 -2.153 1.00 85.88 233 GLY A O 1
ATOM 1767 N N . GLU A 1 234 ? 11.512 4.340 -1.626 1.00 91.50 234 GLU A N 1
ATOM 1768 C CA . GLU A 1 234 ? 11.879 5.116 -0.450 1.00 91.50 234 GLU A CA 1
ATOM 1769 C C . GLU A 1 234 ? 12.127 4.207 0.759 1.00 91.50 234 GLU A C 1
ATOM 1771 O O . GLU A 1 234 ? 11.774 3.022 0.771 1.00 91.50 234 GLU A O 1
ATOM 1776 N N . MET A 1 235 ? 12.791 4.756 1.775 1.00 91.31 235 MET A N 1
ATOM 1777 C CA . MET A 1 235 ? 13.007 4.073 3.045 1.00 91.31 235 MET A CA 1
ATOM 1778 C C . MET A 1 235 ? 12.051 4.642 4.080 1.00 91.31 235 MET A C 1
ATOM 1780 O O . MET A 1 235 ? 12.021 5.847 4.301 1.00 91.31 235 MET A O 1
ATOM 1784 N N . ASN A 1 236 ? 11.342 3.766 4.778 1.00 90.56 236 ASN A N 1
ATOM 1785 C CA . ASN A 1 236 ? 10.550 4.158 5.925 1.00 90.56 236 ASN A CA 1
ATOM 1786 C C . ASN A 1 236 ? 11.440 4.437 7.151 1.00 90.56 236 ASN A C 1
ATOM 1788 O O . ASN A 1 236 ? 12.629 4.104 7.198 1.00 90.56 236 ASN A O 1
ATOM 1792 N N . MET A 1 237 ? 10.828 4.979 8.203 1.00 88.62 237 MET A N 1
ATOM 1793 C CA . MET A 1 237 ? 11.513 5.322 9.455 1.00 88.62 237 MET A CA 1
ATOM 1794 C C . MET A 1 237 ? 12.158 4.140 10.204 1.00 88.62 237 MET A C 1
ATOM 1796 O O . MET A 1 237 ? 12.960 4.353 11.109 1.00 88.62 237 MET A O 1
ATOM 1800 N N . TYR A 1 238 ? 11.828 2.897 9.841 1.00 87.25 238 TYR A N 1
ATOM 1801 C CA . TYR A 1 238 ? 12.446 1.684 10.386 1.00 87.25 238 TYR A CA 1
ATOM 1802 C C . TYR A 1 238 ? 13.663 1.227 9.569 1.00 87.25 238 TYR A C 1
ATOM 1804 O O . TYR A 1 238 ? 14.169 0.123 9.782 1.00 87.25 238 TYR A O 1
ATOM 1812 N N . GLY A 1 239 ? 14.117 2.038 8.607 1.00 86.44 239 GLY A N 1
ATOM 1813 C CA . GLY A 1 239 ? 15.223 1.696 7.719 1.00 86.44 239 GLY A CA 1
ATOM 1814 C C . GLY A 1 239 ? 14.892 0.529 6.789 1.00 86.44 239 GLY A C 1
ATOM 1815 O O . GLY A 1 239 ? 15.802 -0.181 6.354 1.00 86.44 239 GLY A O 1
ATOM 1816 N N . ARG A 1 240 ? 13.604 0.317 6.489 1.00 88.06 240 ARG A N 1
ATOM 1817 C CA . ARG A 1 240 ? 13.121 -0.680 5.525 1.00 88.06 240 ARG A CA 1
ATOM 1818 C C . ARG A 1 240 ? 12.605 0.019 4.280 1.00 88.06 240 ARG A C 1
ATOM 1820 O O . ARG A 1 240 ? 12.113 1.137 4.377 1.00 88.06 240 ARG A O 1
ATOM 1827 N N . ARG A 1 241 ? 12.672 -0.651 3.133 1.00 91.38 241 ARG A N 1
ATOM 1828 C CA . ARG A 1 241 ? 12.008 -0.171 1.920 1.00 91.38 241 ARG A CA 1
ATOM 1829 C C . ARG A 1 241 ? 10.517 0.010 2.194 1.00 91.38 241 ARG A C 1
ATOM 1831 O O . ARG A 1 241 ? 9.883 -0.875 2.770 1.00 91.38 241 ARG A O 1
ATOM 1838 N N . GLU A 1 242 ? 9.970 1.151 1.820 1.00 92.00 242 GLU A N 1
ATOM 1839 C CA . GLU A 1 242 ? 8.554 1.432 1.984 1.00 92.00 242 GLU A CA 1
ATOM 1840 C C . GLU A 1 242 ? 7.716 0.553 1.046 1.00 92.00 242 GLU A C 1
ATOM 1842 O O . GLU A 1 242 ? 8.147 0.188 -0.048 1.00 92.00 242 GLU A O 1
ATOM 1847 N N . LEU A 1 243 ? 6.534 0.147 1.506 1.00 94.31 243 LEU A N 1
ATOM 1848 C CA . LEU A 1 243 ? 5.542 -0.510 0.660 1.00 94.31 243 LEU A CA 1
ATOM 1849 C C . LEU A 1 243 ? 4.709 0.544 -0.081 1.00 94.31 243 LEU A C 1
ATOM 1851 O O . LEU A 1 243 ? 4.392 1.569 0.516 1.00 94.31 243 LEU A O 1
ATOM 1855 N N . PRO A 1 244 ? 4.215 0.266 -1.297 1.00 94.56 244 PRO A N 1
ATOM 1856 C CA . PRO A 1 244 ? 3.172 1.089 -1.897 1.00 94.56 244 PRO A CA 1
ATOM 1857 C C . PRO A 1 244 ? 1.959 1.276 -0.975 1.00 94.56 244 PRO A C 1
ATOM 1859 O O . PRO A 1 244 ? 1.568 0.362 -0.238 1.00 94.56 244 PRO A O 1
ATOM 1862 N N . THR A 1 245 ? 1.323 2.446 -1.052 1.00 95.38 245 THR A N 1
ATOM 1863 C CA . THR A 1 245 ? 0.281 2.914 -0.119 1.00 95.38 245 THR A CA 1
ATOM 1864 C C . THR A 1 245 ? -0.819 1.887 0.155 1.00 95.38 245 THR A C 1
ATOM 1866 O O . THR A 1 245 ? -1.170 1.646 1.311 1.00 95.38 245 THR A O 1
ATOM 1869 N N . ALA A 1 246 ? -1.337 1.220 -0.882 1.00 94.50 246 ALA A N 1
ATOM 1870 C CA . ALA A 1 246 ? -2.383 0.205 -0.726 1.00 94.50 246 ALA A CA 1
ATOM 1871 C C . ALA A 1 246 ? -1.929 -0.974 0.158 1.00 94.50 246 ALA A C 1
ATOM 1873 O O . ALA A 1 246 ? -2.675 -1.446 1.018 1.00 94.50 246 ALA A O 1
ATOM 1874 N N . LEU A 1 247 ? -0.678 -1.412 -0.006 1.00 96.25 247 LEU A N 1
ATOM 1875 C CA . LEU A 1 247 ? -0.084 -2.487 0.786 1.00 96.25 247 LEU A CA 1
ATOM 1876 C C . LEU A 1 247 ? 0.228 -2.028 2.217 1.00 96.25 247 LEU A C 1
ATOM 1878 O O . LEU A 1 247 ? 0.052 -2.818 3.147 1.00 96.25 247 LEU A O 1
ATOM 1882 N N . ARG A 1 248 ? 0.614 -0.755 2.424 1.00 97.06 248 ARG A N 1
ATOM 1883 C CA . ARG A 1 248 ? 0.755 -0.164 3.773 1.00 97.06 248 ARG A CA 1
ATOM 1884 C C . ARG A 1 248 ? -0.565 -0.257 4.535 1.00 97.06 248 ARG A C 1
ATOM 1886 O O . ARG A 1 248 ? -0.583 -0.783 5.646 1.00 97.06 248 ARG A O 1
ATOM 1893 N N . VAL A 1 249 ? -1.673 0.181 3.927 1.00 97.62 249 VAL A N 1
ATOM 1894 C CA . VAL A 1 249 ? -3.010 0.140 4.553 1.00 97.62 249 VAL A CA 1
ATOM 1895 C C . VAL A 1 249 ? -3.393 -1.291 4.922 1.00 97.62 249 VAL A C 1
ATOM 1897 O O . VAL A 1 249 ? -3.769 -1.553 6.065 1.00 97.62 249 VAL A O 1
ATOM 1900 N N . ALA A 1 250 ? -3.226 -2.233 3.993 1.00 97.44 250 ALA A N 1
ATOM 1901 C CA . ALA A 1 250 ? -3.536 -3.637 4.235 1.00 97.44 250 ALA A CA 1
ATOM 1902 C C . ALA A 1 250 ? -2.701 -4.231 5.388 1.00 97.44 250 ALA A C 1
ATOM 1904 O O . ALA A 1 250 ? -3.229 -4.950 6.239 1.00 97.44 250 ALA A O 1
ATOM 1905 N N . ARG A 1 251 ? -1.409 -3.885 5.477 1.00 97.44 251 ARG A N 1
ATOM 1906 C CA . ARG A 1 251 ? -0.523 -4.334 6.563 1.00 97.44 251 ARG A CA 1
ATOM 1907 C C . ARG A 1 251 ? -0.874 -3.725 7.915 1.00 97.44 251 ARG A C 1
ATOM 1909 O O . ARG A 1 251 ? -0.830 -4.437 8.916 1.00 97.44 251 ARG A O 1
ATOM 1916 N N . VAL A 1 252 ? -1.287 -2.461 7.967 1.00 97.75 252 VAL A N 1
ATOM 1917 C CA . VAL A 1 252 ? -1.796 -1.869 9.213 1.00 97.75 252 VAL A CA 1
ATOM 1918 C C . VAL A 1 252 ? -3.101 -2.542 9.644 1.00 97.75 252 VAL A C 1
ATOM 1920 O O . VAL A 1 252 ? -3.252 -2.885 10.816 1.00 97.75 252 VAL A O 1
ATOM 1923 N N . ALA A 1 253 ? -4.020 -2.808 8.711 1.00 97.06 253 ALA A N 1
ATOM 1924 C CA . ALA A 1 253 ? -5.252 -3.535 9.017 1.00 97.06 253 ALA A CA 1
ATOM 1925 C C . ALA A 1 253 ? -4.962 -4.946 9.552 1.00 97.06 253 ALA A C 1
ATOM 1927 O O . ALA A 1 253 ? -5.604 -5.388 10.507 1.00 97.06 253 ALA A O 1
ATOM 1928 N N . ALA A 1 254 ? -3.958 -5.624 8.991 1.00 96.88 254 ALA A N 1
ATOM 1929 C CA . ALA A 1 254 ? -3.498 -6.911 9.490 1.00 96.88 254 ALA A CA 1
ATOM 1930 C C . ALA A 1 254 ? -2.913 -6.822 10.906 1.00 96.88 254 ALA A C 1
ATOM 1932 O O . ALA A 1 254 ? -3.242 -7.654 11.747 1.00 96.88 254 ALA A O 1
ATOM 1933 N N . ALA A 1 255 ? -2.124 -5.783 11.201 1.00 96.12 255 ALA A N 1
ATOM 1934 C CA . ALA A 1 255 ? -1.616 -5.534 12.549 1.00 96.12 255 ALA A CA 1
ATOM 1935 C C . ALA A 1 255 ? -2.758 -5.391 13.566 1.00 96.12 255 ALA A C 1
ATOM 1937 O O . ALA A 1 255 ? -2.731 -5.995 14.636 1.00 96.12 255 ALA A O 1
ATOM 1938 N N . TYR A 1 256 ? -3.799 -4.630 13.224 1.00 96.19 256 TYR A N 1
ATOM 1939 C CA . TYR A 1 256 ? -4.966 -4.473 14.089 1.00 96.19 256 TYR A CA 1
ATOM 1940 C C . TYR A 1 256 ? -5.777 -5.752 14.250 1.00 96.19 256 TYR A C 1
ATOM 1942 O O . TYR A 1 256 ? -6.313 -5.994 15.333 1.00 96.19 256 TYR A O 1
ATOM 1950 N N . ARG A 1 257 ? -5.860 -6.582 13.205 1.00 94.56 257 ARG A N 1
ATOM 1951 C CA . ARG A 1 257 ? -6.487 -7.896 13.323 1.00 94.56 257 ARG A CA 1
ATOM 1952 C C . ARG A 1 257 ? -5.703 -8.796 14.278 1.00 94.56 257 ARG A C 1
ATOM 1954 O O . ARG A 1 257 ? -6.317 -9.388 15.160 1.00 94.56 257 ARG A O 1
ATOM 1961 N N . ASP A 1 258 ? -4.373 -8.819 14.174 1.00 93.94 258 ASP A N 1
ATOM 1962 C CA . ASP A 1 258 ? -3.497 -9.553 15.098 1.00 93.94 258 ASP A CA 1
ATOM 1963 C C . ASP A 1 258 ? -3.673 -9.082 16.555 1.00 93.94 258 ASP A C 1
ATOM 1965 O O . ASP A 1 258 ? -3.656 -9.898 17.476 1.00 93.94 258 ASP A O 1
ATOM 1969 N N . MET A 1 259 ? -3.903 -7.782 16.780 1.00 92.56 259 MET A N 1
ATOM 1970 C CA . MET A 1 259 ? -4.154 -7.220 18.118 1.00 92.56 259 MET A CA 1
ATOM 1971 C C . MET A 1 259 ? -5.461 -7.690 18.768 1.00 92.56 259 MET A C 1
ATOM 1973 O O . MET A 1 259 ? -5.573 -7.651 19.991 1.00 92.56 259 MET A O 1
ATOM 1977 N N . GLN A 1 260 ? -6.455 -8.113 17.987 1.00 91.06 260 GLN A N 1
ATOM 1978 C CA . GLN A 1 260 ? -7.716 -8.639 18.527 1.00 91.06 260 GLN A CA 1
ATOM 1979 C C . GLN A 1 260 ? -7.608 -10.099 18.966 1.00 91.06 260 GLN A C 1
ATOM 1981 O O . GLN A 1 260 ? -8.481 -10.590 19.680 1.00 91.06 260 GLN A O 1
ATOM 1986 N N . GLY A 1 261 ? -6.559 -10.793 18.525 1.00 89.38 261 GLY A N 1
ATOM 1987 C CA . GLY A 1 261 ? -6.423 -12.227 18.697 1.00 89.38 261 GLY A CA 1
ATOM 1988 C C . GLY A 1 261 ? -7.365 -13.037 17.804 1.00 89.38 261 GLY A C 1
ATOM 1989 O O . GLY A 1 261 ? -8.213 -12.529 17.063 1.00 89.38 261 GLY A O 1
ATOM 1990 N N . TYR A 1 262 ? -7.189 -14.350 17.889 1.00 91.44 262 TYR A N 1
ATOM 1991 C CA . TYR A 1 262 ? -7.883 -15.331 17.069 1.00 91.44 262 TYR A CA 1
ATOM 1992 C C . TYR A 1 262 ? -8.552 -16.376 17.961 1.00 91.44 262 TYR A C 1
ATOM 1994 O O . TYR A 1 262 ? -8.007 -16.744 18.998 1.00 91.44 262 TYR A O 1
ATOM 2002 N N . ALA A 1 263 ? -9.712 -16.890 17.539 1.00 90.69 263 ALA A N 1
ATOM 2003 C CA . ALA A 1 263 ? -10.335 -18.037 18.208 1.00 90.69 263 ALA A CA 1
ATOM 2004 C C . ALA A 1 263 ? -9.439 -19.287 18.111 1.00 90.69 263 ALA A C 1
ATOM 2006 O O . ALA A 1 263 ? -9.255 -20.011 19.086 1.00 90.69 263 ALA A O 1
ATOM 2007 N N . HIS A 1 264 ? -8.832 -19.481 16.939 1.00 92.56 264 HIS A N 1
ATOM 2008 C CA . HIS A 1 264 ? -7.742 -20.418 16.696 1.00 92.56 264 HIS A CA 1
ATOM 2009 C C . HIS A 1 264 ? -6.623 -19.645 16.008 1.00 92.56 264 HIS A C 1
ATOM 2011 O O . HIS A 1 264 ? -6.858 -19.087 14.936 1.00 92.56 264 HIS A O 1
ATOM 2017 N N . ASP A 1 265 ? -5.450 -19.562 16.640 1.00 94.31 265 ASP A N 1
ATOM 2018 C CA . ASP A 1 265 ? -4.301 -18.845 16.078 1.00 94.31 265 ASP A CA 1
ATOM 2019 C C . ASP A 1 265 ? -3.906 -19.493 14.740 1.00 94.31 265 ASP A C 1
ATOM 2021 O O . ASP A 1 265 ? -3.522 -20.665 14.727 1.00 94.31 265 ASP A O 1
ATOM 2025 N N . PRO A 1 266 ? -4.033 -18.780 13.604 1.00 96.19 266 PRO A N 1
ATOM 2026 C CA . PRO A 1 266 ? -3.677 -19.331 12.306 1.00 96.19 266 PRO A CA 1
ATOM 2027 C C . PRO A 1 266 ? -2.159 -19.384 12.109 1.00 96.19 266 PRO A C 1
ATOM 2029 O O . PRO A 1 266 ? -1.694 -19.926 11.107 1.00 96.19 266 PRO A O 1
ATOM 2032 N N . CYS A 1 267 ? -1.381 -18.806 13.025 1.00 94.56 267 CYS A N 1
ATOM 2033 C CA . CYS A 1 267 ? 0.065 -18.775 12.978 1.00 94.56 267 CYS A CA 1
ATOM 2034 C C . CYS A 1 267 ? 0.685 -19.701 14.032 1.00 94.56 267 CYS A C 1
ATOM 2036 O O . CYS A 1 267 ? 0.319 -19.734 15.202 1.00 94.56 267 CYS A O 1
ATOM 2038 N N . THR A 1 268 ? 1.738 -20.398 13.627 1.00 92.50 268 THR A N 1
ATOM 2039 C CA . THR A 1 268 ? 2.673 -21.071 14.529 1.00 92.50 268 THR A CA 1
ATOM 2040 C C . THR A 1 268 ? 3.455 -20.057 15.371 1.00 92.50 268 THR A C 1
ATOM 2042 O O . THR A 1 268 ? 3.534 -18.863 15.062 1.00 92.50 268 THR A O 1
ATOM 2045 N N . GLN A 1 269 ? 4.144 -20.542 16.408 1.00 87.88 269 GLN A N 1
ATOM 2046 C CA . GLN A 1 269 ? 5.006 -19.701 17.245 1.00 87.88 269 GLN A CA 1
ATOM 2047 C C . GLN A 1 269 ? 6.115 -18.979 16.460 1.00 87.88 269 GLN A C 1
ATOM 2049 O O . GLN A 1 269 ? 6.520 -17.891 16.859 1.00 87.88 269 GLN A O 1
ATOM 2054 N N . GLY A 1 270 ? 6.575 -19.553 15.344 1.00 85.88 270 GLY A N 1
ATOM 2055 C CA . GLY A 1 270 ? 7.578 -18.950 14.459 1.00 85.88 270 GLY A CA 1
ATOM 2056 C C . GLY A 1 270 ? 7.010 -18.008 13.394 1.00 85.88 270 GLY A C 1
ATOM 2057 O O . GLY A 1 270 ? 7.748 -17.610 12.498 1.00 85.88 270 GLY A O 1
ATOM 2058 N N . GLY A 1 271 ? 5.711 -17.698 13.438 1.00 88.44 271 GLY A N 1
ATOM 2059 C CA . GLY A 1 271 ? 5.073 -16.774 12.496 1.00 88.44 271 GLY A CA 1
ATOM 2060 C C . GLY A 1 271 ? 4.814 -17.381 11.123 1.00 88.44 271 GLY A C 1
ATOM 2061 O O . GLY A 1 271 ? 4.581 -16.649 10.173 1.00 88.44 271 GLY A O 1
ATOM 2062 N N . ARG A 1 272 ? 4.869 -18.713 11.006 1.00 92.69 272 ARG A N 1
ATOM 2063 C CA . ARG A 1 272 ? 4.436 -19.457 9.814 1.00 92.69 272 ARG A CA 1
ATOM 2064 C C . ARG A 1 272 ? 2.973 -19.834 9.918 1.00 92.69 272 ARG A C 1
ATOM 2066 O O . ARG A 1 272 ? 2.531 -20.117 11.027 1.00 92.69 272 ARG A O 1
ATOM 2073 N N . HIS A 1 273 ? 2.260 -19.916 8.802 1.00 95.19 273 HIS A N 1
ATOM 2074 C CA . HIS A 1 273 ? 0.888 -20.422 8.794 1.00 95.19 273 HIS A CA 1
ATOM 2075 C C . HIS A 1 273 ? 0.807 -21.862 9.332 1.00 95.19 273 HIS A C 1
ATOM 2077 O O . HIS A 1 273 ? 1.609 -22.730 8.979 1.00 95.19 273 HIS A O 1
ATOM 2083 N N . ASP A 1 274 ? -0.176 -22.127 10.188 1.00 95.88 274 ASP A N 1
ATOM 2084 C CA . ASP A 1 274 ? -0.537 -23.480 10.594 1.00 95.88 274 ASP A CA 1
ATOM 2085 C C . ASP A 1 274 ? -1.464 -24.086 9.536 1.00 95.88 274 ASP A C 1
ATOM 2087 O O . ASP A 1 274 ? -2.621 -23.694 9.394 1.00 95.88 274 ASP A O 1
ATOM 2091 N N . ARG A 1 275 ? -0.962 -25.077 8.795 1.00 94.25 275 ARG A N 1
ATOM 2092 C CA . ARG A 1 275 ? -1.685 -25.723 7.687 1.00 94.25 275 ARG A CA 1
ATOM 2093 C C . ARG A 1 275 ? -3.009 -26.379 8.089 1.00 94.25 275 ARG A C 1
ATOM 2095 O O . ARG A 1 275 ? -3.827 -26.647 7.214 1.00 94.25 275 ARG A O 1
ATOM 2102 N N . SER A 1 276 ? -3.215 -26.684 9.369 1.00 94.81 276 SER A N 1
ATOM 2103 C CA . SER A 1 276 ? -4.444 -27.328 9.838 1.00 94.81 276 SER A CA 1
ATOM 2104 C C . SER A 1 276 ? -5.596 -26.332 10.026 1.00 94.81 276 SER A C 1
ATOM 2106 O O . SER A 1 276 ? -6.751 -26.651 9.722 1.00 94.81 276 SER A O 1
ATOM 2108 N N . VAL A 1 277 ? -5.288 -25.103 10.454 1.00 96.62 277 VAL A N 1
ATOM 2109 C CA . VAL A 1 277 ? -6.288 -24.104 10.872 1.00 96.62 277 VAL A CA 1
ATOM 2110 C C . VAL A 1 277 ? -6.267 -22.810 10.062 1.00 96.62 277 VAL A C 1
ATOM 2112 O O . VAL A 1 277 ? -7.289 -22.129 10.016 1.00 96.62 277 VAL A O 1
ATOM 2115 N N . ALA A 1 278 ? -5.159 -22.474 9.399 1.00 96.81 278 ALA A N 1
ATOM 2116 C CA . ALA A 1 278 ? -5.066 -21.272 8.583 1.00 96.81 278 ALA A CA 1
ATOM 2117 C C . ALA A 1 278 ? -5.927 -21.384 7.316 1.00 96.81 278 ALA A C 1
ATOM 2119 O O . ALA A 1 278 ? -6.034 -22.449 6.700 1.00 96.81 278 ALA A O 1
ATOM 2120 N N . ALA A 1 279 ? -6.524 -20.263 6.921 1.00 96.75 279 ALA A N 1
ATOM 2121 C CA . ALA A 1 279 ? -7.152 -20.108 5.615 1.00 96.75 279 ALA A CA 1
ATOM 2122 C C . ALA A 1 279 ? -6.121 -20.294 4.494 1.00 96.75 279 ALA A C 1
ATOM 2124 O O . ALA A 1 279 ? -4.972 -19.891 4.634 1.00 96.75 279 ALA A O 1
ATOM 2125 N N . THR A 1 280 ? -6.535 -20.852 3.359 1.00 94.88 280 THR A N 1
ATOM 2126 C CA . THR A 1 280 ? -5.677 -20.989 2.164 1.00 94.88 280 THR A CA 1
ATOM 2127 C C . THR A 1 280 ? -6.020 -19.982 1.070 1.00 94.88 280 THR A C 1
ATOM 2129 O O . THR A 1 280 ? -5.343 -19.932 0.048 1.00 94.88 280 THR A O 1
ATOM 2132 N N . LEU A 1 281 ? -7.080 -19.196 1.266 1.00 92.88 281 LEU A N 1
ATOM 2133 C CA . LEU A 1 281 ? -7.560 -18.177 0.339 1.00 92.88 281 LEU A CA 1
ATOM 2134 C C . LEU A 1 281 ? -7.820 -16.871 1.100 1.00 92.88 281 LEU A C 1
ATOM 2136 O O . LEU A 1 281 ? -8.268 -16.932 2.246 1.00 92.88 281 LEU A O 1
ATOM 2140 N N . PRO A 1 282 ? -7.609 -15.692 0.484 1.00 89.56 282 PRO A N 1
ATOM 2141 C CA . PRO A 1 282 ? -7.853 -14.413 1.153 1.00 89.56 282 PRO A CA 1
ATOM 2142 C C . PRO A 1 282 ? -9.326 -14.142 1.473 1.00 89.56 282 PRO A C 1
ATOM 2144 O O . PRO A 1 282 ? -9.633 -13.325 2.336 1.00 89.56 282 PRO A O 1
ATOM 2147 N N . THR A 1 283 ? -10.225 -14.823 0.763 1.00 87.25 283 THR A N 1
ATOM 2148 C CA . THR A 1 283 ? -11.682 -14.677 0.842 1.00 87.25 283 THR A CA 1
ATOM 2149 C C . THR A 1 283 ? -12.350 -15.744 1.713 1.00 87.25 283 THR A C 1
ATOM 2151 O O . THR A 1 283 ? -13.575 -15.789 1.789 1.00 87.25 283 THR A O 1
ATOM 2154 N N . ASP A 1 284 ? -11.578 -16.619 2.366 1.00 89.94 284 ASP A N 1
ATOM 2155 C CA . ASP A 1 284 ? -12.126 -17.626 3.277 1.00 89.94 284 ASP A CA 1
ATOM 2156 C C . ASP A 1 284 ? -12.739 -16.943 4.511 1.00 89.94 284 ASP A C 1
ATOM 2158 O O . ASP A 1 284 ? -12.054 -16.263 5.273 1.00 89.94 284 ASP A O 1
ATOM 2162 N N . THR A 1 285 ? -14.044 -17.126 4.710 1.00 87.25 285 THR A N 1
ATOM 2163 C CA . THR A 1 285 ? -14.783 -16.567 5.851 1.00 87.25 285 THR A CA 1
ATOM 2164 C C . THR A 1 285 ? -14.867 -17.527 7.038 1.00 87.25 285 THR A C 1
ATOM 2166 O O . THR A 1 285 ? -15.372 -17.156 8.096 1.00 87.25 285 THR A O 1
ATOM 2169 N N . THR A 1 286 ? -14.425 -18.774 6.871 1.00 89.81 286 THR A N 1
ATOM 2170 C CA . THR A 1 286 ? -14.513 -19.840 7.881 1.00 89.81 286 THR A CA 1
ATOM 2171 C C . THR A 1 286 ? -13.236 -19.972 8.701 1.00 89.81 286 THR A C 1
ATOM 2173 O O . THR A 1 286 ? -13.286 -20.369 9.867 1.00 89.81 286 THR A O 1
ATOM 2176 N N . LYS A 1 287 ? -12.093 -19.614 8.112 1.00 94.12 287 LYS A N 1
ATOM 2177 C CA . LYS A 1 287 ? -10.773 -19.665 8.742 1.00 94.12 287 LYS A CA 1
ATOM 2178 C C . LYS A 1 287 ? -10.103 -18.299 8.705 1.00 94.12 287 LYS A C 1
ATOM 2180 O O . LYS A 1 287 ? -10.326 -17.498 7.808 1.00 94.12 287 LYS A O 1
ATOM 2185 N N . SER A 1 288 ? -9.248 -18.032 9.688 1.00 95.38 288 SER A N 1
ATOM 2186 C CA . SER A 1 288 ? -8.396 -16.838 9.673 1.00 95.38 288 SER A CA 1
ATOM 2187 C C . SER A 1 288 ? -7.101 -17.119 8.912 1.00 95.38 288 SER A C 1
ATOM 2189 O O . SER A 1 288 ? -6.549 -18.215 8.994 1.00 95.38 288 SER A O 1
ATOM 2191 N N . MET A 1 289 ? -6.586 -16.133 8.181 1.00 96.00 289 MET A N 1
ATOM 2192 C CA . MET A 1 289 ? -5.257 -16.220 7.574 1.00 96.00 289 MET A CA 1
ATOM 2193 C C . MET A 1 289 ? -4.171 -15.977 8.620 1.00 96.00 289 MET A C 1
ATOM 2195 O O . MET A 1 289 ? -4.323 -15.107 9.475 1.00 96.00 289 MET A O 1
ATOM 2199 N N . CYS A 1 290 ? -3.018 -16.634 8.480 1.00 96.50 290 CYS A N 1
ATOM 2200 C CA . CYS A 1 290 ? -1.804 -16.157 9.135 1.00 96.50 290 CYS A CA 1
ATOM 2201 C C . CYS A 1 290 ? -1.281 -14.911 8.412 1.00 96.50 290 CYS A C 1
ATOM 2203 O O . CYS A 1 290 ? -0.467 -15.000 7.492 1.00 96.50 290 CYS A O 1
ATOM 2205 N N . LEU A 1 291 ? -1.785 -13.734 8.785 1.00 96.19 291 LEU A N 1
ATOM 2206 C CA . LEU A 1 291 ? -1.549 -12.498 8.033 1.00 96.19 291 LEU A CA 1
ATOM 2207 C C . LEU A 1 291 ? -0.072 -12.093 7.984 1.00 96.19 291 LEU A C 1
ATOM 2209 O O . LEU A 1 291 ? 0.349 -11.421 7.044 1.00 96.19 291 LEU A O 1
ATOM 2213 N N . VAL A 1 292 ? 0.730 -12.487 8.972 1.00 94.69 292 VAL A N 1
ATOM 2214 C CA . VAL A 1 292 ? 2.171 -12.196 8.993 1.00 94.69 292 VAL A CA 1
ATOM 2215 C C . VAL A 1 292 ? 2.959 -13.043 7.982 1.00 94.69 292 VAL A C 1
ATOM 2217 O O . VAL A 1 292 ? 3.934 -12.552 7.410 1.00 94.69 292 VAL A O 1
ATOM 2220 N N . ASP A 1 293 ? 2.512 -14.270 7.702 1.00 95.31 293 ASP A N 1
ATOM 2221 C CA . ASP A 1 293 ? 3.124 -15.166 6.709 1.00 95.31 293 ASP A CA 1
ATOM 2222 C C . ASP A 1 293 ? 2.494 -15.004 5.322 1.00 95.31 293 ASP A C 1
ATOM 2224 O O . ASP A 1 293 ? 3.066 -15.450 4.339 1.00 95.31 293 ASP A O 1
ATOM 2228 N N . ALA A 1 294 ? 1.316 -14.390 5.200 1.00 96.62 294 ALA A N 1
ATOM 2229 C CA . ALA A 1 294 ? 0.708 -14.129 3.898 1.00 96.62 294 ALA A CA 1
ATOM 2230 C C . ALA A 1 294 ? 1.498 -13.070 3.113 1.00 96.62 294 ALA A C 1
ATOM 2232 O O . ALA A 1 294 ? 2.019 -12.109 3.696 1.00 96.62 294 ALA A O 1
ATOM 2233 N N . THR A 1 295 ? 1.540 -13.209 1.787 1.00 96.44 295 THR A N 1
ATOM 2234 C CA . THR A 1 295 ? 2.077 -12.188 0.871 1.00 96.44 295 THR A CA 1
ATOM 2235 C C . THR A 1 295 ? 1.297 -10.876 0.988 1.00 96.44 295 THR A C 1
ATOM 2237 O O . THR A 1 295 ? 0.101 -10.889 1.287 1.00 96.44 295 THR A O 1
ATOM 2240 N N . ASP A 1 296 ? 1.936 -9.726 0.747 1.00 96.50 296 ASP A N 1
ATOM 2241 C CA . ASP A 1 296 ? 1.262 -8.420 0.854 1.00 96.50 296 ASP A CA 1
ATOM 2242 C C . ASP A 1 296 ? 0.042 -8.324 -0.077 1.00 96.50 296 ASP A C 1
ATOM 2244 O O . ASP A 1 296 ? -0.989 -7.802 0.336 1.00 96.50 296 ASP A O 1
ATOM 2248 N N . ARG A 1 297 ? 0.117 -8.891 -1.291 1.00 94.62 297 ARG A N 1
ATOM 2249 C CA . ARG A 1 297 ? -1.018 -8.999 -2.227 1.00 94.62 297 ARG A CA 1
ATOM 2250 C C . ARG A 1 297 ? -2.192 -9.769 -1.632 1.00 94.62 297 ARG A C 1
ATOM 2252 O O . ARG A 1 297 ? -3.339 -9.346 -1.753 1.00 94.62 297 ARG A O 1
ATOM 2259 N N . SER A 1 298 ? -1.911 -10.888 -0.968 1.00 95.81 298 SER A N 1
ATOM 2260 C CA . SER A 1 298 ? -2.953 -11.694 -0.327 1.00 95.81 298 SER A CA 1
ATOM 2261 C C . SER A 1 298 ? -3.569 -10.960 0.861 1.00 95.81 298 SER A C 1
ATOM 2263 O O . SER A 1 298 ? -4.782 -11.000 1.050 1.00 95.81 298 SER A O 1
ATOM 2265 N N . VAL A 1 299 ? -2.754 -10.235 1.633 1.00 97.00 299 VAL A N 1
ATOM 2266 C CA . VAL A 1 299 ? -3.242 -9.374 2.718 1.00 97.00 299 VAL A CA 1
ATOM 2267 C C . VAL A 1 299 ? -4.069 -8.207 2.173 1.00 97.00 299 VAL A C 1
ATOM 2269 O O . VAL A 1 299 ? -5.081 -7.869 2.776 1.00 97.00 299 VAL A O 1
ATOM 2272 N N . LEU A 1 300 ? -3.710 -7.628 1.023 1.00 95.38 300 LEU A N 1
ATOM 2273 C CA . LEU A 1 300 ? -4.519 -6.610 0.349 1.00 95.38 300 LEU A CA 1
ATOM 2274 C C . LEU A 1 300 ? -5.891 -7.162 -0.056 1.00 95.38 300 LEU A C 1
ATOM 2276 O O . LEU A 1 300 ? -6.903 -6.551 0.271 1.00 95.38 300 LEU A O 1
ATOM 2280 N N . ALA A 1 301 ? -5.946 -8.331 -0.697 1.00 93.75 301 ALA A N 1
ATOM 2281 C CA . ALA A 1 301 ? -7.211 -8.964 -1.079 1.00 93.75 301 ALA A CA 1
ATOM 2282 C C . ALA A 1 301 ? -8.115 -9.261 0.137 1.00 93.75 301 ALA A C 1
ATOM 2284 O O . ALA A 1 301 ? -9.315 -8.968 0.121 1.00 93.75 301 ALA A O 1
ATOM 2285 N N . TRP A 1 302 ? -7.530 -9.774 1.224 1.00 95.06 302 TRP A N 1
ATOM 2286 C CA . TRP A 1 302 ? -8.228 -9.965 2.499 1.00 95.06 302 TRP A CA 1
ATOM 2287 C C . TRP A 1 302 ? -8.730 -8.642 3.093 1.00 95.06 302 TRP A C 1
ATOM 2289 O O . TRP A 1 302 ? -9.883 -8.544 3.526 1.00 95.06 302 TRP A O 1
ATOM 2299 N N . TYR A 1 303 ? -7.881 -7.610 3.095 1.00 95.06 303 TYR A N 1
ATOM 2300 C CA . TYR A 1 303 ? -8.222 -6.288 3.609 1.00 95.06 303 TYR A CA 1
ATOM 2301 C C . TYR A 1 303 ? -9.418 -5.702 2.863 1.00 95.06 303 TYR A C 1
ATOM 2303 O O . TYR A 1 303 ? -10.322 -5.194 3.513 1.00 95.06 303 TYR A O 1
ATOM 2311 N N . LEU A 1 304 ? -9.463 -5.807 1.533 1.00 92.00 304 LEU A N 1
ATOM 2312 C CA . LEU A 1 304 ? -10.561 -5.264 0.729 1.00 92.00 304 LEU A CA 1
ATOM 2313 C C . LEU A 1 304 ? -11.894 -5.947 1.041 1.00 92.00 304 LEU A C 1
ATOM 2315 O O . LEU A 1 304 ? -12.893 -5.266 1.259 1.00 92.00 304 LEU A O 1
ATOM 2319 N N . THR A 1 305 ? -11.887 -7.276 1.167 1.00 89.62 305 THR A N 1
ATOM 2320 C CA . THR A 1 305 ? -13.070 -8.050 1.586 1.00 89.62 305 THR A CA 1
ATOM 2321 C C . THR A 1 305 ? -13.535 -7.624 2.981 1.00 89.62 305 THR A C 1
ATOM 2323 O O . THR A 1 305 ? -14.718 -7.400 3.231 1.00 89.62 305 THR A O 1
ATOM 2326 N N . THR A 1 306 ? -12.586 -7.452 3.901 1.00 90.44 306 THR A N 1
ATOM 2327 C CA . THR A 1 306 ? -12.869 -7.038 5.278 1.00 90.44 306 THR A CA 1
ATOM 2328 C C . THR A 1 306 ? -13.358 -5.592 5.362 1.00 90.44 306 THR A C 1
ATOM 2330 O O . THR A 1 306 ? -14.227 -5.268 6.169 1.00 90.44 306 THR A O 1
ATOM 2333 N N . PHE A 1 307 ? -12.800 -4.712 4.537 1.00 89.81 307 PHE A N 1
ATOM 2334 C CA . PHE A 1 307 ? -13.180 -3.313 4.451 1.00 89.81 307 PHE A CA 1
ATOM 2335 C C . PHE A 1 307 ? -14.601 -3.166 3.914 1.00 89.81 307 PHE A C 1
ATOM 2337 O O . PHE A 1 307 ? -15.382 -2.422 4.505 1.00 89.81 307 PHE A O 1
ATOM 2344 N N . ASP A 1 308 ? -14.979 -3.912 2.872 1.00 87.00 308 ASP A N 1
ATOM 2345 C CA . ASP A 1 308 ? -16.371 -3.944 2.414 1.00 87.00 308 ASP A CA 1
ATOM 2346 C C . ASP A 1 308 ? -17.299 -4.428 3.535 1.00 87.00 308 ASP A C 1
ATOM 2348 O O . ASP A 1 308 ? -18.238 -3.724 3.905 1.00 87.00 308 ASP A O 1
ATOM 2352 N N . ALA A 1 309 ? -16.962 -5.540 4.195 1.00 85.25 309 ALA A N 1
ATOM 2353 C CA . ALA A 1 309 ? -17.752 -6.064 5.308 1.00 85.25 309 ALA A CA 1
ATOM 2354 C C . ALA A 1 309 ? -17.899 -5.080 6.488 1.00 85.25 309 ALA A C 1
ATOM 2356 O O . ALA A 1 309 ? -18.912 -5.118 7.181 1.00 85.25 309 ALA A O 1
ATOM 2357 N N . GLN A 1 310 ? -16.921 -4.195 6.728 1.00 84.88 310 GLN A N 1
ATOM 2358 C CA . GLN A 1 310 ? -16.966 -3.175 7.790 1.00 84.88 310 GLN A CA 1
ATOM 2359 C C . GLN A 1 310 ? -17.614 -1.855 7.371 1.00 84.88 310 GLN A C 1
ATOM 2361 O O . GLN A 1 310 ? -17.978 -1.059 8.237 1.00 84.88 310 GLN A O 1
ATOM 2366 N N . THR A 1 311 ? -17.726 -1.587 6.071 1.00 83.00 311 THR A N 1
ATOM 2367 C CA . THR A 1 311 ? -18.234 -0.307 5.560 1.00 83.00 311 THR A CA 1
ATOM 2368 C C . THR A 1 311 ? -19.581 -0.421 4.857 1.00 83.00 311 THR A C 1
ATOM 2370 O O . THR A 1 311 ? -20.256 0.595 4.653 1.00 83.00 311 THR A O 1
ATOM 2373 N N . ASN A 1 312 ? -20.003 -1.640 4.522 1.00 80.94 312 ASN A N 1
ATOM 2374 C CA . ASN A 1 312 ? -21.292 -1.914 3.920 1.00 80.94 312 ASN A CA 1
ATOM 2375 C C . ASN A 1 312 ? -22.385 -1.977 5.009 1.00 80.94 312 ASN A C 1
ATOM 2377 O O . ASN A 1 312 ? -22.339 -2.863 5.871 1.00 80.94 312 ASN A O 1
ATOM 2381 N N . PRO A 1 313 ? -23.377 -1.063 4.987 1.00 70.00 313 PRO A N 1
ATOM 2382 C CA . PRO A 1 313 ? -24.458 -1.030 5.974 1.00 70.00 313 PRO A CA 1
ATOM 2383 C C . PRO A 1 313 ? -25.336 -2.290 5.962 1.00 70.00 313 PRO A C 1
ATOM 2385 O O . PRO A 1 313 ? -25.978 -2.576 6.965 1.00 70.00 313 PRO A O 1
ATOM 2388 N N . GLU A 1 314 ? -25.361 -3.050 4.864 1.00 72.00 314 GLU A N 1
ATOM 2389 C CA . GLU A 1 314 ? -26.131 -4.298 4.758 1.00 72.00 314 GLU A CA 1
ATOM 2390 C C . GLU A 1 314 ? -25.457 -5.465 5.495 1.00 72.00 314 GLU A C 1
ATOM 2392 O O . GLU A 1 314 ? -26.132 -6.372 5.977 1.00 72.00 314 GLU A O 1
ATOM 2397 N N . HIS A 1 315 ? -24.128 -5.424 5.629 1.00 65.62 315 HIS A N 1
ATOM 2398 C CA . HIS A 1 315 ? -23.333 -6.460 6.294 1.00 65.62 315 HIS A CA 1
ATOM 2399 C C . HIS A 1 315 ? -22.986 -6.114 7.750 1.00 65.62 315 HIS A C 1
ATOM 2401 O O . HIS A 1 315 ? -22.622 -6.992 8.538 1.00 65.62 315 HIS A O 1
ATOM 2407 N N . THR A 1 316 ? -23.093 -4.842 8.143 1.00 58.16 316 THR A N 1
ATOM 2408 C CA . THR A 1 316 ? -22.633 -4.378 9.455 1.00 58.16 316 THR A CA 1
ATOM 2409 C C . THR A 1 316 ? -23.735 -4.356 10.518 1.00 58.16 316 THR A C 1
ATOM 2411 O O . THR A 1 316 ? -24.430 -3.366 10.703 1.00 58.16 316 THR A O 1
ATOM 2414 N N . ASN A 1 317 ? -23.774 -5.395 11.361 1.00 52.62 317 ASN A N 1
ATOM 2415 C CA . ASN A 1 317 ? -24.396 -5.324 12.699 1.00 52.62 317 ASN A CA 1
ATOM 2416 C C . ASN A 1 317 ? -23.461 -4.697 13.764 1.00 52.62 317 ASN A C 1
ATOM 2418 O O . ASN A 1 317 ? -23.810 -4.620 14.939 1.00 52.62 317 ASN A O 1
ATOM 2422 N N . PHE A 1 318 ? -22.246 -4.288 13.372 1.00 49.16 318 PHE A N 1
ATOM 2423 C CA . PHE A 1 318 ? -21.115 -4.035 14.277 1.00 49.16 318 PHE A CA 1
ATOM 2424 C C . PHE A 1 318 ? -20.770 -2.560 14.521 1.00 49.16 318 PHE A C 1
ATOM 2426 O O . PHE A 1 318 ? -19.782 -2.274 15.203 1.00 49.16 318 PHE A O 1
ATOM 2433 N N . VAL A 1 319 ? -21.527 -1.598 13.988 1.00 50.28 319 VAL A N 1
ATOM 2434 C CA . VAL A 1 319 ? -21.066 -0.205 14.041 1.00 50.28 319 VAL A CA 1
ATOM 2435 C C . VAL A 1 319 ? -21.431 0.465 15.364 1.00 50.28 319 VAL A C 1
ATOM 2437 O O . VAL A 1 319 ? -22.554 0.908 15.589 1.00 50.28 319 VAL A O 1
ATOM 2440 N N . VAL A 1 320 ? -20.432 0.601 16.237 1.00 54.88 320 VAL A N 1
ATOM 2441 C CA . VAL A 1 320 ? -20.439 1.599 17.312 1.00 54.88 320 VAL A CA 1
ATOM 2442 C C . VAL A 1 320 ? -20.563 2.975 16.645 1.00 54.88 320 VAL A C 1
ATOM 2444 O O . VAL A 1 320 ? -19.810 3.270 15.717 1.00 54.88 320 VAL A O 1
ATOM 2447 N N . ALA A 1 321 ? -21.485 3.830 17.099 1.00 59.38 321 ALA A N 1
ATOM 2448 C CA . ALA A 1 321 ? -21.809 5.117 16.463 1.00 59.38 321 ALA A CA 1
ATOM 2449 C C . ALA A 1 321 ? -20.614 5.989 15.992 1.00 59.38 321 ALA A C 1
ATOM 2451 O O . ALA A 1 321 ? -20.741 6.623 14.941 1.00 59.38 321 ALA A O 1
ATOM 2452 N N . PRO A 1 322 ? -19.447 6.011 16.673 1.00 60.03 322 PRO A N 1
ATOM 2453 C CA . PRO A 1 322 ? -18.263 6.713 16.180 1.00 60.03 322 PRO A CA 1
ATOM 2454 C C . PRO A 1 322 ? -17.764 6.191 14.819 1.00 60.03 322 PRO A C 1
ATOM 2456 O O . PRO A 1 322 ? -17.590 6.974 13.883 1.00 60.03 322 PRO A O 1
ATOM 2459 N N . ALA A 1 323 ? -17.606 4.876 14.649 1.00 69.69 323 ALA A N 1
ATOM 2460 C CA . ALA A 1 323 ? -17.031 4.294 13.436 1.00 69.69 323 ALA A CA 1
ATOM 2461 C C . ALA A 1 323 ? -17.858 4.587 12.172 1.00 69.69 323 ALA A C 1
ATOM 2463 O O . ALA A 1 323 ? -17.282 4.672 11.089 1.00 69.69 323 ALA A O 1
ATOM 2464 N N . MET A 1 324 ? -19.174 4.829 12.291 1.00 76.94 324 MET A N 1
ATOM 2465 C CA . MET A 1 324 ? -20.036 5.202 11.155 1.00 76.94 324 MET A CA 1
ATOM 2466 C C . MET A 1 324 ? -19.553 6.472 10.451 1.00 76.94 324 MET A C 1
ATOM 2468 O O . MET A 1 324 ? -19.603 6.567 9.224 1.00 76.94 324 MET A O 1
ATOM 2472 N N . ARG A 1 325 ? -19.066 7.455 11.215 1.00 81.94 325 ARG A N 1
ATOM 2473 C CA . ARG A 1 325 ? -18.608 8.732 10.662 1.00 81.94 325 ARG A CA 1
ATOM 2474 C C . ARG A 1 325 ? -17.347 8.558 9.820 1.00 81.94 325 ARG A C 1
ATOM 2476 O O . ARG A 1 325 ? -17.312 9.018 8.684 1.00 81.94 325 ARG A O 1
ATOM 2483 N N . MET A 1 326 ? -16.345 7.854 10.351 1.00 83.69 326 MET A N 1
ATOM 2484 C CA . MET A 1 326 ? -15.126 7.511 9.605 1.00 83.69 326 MET A CA 1
ATOM 2485 C C . MET A 1 326 ? -15.452 6.624 8.402 1.00 83.69 326 MET A C 1
ATOM 2487 O O . MET A 1 326 ? -14.998 6.902 7.299 1.00 83.69 326 MET A O 1
ATOM 2491 N N . THR A 1 327 ? -16.315 5.624 8.596 1.00 82.94 327 THR A N 1
ATOM 2492 C CA . THR A 1 327 ? -16.804 4.712 7.550 1.00 82.94 327 THR A CA 1
ATOM 2493 C C . THR A 1 327 ? -17.388 5.470 6.361 1.00 82.94 327 THR A C 1
ATOM 2495 O O . THR A 1 327 ? -17.002 5.230 5.219 1.00 82.94 327 THR A O 1
ATOM 2498 N N . ARG A 1 328 ? -18.276 6.441 6.613 1.00 84.88 328 ARG A N 1
ATOM 2499 C CA . ARG A 1 328 ? -18.899 7.254 5.559 1.00 84.88 328 ARG A CA 1
ATOM 2500 C C . ARG A 1 328 ? -17.873 8.018 4.720 1.00 84.88 328 ARG A C 1
ATOM 2502 O O . ARG A 1 328 ? -18.085 8.192 3.523 1.00 84.88 328 ARG A O 1
ATOM 2509 N N . LEU A 1 329 ? -16.798 8.492 5.347 1.00 86.50 329 LEU A N 1
ATOM 2510 C CA . LEU A 1 329 ? -15.769 9.297 4.690 1.00 86.50 329 LEU A CA 1
ATOM 2511 C C . LEU A 1 329 ? -14.703 8.449 3.991 1.00 86.50 329 LEU A C 1
ATOM 2513 O O . LEU A 1 329 ? -14.166 8.891 2.980 1.00 86.50 329 LEU A O 1
ATOM 2517 N N . VAL A 1 330 ? -14.425 7.242 4.491 1.00 85.25 330 VAL A N 1
ATOM 2518 C CA . VAL A 1 330 ? -13.445 6.327 3.892 1.00 85.25 330 VAL A CA 1
ATOM 2519 C C . VAL A 1 330 ? -14.039 5.465 2.778 1.00 85.25 330 VAL A C 1
ATOM 2521 O O . VAL A 1 330 ? -13.332 5.132 1.841 1.00 85.25 330 VAL A O 1
ATOM 2524 N N . ARG A 1 331 ? -15.337 5.135 2.814 1.00 83.94 331 ARG A N 1
ATOM 2525 C CA . ARG A 1 331 ? -15.996 4.312 1.781 1.00 83.94 331 ARG A CA 1
ATOM 2526 C C . ARG A 1 331 ? -15.752 4.780 0.331 1.00 83.94 331 ARG A C 1
ATOM 2528 O O . ARG A 1 331 ? -15.558 3.920 -0.520 1.00 83.94 331 ARG A O 1
ATOM 2535 N N . PRO A 1 332 ? -15.760 6.089 -0.000 1.00 84.31 332 PRO A N 1
ATOM 2536 C CA . PRO A 1 332 ? -15.454 6.543 -1.358 1.00 84.31 332 PRO A CA 1
ATOM 2537 C C . PRO A 1 332 ? -13.947 6.629 -1.664 1.00 84.31 332 PRO A C 1
ATOM 2539 O O . PRO A 1 332 ? -13.587 7.012 -2.779 1.00 84.31 332 PRO A O 1
ATOM 2542 N N . VAL A 1 333 ? -13.066 6.339 -0.698 1.00 83.81 333 VAL A N 1
ATOM 2543 C CA . VAL A 1 333 ? -11.612 6.388 -0.886 1.00 83.81 333 VAL A CA 1
ATOM 2544 C C . VAL A 1 333 ? -11.178 5.189 -1.710 1.00 83.81 333 VAL A C 1
ATOM 2546 O O . VAL A 1 333 ? -11.193 4.044 -1.271 1.00 83.81 333 VAL A O 1
ATOM 2549 N N . ARG A 1 334 ? -10.756 5.493 -2.927 1.00 83.12 334 ARG A N 1
ATOM 2550 C CA . ARG A 1 334 ? -10.187 4.564 -3.894 1.00 83.12 334 ARG A CA 1
ATOM 2551 C C . ARG A 1 334 ? -9.166 5.315 -4.741 1.00 83.12 334 ARG A C 1
ATOM 2553 O O . ARG A 1 334 ? -9.314 6.539 -4.876 1.00 83.12 334 ARG A O 1
ATOM 2560 N N . PRO A 1 335 ? -8.171 4.620 -5.313 1.00 79.00 335 PRO A N 1
ATOM 2561 C CA . PRO A 1 335 ? -7.330 5.205 -6.346 1.00 79.00 335 PRO A CA 1
ATOM 2562 C C . PRO A 1 335 ? -8.165 5.932 -7.412 1.00 79.00 335 PRO A C 1
ATOM 2564 O O . PRO A 1 335 ? -9.156 5.392 -7.901 1.00 79.00 335 PRO A O 1
ATOM 2567 N N . LEU A 1 336 ? -7.786 7.158 -7.771 1.00 79.31 336 LEU A N 1
ATOM 2568 C CA . LEU A 1 336 ? -8.513 8.007 -8.722 1.00 79.31 336 LEU A CA 1
ATOM 2569 C C . LEU A 1 336 ? -8.551 7.390 -10.124 1.00 79.31 336 LEU A C 1
ATOM 2571 O O . LEU A 1 336 ? -9.557 7.504 -10.821 1.00 79.31 336 LEU A O 1
ATOM 2575 N N . TRP A 1 337 ? -7.487 6.685 -10.511 1.00 76.12 337 TRP A N 1
ATOM 2576 C CA . TRP A 1 337 ? -7.377 6.028 -11.813 1.00 76.12 337 TRP A CA 1
ATOM 2577 C C . TRP A 1 337 ? -8.346 4.853 -11.998 1.00 76.12 337 TRP A C 1
ATOM 2579 O O . TRP A 1 337 ? -8.573 4.443 -13.136 1.00 76.12 337 TRP A O 1
ATOM 2589 N N . LEU A 1 338 ? -8.946 4.326 -10.921 1.00 73.75 338 LEU A N 1
ATOM 2590 C CA . LEU A 1 338 ? -10.002 3.314 -11.034 1.00 73.75 338 LEU A CA 1
ATOM 2591 C C . LEU A 1 338 ? -11.279 3.883 -11.674 1.00 73.75 338 LEU A C 1
ATOM 2593 O O . LEU A 1 338 ? -12.077 3.112 -12.187 1.00 73.75 338 LEU A O 1
ATOM 2597 N N . GLY A 1 339 ? -11.474 5.208 -11.710 1.00 66.56 339 GLY A N 1
ATOM 2598 C CA . GLY A 1 339 ? -12.525 5.848 -12.509 1.00 66.56 339 GLY A CA 1
ATOM 2599 C C . GLY A 1 339 ? -13.917 5.206 -12.379 1.00 66.56 339 GLY A C 1
ATOM 2600 O O . GLY A 1 339 ? -14.518 5.230 -11.304 1.00 66.56 339 GLY A O 1
ATOM 2601 N N . VAL A 1 340 ? -14.423 4.680 -13.506 1.00 58.41 340 VAL A N 1
ATOM 2602 C CA . VAL A 1 340 ? -15.753 4.053 -13.679 1.00 58.41 340 VAL A CA 1
ATOM 2603 C C . VAL A 1 340 ? -15.801 2.556 -13.346 1.00 58.41 340 VAL A C 1
ATOM 2605 O O . VAL A 1 340 ? -16.874 1.966 -13.421 1.00 58.41 340 VAL A O 1
ATOM 2608 N N . PHE A 1 341 ? -14.669 1.947 -12.998 1.00 63.28 341 PHE A N 1
ATOM 2609 C CA . PHE A 1 341 ? -14.565 0.513 -12.744 1.00 63.28 341 PHE A CA 1
ATOM 2610 C C . PHE A 1 341 ? -15.102 0.106 -11.357 1.00 63.28 341 PHE A C 1
ATOM 2612 O O . PHE A 1 341 ? -15.077 0.896 -10.406 1.00 63.28 341 PHE A O 1
ATOM 2619 N N . GLY A 1 342 ? -15.569 -1.143 -11.234 1.00 67.44 342 GLY A N 1
ATOM 2620 C CA . GLY A 1 342 ? -16.080 -1.718 -9.983 1.00 67.44 342 GLY A CA 1
ATOM 2621 C C . GLY A 1 342 ? -15.066 -1.807 -8.825 1.00 67.44 342 GLY A C 1
ATOM 2622 O O . GLY A 1 342 ? -13.849 -1.826 -9.019 1.00 67.44 342 GLY A O 1
ATOM 2623 N N . ASN A 1 343 ? -15.577 -1.897 -7.588 1.00 67.56 343 ASN A N 1
ATOM 2624 C CA . ASN A 1 343 ? -14.767 -1.918 -6.353 1.00 67.56 343 ASN A CA 1
ATOM 2625 C C . ASN A 1 343 ? -13.829 -3.137 -6.250 1.00 67.56 343 ASN A C 1
ATOM 2627 O O . ASN A 1 343 ? -12.784 -3.063 -5.606 1.00 67.56 343 ASN A O 1
ATOM 2631 N N . GLU A 1 344 ? -14.175 -4.245 -6.904 1.00 72.19 344 GLU A N 1
ATOM 2632 C CA . GLU A 1 344 ? -13.402 -5.493 -6.881 1.00 72.19 344 GLU A CA 1
ATOM 2633 C C . GLU A 1 344 ? -12.027 -5.347 -7.555 1.00 72.19 344 GLU A C 1
ATOM 2635 O O . GLU A 1 344 ? -11.077 -6.055 -7.218 1.00 72.19 344 GLU A O 1
ATOM 2640 N N . LEU A 1 345 ? -11.869 -4.355 -8.440 1.00 80.38 345 LEU A N 1
ATOM 2641 C CA . LEU A 1 345 ? -10.619 -4.117 -9.161 1.00 80.38 345 LEU A CA 1
ATOM 2642 C C . LEU A 1 345 ? -9.526 -3.465 -8.308 1.00 80.38 345 LEU A C 1
ATOM 2644 O O . LEU A 1 345 ? -8.367 -3.423 -8.726 1.00 80.38 345 LEU A O 1
ATOM 2648 N N . GLN A 1 346 ? -9.843 -3.012 -7.091 1.00 79.69 346 GLN A N 1
ATOM 2649 C CA . GLN A 1 346 ? -8.840 -2.468 -6.176 1.00 79.69 346 GLN A CA 1
ATOM 2650 C C . GLN A 1 346 ? -7.776 -3.513 -5.798 1.00 79.69 346 GLN A C 1
ATOM 2652 O O . GLN A 1 346 ? -6.624 -3.151 -5.569 1.00 79.69 346 GLN A O 1
ATOM 2657 N N . ALA A 1 347 ? -8.112 -4.808 -5.820 1.00 81.44 347 ALA A N 1
ATOM 2658 C CA . ALA A 1 347 ? -7.150 -5.887 -5.583 1.00 81.44 347 ALA A CA 1
ATOM 2659 C C . ALA A 1 347 ? -6.059 -5.966 -6.668 1.00 81.44 347 ALA A C 1
ATOM 2661 O O . ALA A 1 347 ? -4.986 -6.518 -6.429 1.00 81.44 347 ALA A O 1
ATOM 2662 N N . HIS A 1 348 ? -6.310 -5.387 -7.846 1.00 85.31 348 HIS A N 1
ATOM 2663 C CA . HIS A 1 348 ? -5.372 -5.350 -8.964 1.00 85.31 348 HIS A CA 1
ATOM 2664 C C . HIS A 1 348 ? -4.492 -4.095 -8.983 1.00 85.31 348 HIS A C 1
ATOM 2666 O O . HIS A 1 348 ? -3.696 -3.934 -9.904 1.00 85.31 348 HIS A O 1
ATOM 2672 N N . SER A 1 349 ? -4.577 -3.215 -7.976 1.00 81.56 349 SER A N 1
ATOM 2673 C CA . SER A 1 349 ? -3.805 -1.961 -7.937 1.00 81.56 349 SER A CA 1
ATOM 2674 C C . SER A 1 349 ? -2.287 -2.156 -7.933 1.00 81.56 349 SER A C 1
ATOM 2676 O O . SER A 1 349 ? -1.545 -1.224 -8.217 1.00 81.56 349 SER A O 1
ATOM 2678 N N . VAL A 1 350 ? -1.829 -3.356 -7.577 1.00 85.56 350 VAL A N 1
ATOM 2679 C CA . VAL A 1 350 ? -0.413 -3.737 -7.499 1.00 85.56 350 VAL A CA 1
ATOM 2680 C C . VAL A 1 350 ? -0.008 -4.729 -8.587 1.00 85.56 350 VAL A C 1
ATOM 2682 O O . VAL A 1 350 ? 1.099 -5.266 -8.543 1.00 85.56 350 VAL A O 1
ATOM 2685 N N . ASN A 1 351 ? -0.893 -4.998 -9.551 1.00 90.75 351 ASN A N 1
ATOM 2686 C CA . ASN A 1 351 ? -0.537 -5.751 -10.746 1.00 90.75 351 ASN A CA 1
ATOM 2687 C C . ASN A 1 351 ? 0.418 -4.926 -11.601 1.00 90.75 351 ASN A C 1
ATOM 2689 O O . ASN A 1 351 ? 0.228 -3.716 -11.750 1.00 90.75 351 ASN A O 1
ATOM 2693 N N . LEU A 1 352 ? 1.404 -5.596 -12.199 1.00 90.12 352 LEU A N 1
ATOM 2694 C CA . LEU A 1 352 ? 2.412 -4.926 -13.009 1.00 90.12 352 LEU A CA 1
ATOM 2695 C C . LEU A 1 352 ? 1.773 -4.029 -14.084 1.00 90.12 352 LEU A C 1
ATOM 2697 O O . LEU A 1 352 ? 2.142 -2.869 -14.166 1.00 90.12 352 LEU A O 1
ATOM 2701 N N . GLU A 1 353 ? 0.759 -4.485 -14.827 1.00 89.75 353 GLU A N 1
ATOM 2702 C CA . GLU A 1 353 ? 0.152 -3.683 -15.906 1.00 89.75 353 GLU A CA 1
ATOM 2703 C C . GLU A 1 353 ? -0.464 -2.363 -15.421 1.00 89.75 353 GLU A C 1
ATOM 2705 O O . GLU A 1 353 ? -0.470 -1.367 -16.147 1.00 89.75 353 GLU A O 1
ATOM 2710 N N . VAL A 1 354 ? -1.006 -2.356 -14.202 1.00 88.62 354 VAL A N 1
ATOM 2711 C CA . VAL A 1 354 ? -1.560 -1.150 -13.581 1.00 88.62 354 VAL A CA 1
ATOM 2712 C C . VAL A 1 354 ? -0.424 -0.230 -13.154 1.00 88.62 354 VAL A C 1
ATOM 2714 O O . VAL A 1 354 ? -0.445 0.952 -13.487 1.00 88.62 354 VAL A O 1
ATOM 2717 N N . VAL A 1 355 ? 0.580 -0.776 -12.466 1.00 90.94 355 VAL A N 1
ATOM 2718 C CA . VAL A 1 355 ? 1.745 -0.020 -11.991 1.00 90.94 355 VAL A CA 1
ATOM 2719 C C . VAL A 1 355 ? 2.501 0.620 -13.155 1.00 90.94 355 VAL A C 1
ATOM 2721 O O . VAL A 1 355 ? 2.788 1.811 -13.110 1.00 90.94 355 VAL A O 1
ATOM 2724 N N . GLU A 1 356 ? 2.760 -0.132 -14.226 1.00 89.81 356 GLU A N 1
ATOM 2725 C CA . GLU A 1 356 ? 3.419 0.370 -15.437 1.00 89.81 356 GLU A CA 1
ATOM 2726 C C . GLU A 1 356 ? 2.664 1.570 -16.024 1.00 89.81 356 GLU A C 1
ATOM 2728 O O . GLU A 1 356 ? 3.286 2.546 -16.432 1.00 89.81 356 GLU A O 1
ATOM 2733 N N . SER A 1 357 ? 1.327 1.522 -16.036 1.00 88.12 357 SER A N 1
ATOM 2734 C CA . SER A 1 357 ? 0.489 2.633 -16.492 1.00 88.12 357 SER A CA 1
ATOM 2735 C C . SER A 1 357 ? 0.594 3.867 -15.603 1.00 88.12 357 SER A C 1
ATOM 2737 O O . SER A 1 357 ? 0.650 4.967 -16.142 1.00 88.12 357 SER A O 1
ATOM 2739 N N . LEU A 1 358 ? 0.611 3.708 -14.280 1.00 89.88 358 LEU A N 1
ATOM 2740 C CA . LEU A 1 358 ? 0.721 4.842 -13.357 1.00 89.88 358 LEU A CA 1
ATOM 2741 C C . LEU A 1 358 ? 2.081 5.521 -13.474 1.00 89.88 358 LEU A C 1
ATOM 2743 O O . LEU A 1 358 ? 2.161 6.739 -13.572 1.00 89.88 358 LEU A O 1
ATOM 2747 N N . VAL A 1 359 ? 3.136 4.716 -13.531 1.00 91.56 359 VAL A N 1
ATOM 2748 C CA . VAL A 1 359 ? 4.505 5.198 -13.696 1.00 91.56 359 VAL A CA 1
ATOM 2749 C C . VAL A 1 359 ? 4.684 5.879 -15.051 1.00 91.56 359 VAL A C 1
ATOM 2751 O O . VAL A 1 359 ? 5.308 6.932 -15.132 1.00 91.56 359 VAL A O 1
ATOM 2754 N N . ALA A 1 360 ? 4.133 5.305 -16.125 1.00 89.62 360 ALA A N 1
ATOM 2755 C CA . ALA A 1 360 ? 4.218 5.907 -17.452 1.00 89.62 360 ALA A CA 1
ATOM 2756 C C . ALA A 1 360 ? 3.512 7.270 -17.514 1.00 89.62 360 ALA A C 1
ATOM 2758 O O . ALA A 1 360 ? 4.060 8.196 -18.102 1.00 89.62 360 ALA A O 1
ATOM 2759 N N . ASP A 1 361 ? 2.341 7.391 -16.885 1.00 88.19 361 ASP A N 1
ATOM 2760 C CA . ASP A 1 361 ? 1.584 8.644 -16.778 1.00 88.19 361 ASP A CA 1
ATOM 2761 C C . ASP A 1 361 ? 2.354 9.703 -15.970 1.00 88.19 361 ASP A C 1
ATOM 2763 O O . ASP A 1 361 ? 2.477 10.843 -16.401 1.00 88.19 361 ASP A O 1
ATOM 2767 N N . GLN A 1 362 ? 2.973 9.314 -14.849 1.00 89.94 362 GLN A N 1
ATOM 2768 C CA . GLN A 1 362 ? 3.799 10.214 -14.031 1.00 89.94 362 GLN A CA 1
ATOM 2769 C C . GLN A 1 362 ? 5.081 10.691 -14.735 1.00 89.94 362 GLN A C 1
ATOM 2771 O O . GLN A 1 362 ? 5.572 11.778 -14.435 1.00 89.94 362 GLN A O 1
ATOM 2776 N N . LEU A 1 363 ? 5.655 9.875 -15.624 1.00 89.06 363 LEU A N 1
ATOM 2777 C CA . LEU A 1 363 ? 6.885 10.196 -16.356 1.00 89.06 363 LEU A CA 1
ATOM 2778 C C . LEU A 1 363 ? 6.636 10.910 -17.693 1.00 89.06 363 LE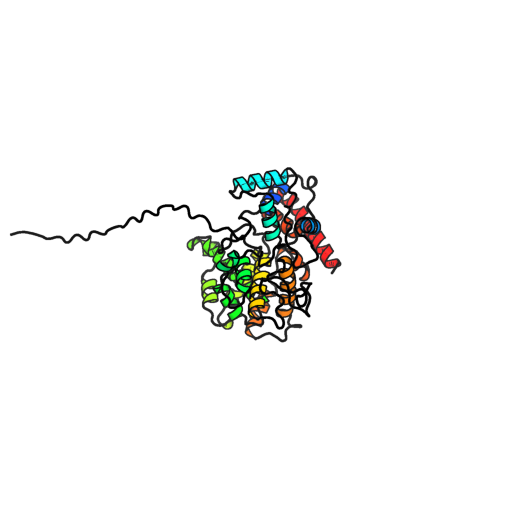U A C 1
ATOM 2780 O O . LEU A 1 363 ? 7.594 11.399 -18.300 1.00 89.06 363 LEU A O 1
ATOM 2784 N N . ALA A 1 364 ? 5.393 10.956 -18.174 1.00 87.19 364 ALA A N 1
ATOM 2785 C CA . ALA A 1 364 ? 5.048 11.677 -19.390 1.00 87.19 364 ALA A CA 1
ATOM 2786 C C . ALA A 1 364 ? 5.230 13.185 -19.153 1.00 87.19 364 ALA A C 1
ATOM 2788 O O . ALA A 1 364 ? 4.631 13.767 -18.253 1.00 87.19 364 ALA A O 1
ATOM 2789 N N . THR A 1 365 ? 6.130 13.805 -19.916 1.00 78.00 365 THR A N 1
ATOM 2790 C CA . THR A 1 365 ? 6.550 15.208 -19.714 1.00 78.00 365 THR A CA 1
ATOM 2791 C C . THR A 1 365 ? 6.543 16.029 -21.003 1.00 78.00 365 THR A C 1
ATOM 2793 O O . THR A 1 365 ? 6.755 17.239 -20.955 1.00 78.00 365 THR A O 1
ATOM 2796 N N . ASP A 1 366 ? 6.298 15.386 -22.147 1.00 79.19 366 ASP A N 1
ATOM 2797 C CA . ASP A 1 366 ? 6.176 16.003 -23.465 1.00 79.19 366 ASP A CA 1
ATOM 2798 C C . ASP A 1 366 ? 5.161 15.243 -24.338 1.00 79.19 366 ASP A C 1
ATOM 2800 O O . ASP A 1 366 ? 4.860 14.076 -24.085 1.00 79.19 366 ASP A O 1
ATOM 2804 N N . ASP A 1 367 ? 4.674 15.872 -25.410 1.00 73.06 367 ASP A N 1
ATOM 2805 C CA . ASP A 1 367 ? 3.649 15.295 -26.296 1.00 73.06 367 ASP A CA 1
ATOM 2806 C C . ASP A 1 367 ? 4.026 13.897 -26.837 1.00 73.06 367 ASP A C 1
ATOM 2808 O O . ASP A 1 367 ? 3.178 13.024 -27.039 1.00 73.06 367 ASP A O 1
ATOM 2812 N N . ALA A 1 368 ? 5.318 13.659 -27.093 1.00 76.94 368 ALA A N 1
ATOM 2813 C CA . ALA A 1 368 ? 5.797 12.395 -27.647 1.00 76.94 368 ALA A CA 1
ATOM 2814 C C . ALA A 1 368 ? 5.780 11.257 -26.611 1.00 76.94 368 ALA A C 1
ATOM 2816 O O . ALA A 1 368 ? 5.487 10.108 -26.957 1.00 76.94 368 ALA A O 1
ATOM 2817 N N . SER A 1 369 ? 6.113 11.552 -25.355 1.00 77.75 369 SER A N 1
ATOM 2818 C CA . SER A 1 369 ? 6.023 10.618 -24.232 1.00 77.75 369 SER A CA 1
ATOM 2819 C C . SER A 1 369 ? 4.580 10.421 -23.777 1.00 77.75 369 SER A C 1
ATOM 2821 O O . SER A 1 369 ? 4.219 9.284 -23.479 1.00 77.75 369 SER A O 1
ATOM 2823 N N . GLU A 1 370 ? 3.733 11.450 -23.838 1.00 80.62 370 GLU A N 1
ATOM 2824 C CA . GLU A 1 370 ? 2.290 11.356 -23.581 1.00 80.62 370 GLU A CA 1
ATOM 2825 C C . GLU A 1 370 ? 1.613 10.358 -24.529 1.00 80.62 370 GLU A C 1
ATOM 2827 O O . GLU A 1 370 ? 0.964 9.412 -24.077 1.00 80.62 370 GLU A O 1
ATOM 2832 N N . ALA A 1 371 ? 1.856 10.468 -25.842 1.00 81.06 371 ALA A N 1
ATOM 2833 C CA . ALA A 1 371 ? 1.316 9.524 -26.827 1.00 81.06 371 ALA A CA 1
ATOM 2834 C C . ALA A 1 371 ? 1.782 8.072 -26.587 1.00 81.06 371 ALA A C 1
ATOM 2836 O O . ALA A 1 371 ? 1.084 7.104 -26.904 1.00 81.06 371 ALA A O 1
ATOM 2837 N N . LYS A 1 372 ? 2.981 7.886 -26.020 1.00 81.12 372 LYS A N 1
ATOM 2838 C CA . LYS A 1 372 ? 3.486 6.559 -25.635 1.00 81.12 372 LYS A CA 1
ATOM 2839 C C . LYS A 1 372 ? 2.853 6.065 -24.336 1.00 81.12 372 LYS A C 1
ATOM 2841 O O . LYS A 1 372 ? 2.497 4.887 -24.266 1.00 81.12 372 LYS A O 1
ATOM 2846 N N . ALA A 1 373 ? 2.694 6.933 -23.339 1.00 83.31 373 ALA A N 1
ATOM 2847 C CA . ALA A 1 373 ? 2.032 6.631 -22.073 1.00 83.31 373 ALA A CA 1
ATOM 2848 C C . ALA A 1 373 ? 0.562 6.237 -22.288 1.00 83.31 373 ALA A C 1
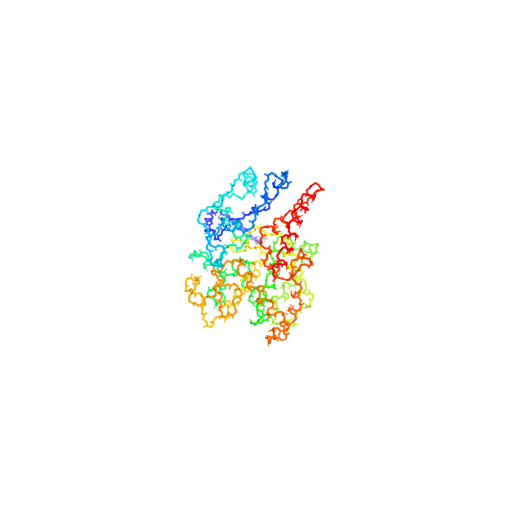ATOM 2850 O O . ALA A 1 373 ? 0.075 5.301 -21.650 1.00 83.31 373 ALA A O 1
ATOM 2851 N N . GLU A 1 374 ? -0.113 6.838 -23.273 1.00 84.12 374 GLU A N 1
ATOM 2852 C CA . GLU A 1 374 ? -1.488 6.495 -23.647 1.00 84.12 374 GLU A CA 1
ATOM 2853 C C . GLU A 1 374 ? -1.656 4.994 -23.948 1.00 84.12 374 GLU A C 1
ATOM 2855 O O . GLU A 1 374 ? -2.643 4.383 -23.534 1.00 84.12 374 GLU A O 1
ATOM 2860 N N . ARG A 1 375 ? -0.659 4.341 -24.566 1.00 81.81 375 ARG A N 1
ATOM 2861 C CA . ARG A 1 375 ? -0.701 2.888 -24.827 1.00 81.81 375 ARG A CA 1
ATOM 2862 C C . ARG A 1 375 ? -0.758 2.062 -23.539 1.00 81.81 375 ARG A C 1
ATOM 2864 O O . ARG A 1 375 ? -1.452 1.043 -23.494 1.00 81.81 375 ARG A O 1
ATOM 2871 N N . TYR A 1 376 ? -0.052 2.486 -22.491 1.00 82.56 376 TYR A N 1
ATOM 2872 C CA . TYR A 1 376 ? -0.098 1.827 -21.184 1.00 82.56 376 TYR A CA 1
ATOM 2873 C C . TYR A 1 376 ? -1.468 2.015 -20.536 1.00 82.56 376 TYR A C 1
ATOM 2875 O O . TYR A 1 376 ? -2.046 1.057 -20.022 1.00 82.56 376 TYR A O 1
ATOM 2883 N N . THR A 1 377 ? -2.028 3.220 -20.638 1.00 83.62 377 THR A N 1
ATOM 2884 C CA . THR A 1 377 ? -3.383 3.525 -20.169 1.00 83.62 377 THR A CA 1
ATOM 2885 C C . THR A 1 377 ? -4.442 2.694 -20.897 1.00 83.62 377 THR A C 1
ATOM 2887 O O . THR A 1 377 ? -5.316 2.117 -20.245 1.00 83.62 377 THR A O 1
ATOM 2890 N N . MET A 1 378 ? -4.340 2.539 -22.222 1.00 83.62 378 MET A N 1
ATOM 2891 C CA . MET A 1 378 ? -5.224 1.665 -23.003 1.00 83.62 378 MET A CA 1
ATOM 2892 C C . MET A 1 378 ? -5.100 0.202 -22.570 1.00 83.62 378 MET A C 1
ATOM 2894 O O . MET A 1 378 ? -6.113 -0.466 -22.361 1.00 83.62 378 MET A O 1
ATOM 2898 N N . ARG A 1 379 ? -3.876 -0.310 -22.380 1.00 80.75 379 ARG A N 1
ATOM 2899 C CA . ARG A 1 379 ? -3.664 -1.685 -21.901 1.00 80.75 379 ARG A CA 1
ATOM 2900 C C . ARG A 1 379 ? -4.245 -1.889 -20.507 1.00 80.75 379 ARG A C 1
ATOM 2902 O O . ARG A 1 379 ? -4.908 -2.900 -20.289 1.00 80.75 379 ARG A O 1
ATOM 2909 N N . ARG A 1 380 ? -4.025 -0.948 -19.584 1.00 84.19 380 ARG A N 1
ATOM 2910 C CA . ARG A 1 380 ? -4.645 -0.960 -18.255 1.00 84.19 380 ARG A CA 1
ATOM 2911 C C . ARG A 1 380 ? -6.163 -1.043 -18.386 1.00 84.19 380 ARG A C 1
ATOM 2913 O O . ARG A 1 380 ? -6.762 -1.904 -17.756 1.00 84.19 380 ARG A O 1
ATOM 2920 N N . ALA A 1 381 ? -6.776 -0.206 -19.223 1.00 83.38 381 ALA A N 1
ATOM 2921 C CA . ALA A 1 381 ? -8.221 -0.227 -19.441 1.00 83.38 381 ALA A CA 1
ATOM 2922 C C . ALA A 1 381 ? -8.703 -1.587 -19.974 1.00 83.38 381 ALA A C 1
ATOM 2924 O O . ALA A 1 381 ? -9.629 -2.156 -19.411 1.00 83.38 381 ALA A O 1
ATOM 2925 N N . VAL A 1 382 ? -8.037 -2.161 -20.984 1.00 84.88 382 VAL A N 1
ATOM 2926 C CA . VAL A 1 382 ? -8.365 -3.501 -21.511 1.00 84.88 382 VAL A CA 1
ATOM 2927 C C . VAL A 1 382 ? -8.223 -4.579 -20.436 1.00 84.88 382 VAL A C 1
ATOM 2929 O O . VAL A 1 382 ? -9.097 -5.433 -20.303 1.00 84.88 382 VAL A O 1
ATOM 2932 N N . PHE A 1 383 ? -7.137 -4.539 -19.662 1.00 84.00 383 PHE A N 1
ATOM 2933 C CA . PHE A 1 383 ? -6.901 -5.466 -18.560 1.00 84.00 383 PHE A CA 1
ATOM 2934 C C . PHE A 1 383 ? -8.019 -5.383 -17.511 1.00 84.00 383 PHE A C 1
ATOM 2936 O O . PHE A 1 383 ? -8.576 -6.414 -17.141 1.00 84.00 383 PHE A O 1
ATOM 2943 N N . LEU A 1 384 ? -8.384 -4.174 -17.076 1.00 84.62 384 LEU A N 1
ATOM 2944 C CA . LEU A 1 384 ? -9.444 -3.957 -16.090 1.00 84.62 384 LEU A CA 1
ATOM 2945 C C . LEU A 1 384 ? -10.819 -4.373 -16.633 1.00 84.62 384 LEU A C 1
ATOM 2947 O O . LEU A 1 384 ? -11.522 -5.109 -15.949 1.00 84.62 384 LEU A O 1
ATOM 2951 N N . CYS A 1 385 ? -11.156 -4.027 -17.880 1.00 84.94 385 CYS A N 1
ATOM 2952 C CA . CYS A 1 385 ? -12.387 -4.486 -18.536 1.00 84.94 385 CYS A CA 1
ATOM 2953 C C . CYS A 1 385 ? -12.467 -6.019 -18.597 1.00 84.94 385 CYS A C 1
ATOM 2955 O O . CYS A 1 385 ? -13.511 -6.604 -18.325 1.00 84.94 385 CYS A O 1
ATOM 2957 N N . ALA A 1 386 ? -11.365 -6.693 -18.942 1.00 84.56 386 ALA A N 1
ATOM 2958 C CA . ALA A 1 386 ? -11.330 -8.154 -18.995 1.00 84.56 386 ALA A CA 1
ATOM 2959 C C . ALA A 1 386 ? -11.525 -8.793 -17.611 1.00 84.56 386 ALA A C 1
ATOM 2961 O O . ALA A 1 386 ? -12.088 -9.882 -17.515 1.00 84.56 386 ALA A O 1
ATOM 2962 N N . LYS A 1 387 ? -11.066 -8.129 -16.543 1.00 85.00 387 LYS A N 1
ATOM 2963 C CA . LYS A 1 387 ? -11.295 -8.567 -15.161 1.00 85.00 387 LYS A CA 1
ATOM 2964 C C . LYS A 1 387 ? -12.728 -8.337 -14.708 1.00 85.00 387 LYS A C 1
ATOM 2966 O O . LYS A 1 387 ? -13.282 -9.219 -14.072 1.00 85.00 387 LYS A O 1
ATOM 2971 N N . GLU A 1 388 ? -13.327 -7.219 -15.092 1.00 80.88 388 GLU A N 1
ATOM 2972 C CA . GLU A 1 388 ? -14.710 -6.883 -14.753 1.00 80.88 388 GLU A CA 1
ATOM 2973 C C . GLU A 1 388 ? -15.738 -7.799 -15.441 1.00 80.88 388 GLU A C 1
ATOM 2975 O O . GLU A 1 388 ? -16.747 -8.129 -14.840 1.00 80.88 388 GLU A O 1
ATOM 2980 N N . ILE A 1 389 ? -15.478 -8.261 -16.672 1.00 80.19 389 ILE A N 1
ATOM 2981 C CA . ILE A 1 389 ? -16.368 -9.203 -17.389 1.00 80.19 389 ILE A CA 1
ATOM 2982 C C . ILE A 1 389 ? -16.236 -10.647 -16.866 1.00 80.19 389 ILE A C 1
ATOM 2984 O O . ILE A 1 389 ? -17.137 -11.463 -17.053 1.00 80.19 389 ILE A O 1
ATOM 2988 N N . GLY A 1 390 ? -15.078 -10.991 -16.298 1.00 67.00 390 GLY A N 1
ATOM 2989 C CA . GLY A 1 390 ? -14.766 -12.346 -15.836 1.00 67.00 390 GLY A CA 1
ATOM 2990 C C . GLY A 1 390 ? -15.053 -12.612 -14.355 1.00 67.00 390 GLY A C 1
ATOM 2991 O O . GLY A 1 390 ? -14.881 -13.758 -13.934 1.00 67.00 390 GLY A O 1
ATOM 2992 N N . ALA A 1 391 ? -15.414 -11.578 -13.591 1.00 54.56 391 ALA A N 1
ATOM 2993 C CA . ALA A 1 391 ? -15.946 -11.663 -12.231 1.00 54.56 391 ALA A CA 1
ATOM 2994 C C . ALA A 1 391 ? -17.470 -11.836 -12.289 1.00 54.56 391 ALA A C 1
ATOM 2996 O O . ALA A 1 391 ? -17.996 -12.616 -11.461 1.00 54.56 391 ALA A O 1
#

Radius of gyration: 23.69 Å; chains: 1; bounding box: 70×82×76 Å

Secondary structure (DSSP, 8-state):
------------------------PPPPSSPPSS-HHHHHHHHHHHS-GGGSPPPPHHHHHHHHBS-TT-TTPPBPSSPP---SHHHHHHHHHHHHTT-PPPHHHHHHHHHHHTT-SBS--S-GGGGGGS---SSTTHHHHHHHHT--HHHHHHHHHHH-GGGHHHHHHHHHHHHHHHHHHHHS-TTTTTTTT--HHHHHHHHH-SSGGGS-HHHHHHHHHHHHHHHHS---SPBPTTSSBPPPHHHHHHHHHHHHHHHH--SS-SB-TTS-B-TTTS-SSTT-SSS---TTTSBHHHHHHHHHHHHHHHH-TTT-S---HHHHHHHHHHTT---GGGTTS-GGGGGGTTSHHHHHHHHHHHH--SHHHHHHHHHHHHHHHHHHHHHHHH-

Foldseek 3Di:
DDDDDDDDDDDDPDDPPPDPDPDPPDPQPAFAFDDLLLLLLLLCLVDPVVVPPDDFLVRLCVQFWDDSLFQLTAGDQDFRPQDDDSSVSSQVVCVVVVRHDDSSSSSRQLCQQLQVHFLDPLDPVLQVLFDPPVFDRLRSLLLQLLFDPLLLCLLCQQQDLLQLLLSLLLRLLLSLLVVVPVVDDPVCCVVVVRDVVLNVQSSPDNYLVSHDLVSLLNSLVSLLVQLQADDWRDAHPSSYTHYRSLLSSLSSSVSSVSSVDDPDQQADPSLAGDPVAADRALLDPPGHHSRRSGGSLSSSLNSLNSLCCSLPPVNDPPHDPSNPSSSVSNVVRHHVLCPPADSNCSSCSSTSLNNSLNSLVVPQDDPSSVVVSVVSSVSVVVVRVVVRVVD

Sequence (391 aa):
MRLHGFVAHSAFVAFAFVSAGSTLAAPRVGPPPGDLISAWIKHRLAVDADRDPLIADARLTNDIVLSPADIYTPVRSVPFSFRGVLWTHTFVDLLSDGYPFSRSTATQALAWDLGMTNGYPGAVDSAHLAPDLGARWAGTQLAKAGVTEAIARKAIGLAGQGAYAVAANYAVAVQILVDKLACYEASEWPSLGLRDDIVQRFMAANALGELRDYDLIYLMRMLQAELSTWHAGEMNMYGRRELPTALRVARVAAAYRDMQGYAHDPCTQGGRHDRSVAATLPTDTTKSMCLVDATDRSVLAWYLTTFDAQTNPEHTNFVVAPAMRMTRLVRPVRPLWLGVFGNELQAHSVNLEVVESLVADQLATDDASEAKAERYTMRRAVFLCAKEIGA

pLDDT: mean 83.92, std 17.15, range [30.41, 98.56]